Protein AF-A0A357L6X6-F1 (afdb_monomer)

pLDDT: mean 86.03, std 17.81, range [22.14, 98.62]

Structure (mmCIF, N/CA/C/O backbone):
data_AF-A0A357L6X6-F1
#
_entry.id   AF-A0A357L6X6-F1
#
loop_
_atom_site.group_PDB
_atom_site.id
_atom_site.type_symbol
_atom_site.label_atom_id
_atom_site.label_alt_id
_atom_site.label_comp_id
_atom_site.label_asym_id
_atom_site.label_entity_id
_atom_site.label_seq_id
_atom_site.pdbx_PDB_ins_code
_atom_site.Cartn_x
_atom_site.Cartn_y
_atom_site.Cartn_z
_atom_site.occupancy
_atom_site.B_iso_or_equiv
_atom_site.auth_seq_id
_atom_site.auth_comp_id
_atom_site.auth_asym_id
_atom_site.auth_atom_id
_atom_site.pdbx_PDB_model_num
ATOM 1 N N . ILE A 1 1 ? 28.195 -4.868 -14.794 1.00 66.81 1 ILE A N 1
ATOM 2 C CA . ILE A 1 1 ? 27.576 -3.834 -13.925 1.00 66.81 1 ILE A CA 1
ATOM 3 C C . ILE A 1 1 ? 26.877 -4.545 -12.778 1.00 66.81 1 ILE A C 1
ATOM 5 O O . ILE A 1 1 ? 26.063 -5.412 -13.082 1.00 66.81 1 ILE A O 1
ATOM 9 N N . ARG A 1 2 ? 27.196 -4.182 -11.523 1.00 79.81 2 ARG A N 1
ATOM 10 C CA . ARG A 1 2 ? 26.502 -4.638 -10.299 1.00 79.81 2 ARG A CA 1
ATOM 11 C C . ARG A 1 2 ? 26.347 -6.163 -10.231 1.00 79.81 2 ARG A C 1
ATOM 13 O O . ARG A 1 2 ? 25.259 -6.705 -10.418 1.00 79.81 2 ARG A O 1
ATOM 20 N N . GLU A 1 3 ? 27.488 -6.849 -10.142 1.00 88.19 3 GLU A N 1
ATOM 21 C CA . GLU A 1 3 ? 27.550 -8.315 -10.185 1.00 88.19 3 GLU A CA 1
ATOM 22 C C . GLU A 1 3 ? 26.856 -8.942 -8.975 1.00 88.19 3 GLU A C 1
ATOM 24 O O . GLU A 1 3 ? 26.014 -9.809 -9.199 1.00 88.19 3 GLU A O 1
ATOM 29 N N . TYR A 1 4 ? 27.083 -8.410 -7.773 1.00 90.38 4 TYR A N 1
ATOM 30 C CA . TYR A 1 4 ? 26.391 -8.815 -6.554 1.00 90.38 4 TYR A CA 1
ATOM 31 C C . TYR A 1 4 ? 24.865 -8.827 -6.718 1.00 90.38 4 TYR A C 1
ATOM 33 O O . TYR A 1 4 ? 24.256 -9.889 -6.629 1.00 90.38 4 TYR A O 1
ATOM 41 N N . GLU A 1 5 ? 24.235 -7.702 -7.080 1.00 90.31 5 GLU A N 1
ATOM 42 C CA . GLU A 1 5 ? 22.773 -7.636 -7.219 1.00 90.31 5 GLU A CA 1
ATOM 43 C C . GLU A 1 5 ? 22.247 -8.541 -8.341 1.00 90.31 5 GLU A C 1
ATOM 45 O O . GLU A 1 5 ? 21.137 -9.069 -8.264 1.00 90.31 5 GLU A O 1
ATOM 50 N N . ARG A 1 6 ? 23.024 -8.750 -9.412 1.00 90.81 6 ARG A N 1
ATOM 51 C CA . ARG A 1 6 ? 22.654 -9.709 -10.467 1.00 90.81 6 ARG A CA 1
ATOM 52 C C . ARG A 1 6 ? 22.724 -11.149 -9.969 1.00 90.81 6 ARG A C 1
ATOM 54 O O . ARG A 1 6 ? 21.845 -11.945 -10.306 1.00 90.81 6 ARG A O 1
ATOM 61 N N . GLN A 1 7 ? 23.765 -11.486 -9.215 1.00 94.75 7 GLN A N 1
ATOM 62 C CA . GLN A 1 7 ? 23.976 -12.817 -8.667 1.00 94.75 7 GLN A CA 1
ATOM 63 C C . GLN A 1 7 ? 22.876 -13.147 -7.661 1.00 94.75 7 GLN A C 1
ATOM 65 O O . GLN A 1 7 ? 22.200 -14.159 -7.831 1.00 94.75 7 GLN A O 1
ATOM 70 N N . THR A 1 8 ? 22.621 -12.267 -6.692 1.00 95.38 8 THR A N 1
ATOM 71 C CA . THR A 1 8 ? 21.573 -12.452 -5.679 1.00 95.38 8 THR A CA 1
ATOM 72 C C . THR A 1 8 ? 20.192 -12.592 -6.314 1.00 95.38 8 THR A C 1
ATOM 74 O O . THR A 1 8 ? 19.462 -13.521 -5.981 1.00 95.38 8 THR A O 1
ATOM 77 N N . THR A 1 9 ? 19.855 -11.763 -7.309 1.00 94.56 9 THR A N 1
ATOM 78 C CA . THR A 1 9 ? 18.589 -11.879 -8.061 1.00 94.56 9 THR A CA 1
ATOM 79 C C . THR A 1 9 ? 18.456 -13.231 -8.756 1.00 94.56 9 THR A C 1
ATOM 81 O O . THR A 1 9 ? 17.392 -13.850 -8.729 1.00 94.56 9 THR A O 1
ATOM 84 N N . THR A 1 10 ? 19.536 -13.696 -9.389 1.00 95.12 10 THR A N 1
ATOM 85 C CA . THR A 1 10 ? 19.550 -14.974 -10.114 1.00 95.12 10 THR A CA 1
ATOM 86 C C . THR A 1 10 ? 19.382 -16.144 -9.151 1.00 95.12 10 THR A C 1
ATOM 88 O O . THR A 1 10 ? 18.561 -17.026 -9.403 1.00 95.12 10 THR A O 1
ATOM 91 N N . VAL A 1 11 ? 20.112 -16.122 -8.033 1.00 96.00 11 VAL A N 1
ATOM 92 C CA . VAL A 1 11 ? 20.035 -17.136 -6.976 1.00 96.00 11 VAL A CA 1
ATOM 93 C C . VAL A 1 11 ? 18.639 -17.160 -6.358 1.00 96.00 11 VAL A C 1
ATOM 95 O O . VAL A 1 11 ? 18.036 -18.226 -6.300 1.00 96.00 11 VAL A O 1
ATOM 98 N N . ALA A 1 12 ? 18.077 -16.004 -5.990 1.00 95.06 12 ALA A N 1
ATOM 99 C CA . ALA A 1 12 ? 16.731 -15.907 -5.424 1.00 95.06 12 ALA A CA 1
ATOM 100 C C . ALA A 1 12 ? 15.663 -16.460 -6.383 1.00 95.06 12 ALA A C 1
ATOM 102 O O . ALA A 1 12 ? 14.810 -17.254 -5.981 1.00 95.06 12 ALA A O 1
ATOM 103 N N . ASN A 1 13 ? 15.736 -16.109 -7.672 1.00 95.75 13 ASN A N 1
ATOM 104 C CA . ASN A 1 13 ? 14.806 -16.633 -8.671 1.00 95.75 13 ASN A CA 1
ATOM 105 C C . ASN A 1 13 ? 14.934 -18.154 -8.838 1.00 95.75 13 ASN A C 1
ATOM 107 O O . ASN A 1 13 ? 13.924 -18.851 -8.889 1.00 95.75 13 ASN A O 1
ATOM 111 N N . ALA A 1 14 ? 16.163 -18.672 -8.921 1.00 96.69 14 ALA A N 1
ATOM 112 C CA . ALA A 1 14 ? 16.419 -20.103 -9.069 1.00 96.69 14 ALA A CA 1
ATOM 113 C C . ALA A 1 14 ? 15.972 -20.905 -7.837 1.00 96.69 14 ALA A C 1
ATOM 115 O O . ALA A 1 14 ? 15.400 -21.981 -7.995 1.00 96.69 14 ALA A O 1
ATOM 116 N N . TYR A 1 15 ? 16.181 -20.360 -6.637 1.00 95.25 15 TYR A N 1
ATOM 117 C CA . TYR A 1 15 ? 15.798 -20.979 -5.369 1.00 95.25 15 TYR A CA 1
ATOM 118 C C . TYR A 1 15 ? 14.279 -21.177 -5.258 1.00 95.25 15 TYR A C 1
ATOM 120 O O . TYR A 1 15 ? 13.811 -22.254 -4.898 1.00 95.25 15 TYR A O 1
ATOM 128 N N . VAL A 1 16 ? 13.494 -20.158 -5.623 1.00 94.50 16 VAL A N 1
ATOM 129 C CA . VAL A 1 16 ? 12.028 -20.170 -5.466 1.00 94.50 16 VAL A CA 1
ATOM 130 C C . VAL A 1 16 ? 11.307 -20.876 -6.628 1.00 94.50 16 VAL A C 1
ATOM 132 O O . VAL A 1 16 ? 10.196 -21.390 -6.462 1.00 94.50 16 VAL A O 1
ATOM 135 N N . ARG A 1 17 ? 11.926 -20.937 -7.813 1.00 96.19 17 ARG A N 1
ATOM 136 C CA . ARG A 1 17 ? 11.296 -21.426 -9.051 1.00 96.19 17 ARG A CA 1
ATOM 137 C C . ARG A 1 17 ? 10.664 -22.818 -8.974 1.00 96.19 17 ARG A C 1
ATOM 139 O O . ARG A 1 17 ? 9.503 -22.911 -9.365 1.00 96.19 17 ARG A O 1
ATOM 146 N N . PRO A 1 18 ? 11.316 -23.879 -8.468 1.00 96.25 18 PRO A N 1
ATOM 147 C CA . PRO A 1 18 ? 10.709 -25.212 -8.462 1.00 96.25 18 PRO A CA 1
ATOM 148 C C . PRO A 1 18 ? 9.415 -25.287 -7.638 1.00 96.25 18 PRO A C 1
ATOM 150 O O . PRO A 1 18 ? 8.472 -25.981 -8.020 1.00 96.25 18 PRO A O 1
ATOM 153 N N . LEU A 1 19 ? 9.359 -24.557 -6.517 1.00 96.25 19 LEU A N 1
ATOM 154 C CA . LEU A 1 19 ? 8.182 -24.488 -5.652 1.00 96.25 19 LEU A CA 1
ATOM 155 C C . LEU A 1 19 ? 7.039 -23.742 -6.351 1.00 96.25 19 LEU A C 1
ATOM 157 O O . LEU A 1 19 ? 5.926 -24.262 -6.444 1.00 96.25 19 LEU A O 1
ATOM 161 N N . MET A 1 20 ? 7.334 -22.546 -6.866 1.00 95.94 20 MET A N 1
ATOM 162 C CA . MET A 1 20 ? 6.333 -21.685 -7.495 1.00 95.94 20 MET A CA 1
ATOM 163 C C . MET A 1 20 ? 5.808 -22.263 -8.803 1.00 95.94 20 MET A C 1
ATOM 165 O O . MET A 1 20 ? 4.604 -22.249 -9.028 1.00 95.94 20 MET A O 1
ATOM 169 N N . GLU A 1 21 ? 6.672 -22.824 -9.647 1.00 96.00 21 GLU A N 1
ATOM 170 C CA . GLU A 1 21 ? 6.254 -23.438 -10.906 1.00 96.00 21 GLU A CA 1
ATOM 171 C C . GLU A 1 21 ? 5.273 -24.593 -10.665 1.00 96.00 21 GLU A C 1
ATOM 173 O O . GLU A 1 21 ? 4.221 -24.648 -11.302 1.00 96.00 21 GLU A O 1
ATOM 178 N N . ARG A 1 22 ? 5.564 -25.476 -9.700 1.00 96.69 22 ARG A N 1
ATOM 179 C CA . ARG A 1 22 ? 4.656 -26.572 -9.338 1.00 96.69 22 ARG A CA 1
ATOM 180 C C . ARG A 1 22 ? 3.313 -26.049 -8.830 1.00 96.69 22 ARG A C 1
ATOM 182 O O . ARG A 1 22 ? 2.275 -26.536 -9.268 1.00 96.69 22 ARG A O 1
ATOM 189 N N . TYR A 1 23 ? 3.337 -25.073 -7.923 1.00 97.00 23 TYR A N 1
ATOM 190 C CA . TYR A 1 23 ? 2.124 -24.491 -7.347 1.00 97.00 23 TYR A CA 1
ATOM 191 C C . TYR A 1 23 ? 1.244 -23.829 -8.414 1.00 97.00 23 TYR A C 1
ATOM 193 O O . TYR A 1 23 ? 0.061 -24.146 -8.523 1.00 97.00 23 TYR A O 1
ATOM 201 N N . LEU A 1 24 ? 1.825 -22.960 -9.244 1.00 95.69 24 LEU A N 1
ATOM 202 C CA . LEU A 1 24 ? 1.081 -22.205 -10.249 1.00 95.69 24 LEU A CA 1
ATOM 203 C C . LEU A 1 24 ? 0.488 -23.108 -11.335 1.00 95.69 24 LEU A C 1
ATOM 205 O O . LEU A 1 24 ? -0.656 -22.904 -11.732 1.00 95.69 24 LEU A O 1
ATOM 209 N N . ARG A 1 25 ? 1.223 -24.138 -11.775 1.00 94.50 25 ARG A N 1
ATOM 210 C CA . ARG A 1 25 ? 0.708 -25.113 -12.751 1.00 94.50 25 ARG A CA 1
ATOM 211 C C . ARG A 1 25 ? -0.410 -25.977 -12.172 1.00 94.50 25 ARG A C 1
ATOM 213 O O . ARG A 1 25 ? -1.379 -26.252 -12.872 1.00 94.50 25 ARG A O 1
ATOM 220 N N . ALA A 1 26 ? -0.295 -26.390 -10.908 1.00 95.75 26 ALA A N 1
ATOM 221 C CA . ALA A 1 26 ? -1.359 -27.131 -10.234 1.00 95.75 26 ALA A CA 1
ATOM 222 C C . ALA A 1 26 ? -2.632 -26.281 -10.097 1.00 95.75 26 ALA A C 1
ATOM 224 O O . ALA A 1 26 ? -3.727 -26.771 -10.366 1.00 95.75 26 ALA A O 1
ATOM 225 N N . LEU A 1 27 ? -2.482 -25.002 -9.743 1.00 95.06 27 LEU A N 1
ATOM 226 C CA . LEU A 1 27 ? -3.595 -24.062 -9.635 1.00 95.06 27 LEU A CA 1
ATOM 227 C C . LEU A 1 27 ? -4.265 -23.803 -10.995 1.00 95.06 27 LEU A C 1
ATOM 229 O O . LEU A 1 27 ? -5.487 -23.860 -11.096 1.00 95.06 27 LEU A O 1
ATOM 233 N N . GLU A 1 28 ? -3.479 -23.594 -12.055 1.00 93.31 28 GLU A N 1
ATOM 234 C CA . GLU A 1 28 ? -4.004 -23.443 -13.418 1.00 93.31 28 GLU A CA 1
ATOM 235 C C . GLU A 1 28 ? -4.771 -24.696 -13.875 1.00 93.31 28 GLU A C 1
ATOM 237 O O . GLU A 1 28 ? -5.869 -24.588 -14.424 1.00 93.31 28 GLU A O 1
ATOM 242 N N . ALA A 1 29 ? -4.231 -25.891 -13.616 1.00 93.25 29 ALA A N 1
ATOM 243 C CA . ALA A 1 29 ? -4.898 -27.148 -13.942 1.00 93.25 29 ALA A CA 1
ATOM 244 C C . ALA A 1 29 ? -6.216 -27.318 -13.169 1.00 93.25 29 ALA A C 1
ATOM 246 O O . ALA A 1 29 ? -7.211 -27.747 -13.752 1.00 93.25 29 ALA A O 1
ATOM 247 N N . ALA A 1 30 ? -6.242 -26.941 -11.887 1.00 95.31 30 ALA A N 1
ATOM 248 C CA . ALA A 1 30 ? -7.449 -26.979 -11.067 1.00 95.31 30 ALA A CA 1
ATOM 249 C C . ALA A 1 30 ? -8.538 -26.035 -11.604 1.00 95.31 30 ALA A C 1
ATOM 251 O O . ALA A 1 30 ? -9.689 -26.450 -11.725 1.00 95.31 30 ALA A O 1
ATOM 252 N N . PHE A 1 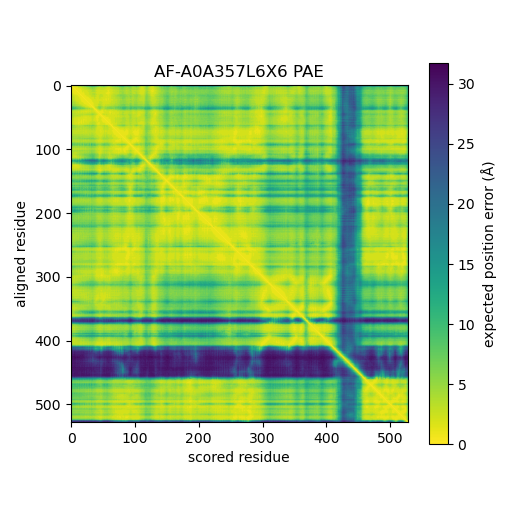31 ? -8.186 -24.806 -12.001 1.00 93.81 31 PHE A N 1
ATOM 253 C CA . PHE A 1 31 ? -9.146 -23.887 -12.622 1.00 93.81 31 PHE A CA 1
ATOM 254 C C . PHE A 1 31 ? -9.689 -24.427 -13.947 1.00 93.81 31 PHE A C 1
ATOM 256 O O . PHE A 1 31 ? -10.901 -24.416 -14.165 1.00 93.81 31 PHE A O 1
ATOM 263 N N . ARG A 1 32 ? -8.827 -24.975 -14.811 1.00 92.38 32 ARG A N 1
ATOM 264 C CA . ARG A 1 32 ? -9.275 -25.595 -16.070 1.00 92.38 32 ARG A CA 1
ATOM 265 C C . ARG A 1 32 ? -10.202 -26.786 -15.828 1.00 92.38 32 ARG A C 1
ATOM 267 O O . ARG A 1 32 ? -11.201 -26.919 -16.528 1.00 92.38 32 ARG A O 1
ATOM 274 N N . ALA A 1 33 ? -9.915 -27.618 -14.826 1.00 94.94 33 ALA A N 1
ATOM 275 C CA . ALA A 1 33 ? -10.773 -28.743 -14.448 1.00 94.94 33 ALA A CA 1
ATOM 276 C C . ALA A 1 33 ? -12.163 -28.296 -13.957 1.00 94.94 33 ALA A C 1
ATOM 278 O O . ALA A 1 33 ? -13.133 -29.025 -14.134 1.00 94.94 33 ALA A O 1
ATOM 279 N N . GLN A 1 34 ? -12.273 -27.089 -13.394 1.00 95.38 34 GLN A N 1
ATOM 280 C CA . GLN A 1 34 ? -13.548 -26.461 -13.027 1.00 95.38 34 GLN A CA 1
ATOM 281 C C . GLN A 1 34 ? -14.235 -25.724 -14.194 1.00 95.38 34 GLN A C 1
ATOM 283 O O . GLN A 1 34 ? -15.278 -25.109 -13.995 1.00 95.38 34 GLN A O 1
ATOM 288 N N . GLY A 1 35 ? -13.682 -25.782 -15.410 1.00 93.94 35 GLY A N 1
ATOM 289 C CA . GLY A 1 35 ? -14.282 -25.191 -16.609 1.00 93.94 35 GLY A CA 1
ATOM 290 C C . GLY A 1 35 ? -13.889 -23.738 -16.890 1.00 93.94 35 GLY A C 1
ATOM 291 O O . GLY A 1 35 ? -14.495 -23.111 -17.758 1.00 93.94 35 GLY A O 1
ATOM 292 N N . PHE A 1 36 ? -12.877 -23.182 -16.212 1.00 91.00 36 PHE A N 1
ATOM 293 C CA . PHE A 1 36 ? -12.378 -21.841 -16.538 1.00 91.00 36 PHE A CA 1
ATOM 294 C C . PHE A 1 36 ? -11.674 -21.836 -17.904 1.00 91.00 36 PHE A C 1
ATOM 296 O O . PHE A 1 36 ? -10.611 -22.436 -18.071 1.00 91.00 36 PHE A O 1
ATOM 303 N N . GLY A 1 37 ? -12.267 -21.132 -18.874 1.00 83.19 37 GLY A N 1
ATOM 304 C CA . GLY A 1 37 ? -11.732 -20.953 -20.232 1.00 83.19 37 GLY A CA 1
ATOM 305 C C . GLY A 1 37 ? -11.027 -19.613 -20.480 1.00 83.19 37 GLY A C 1
ATOM 306 O O . GLY A 1 37 ? -10.603 -19.348 -21.602 1.00 83.19 37 GLY A O 1
ATOM 307 N N . CYS A 1 38 ? -10.925 -18.749 -19.468 1.00 84.38 38 CYS A N 1
ATOM 308 C CA . CYS A 1 38 ? -10.284 -17.438 -19.577 1.00 84.38 38 CYS A CA 1
ATOM 309 C C . CYS A 1 38 ? -8.785 -17.487 -19.218 1.00 84.38 38 CYS A C 1
ATOM 311 O O . CYS A 1 38 ? -8.347 -18.404 -18.517 1.00 84.38 38 CYS A O 1
ATOM 313 N N . PRO A 1 39 ? -7.985 -16.488 -19.643 1.00 83.31 39 PRO A N 1
ATOM 314 C CA . PRO A 1 39 ? -6.596 -16.368 -19.211 1.00 83.31 39 PRO A CA 1
ATOM 315 C C . PRO A 1 39 ? -6.477 -16.270 -17.684 1.00 83.31 39 PRO A C 1
ATOM 317 O O . PRO A 1 39 ? -7.140 -15.446 -17.055 1.00 83.31 39 PRO A O 1
ATOM 320 N N . PHE A 1 40 ? -5.597 -17.080 -17.090 1.00 90.19 40 PHE A N 1
ATOM 321 C CA . PHE A 1 40 ? -5.218 -16.956 -15.684 1.00 90.19 40 PHE A CA 1
ATOM 322 C C . PHE A 1 40 ? -3.953 -16.097 -15.573 1.00 90.19 40 PHE A C 1
ATOM 324 O O . PHE A 1 40 ? -2.874 -16.487 -16.031 1.00 90.19 40 PHE A O 1
ATOM 331 N N . LEU A 1 41 ? -4.104 -14.901 -15.003 1.00 92.31 41 LEU A N 1
ATOM 332 C CA . LEU A 1 41 ? -3.049 -13.896 -14.913 1.00 92.31 41 LEU A CA 1
ATOM 333 C C . LEU A 1 41 ? -2.646 -13.638 -13.459 1.00 92.31 41 LEU A C 1
ATOM 335 O O . LEU A 1 41 ? -3.457 -13.753 -12.542 1.00 92.31 41 LEU A O 1
ATOM 339 N N . LEU A 1 42 ? -1.385 -13.259 -13.263 1.00 94.06 42 LEU A N 1
ATOM 340 C CA . LEU A 1 42 ? -0.805 -12.933 -11.965 1.00 94.06 42 LEU A CA 1
ATOM 341 C C . LEU A 1 42 ? -0.247 -11.519 -11.952 1.00 94.06 42 LEU A C 1
ATOM 343 O O . LEU A 1 42 ? 0.393 -11.081 -12.907 1.00 94.06 42 LEU A O 1
ATOM 347 N N . VAL A 1 43 ? -0.436 -10.834 -10.832 1.00 94.06 43 VAL A N 1
ATOM 348 C CA . VAL A 1 43 ? 0.111 -9.499 -10.597 1.00 94.06 43 VAL A CA 1
ATOM 349 C C . VAL A 1 43 ? 1.591 -9.613 -10.259 1.00 94.06 43 VAL A C 1
ATOM 351 O O . VAL A 1 43 ? 2.018 -10.486 -9.506 1.00 94.06 43 VAL A O 1
ATOM 354 N N . THR A 1 44 ? 2.380 -8.715 -10.826 1.00 93.94 44 THR A N 1
ATOM 355 C CA . THR A 1 44 ? 3.812 -8.582 -10.560 1.00 93.94 44 THR A CA 1
ATOM 356 C C . THR A 1 44 ? 4.075 -7.446 -9.579 1.00 93.94 44 THR A C 1
ATOM 358 O O . THR A 1 44 ? 3.265 -6.532 -9.433 1.00 93.94 44 THR A O 1
ATOM 361 N N . SER A 1 45 ? 5.254 -7.441 -8.962 1.00 92.62 45 SER A N 1
ATOM 362 C CA . SER A 1 45 ? 5.721 -6.358 -8.089 1.00 92.62 45 SER A CA 1
ATOM 363 C C . SER A 1 45 ? 5.726 -4.986 -8.777 1.00 92.62 45 SER A C 1
ATOM 365 O O . SER A 1 45 ? 5.666 -3.959 -8.111 1.00 92.62 45 SER A O 1
ATOM 367 N N . GLY A 1 46 ? 5.795 -4.952 -10.114 1.00 91.44 46 GLY A N 1
ATOM 368 C CA . GLY A 1 46 ? 5.734 -3.731 -10.922 1.00 91.44 46 GLY A CA 1
ATOM 369 C C . GLY A 1 46 ? 4.316 -3.206 -11.192 1.00 91.44 46 GLY A C 1
ATOM 370 O O . GLY A 1 46 ? 4.175 -2.254 -11.961 1.00 91.44 46 GLY A O 1
ATOM 371 N N . GLY A 1 47 ? 3.275 -3.827 -10.621 1.00 91.31 47 GLY A N 1
ATOM 372 C CA . GLY A 1 47 ? 1.872 -3.418 -10.781 1.00 91.31 47 GLY A CA 1
ATOM 373 C C . GLY A 1 47 ? 1.229 -3.827 -12.110 1.00 91.31 47 GLY A C 1
ATOM 374 O O . GLY A 1 47 ? 0.201 -3.279 -12.492 1.00 91.31 47 GLY A O 1
ATOM 375 N N . GLY A 1 48 ? 1.849 -4.754 -12.842 1.00 92.50 48 GLY A N 1
ATOM 376 C CA . GLY A 1 48 ? 1.348 -5.287 -14.110 1.00 92.50 48 GLY A CA 1
ATOM 377 C C . GLY A 1 48 ? 0.912 -6.743 -14.012 1.00 92.50 48 GLY A C 1
ATOM 378 O O . GLY A 1 48 ? 1.434 -7.472 -13.165 1.00 92.50 48 GLY A O 1
ATOM 379 N N . LEU A 1 49 ? 0.024 -7.184 -14.905 1.00 94.38 49 LEU A N 1
ATOM 380 C CA . LEU A 1 49 ? -0.362 -8.593 -15.024 1.00 94.38 49 LEU A CA 1
ATOM 381 C C . LEU A 1 49 ? 0.579 -9.368 -15.961 1.00 94.38 49 LEU A C 1
ATOM 383 O O . LEU A 1 49 ? 1.014 -8.852 -16.992 1.00 94.38 49 LEU A O 1
ATOM 387 N N . CYS A 1 50 ? 0.858 -10.626 -15.627 1.00 93.81 50 CYS A N 1
ATOM 388 C CA . CYS A 1 50 ? 1.639 -11.559 -16.438 1.00 93.81 50 CYS A CA 1
ATOM 389 C C . CYS A 1 50 ? 0.996 -12.954 -16.474 1.00 93.81 50 CYS A C 1
ATOM 391 O O . CYS A 1 50 ? 0.149 -13.286 -15.648 1.00 93.81 50 CYS A O 1
ATOM 393 N N . THR A 1 51 ? 1.397 -13.780 -17.440 1.00 93.31 51 THR A N 1
ATOM 394 C CA . THR A 1 51 ? 0.912 -15.162 -17.568 1.00 93.31 51 THR A CA 1
ATOM 395 C C . THR A 1 51 ? 1.519 -16.089 -16.512 1.00 93.31 51 THR A C 1
ATOM 397 O O . THR A 1 51 ? 2.616 -15.836 -16.007 1.00 93.31 51 THR A O 1
ATOM 400 N N . VAL A 1 52 ? 0.860 -17.226 -16.254 1.00 94.12 52 VAL A N 1
ATOM 401 C CA . VAL A 1 52 ? 1.399 -18.330 -15.432 1.00 94.12 52 VAL A CA 1
ATOM 402 C C . VAL A 1 52 ? 2.794 -18.757 -15.890 1.00 94.12 52 VAL A C 1
ATOM 404 O O . VAL A 1 52 ? 3.680 -18.960 -15.065 1.00 94.12 52 VAL A O 1
ATOM 407 N N . GLU A 1 53 ? 3.018 -18.857 -17.200 1.00 92.75 53 GLU A N 1
ATOM 408 C CA . GLU A 1 53 ? 4.321 -19.222 -17.764 1.00 92.75 53 GLU A CA 1
ATOM 409 C C . GLU A 1 53 ? 5.415 -18.217 -17.376 1.00 92.75 53 GLU A C 1
ATOM 411 O O . GLU A 1 53 ? 6.491 -18.599 -16.905 1.00 92.75 53 GLU A O 1
ATOM 416 N N . THR A 1 54 ? 5.125 -16.922 -17.518 1.00 93.31 54 THR A N 1
ATOM 417 C CA . THR A 1 54 ? 6.057 -15.850 -17.151 1.00 93.31 54 THR A CA 1
ATOM 418 C C . THR A 1 54 ? 6.339 -15.863 -15.650 1.00 93.31 54 THR A C 1
ATOM 420 O O . THR A 1 54 ? 7.499 -15.805 -15.235 1.00 93.31 54 THR A O 1
ATOM 423 N N . ALA A 1 55 ? 5.288 -15.996 -14.840 1.00 94.75 55 ALA A N 1
ATOM 424 C CA . ALA A 1 55 ? 5.351 -16.085 -13.387 1.00 94.75 55 ALA A CA 1
ATOM 425 C C . ALA A 1 55 ? 6.156 -17.306 -12.904 1.00 94.75 55 ALA A C 1
ATOM 427 O O . ALA A 1 55 ? 6.959 -17.191 -11.983 1.00 94.75 55 ALA A O 1
ATOM 428 N N . ALA A 1 56 ? 6.008 -18.460 -13.557 1.00 95.19 56 ALA A N 1
ATOM 429 C CA . ALA A 1 56 ? 6.768 -19.670 -13.253 1.00 95.19 56 ALA A CA 1
ATOM 430 C C . ALA A 1 56 ? 8.253 -19.537 -13.626 1.00 95.19 56 ALA A C 1
ATOM 432 O O . ALA A 1 56 ? 9.123 -20.058 -12.929 1.00 95.19 56 ALA A O 1
ATOM 433 N N . ARG A 1 57 ? 8.571 -18.819 -14.709 1.00 94.44 57 ARG A N 1
ATOM 434 C CA . ARG A 1 57 ? 9.959 -18.572 -15.127 1.00 94.44 57 ARG A CA 1
ATOM 435 C C . ARG A 1 57 ? 10.663 -17.538 -14.244 1.00 94.44 57 ARG A C 1
ATOM 437 O O . ARG A 1 57 ? 11.855 -17.691 -13.956 1.00 94.44 57 ARG A O 1
ATOM 444 N N . PHE A 1 58 ? 9.937 -16.502 -13.824 1.00 94.12 58 PHE A N 1
ATOM 445 C CA . PHE A 1 58 ? 10.458 -15.368 -13.057 1.00 94.12 58 PHE A CA 1
ATOM 446 C C . PHE A 1 58 ? 9.669 -15.105 -11.759 1.00 94.12 58 PHE A C 1
ATOM 448 O O . PHE A 1 58 ? 9.213 -13.976 -11.553 1.00 94.12 58 PHE A O 1
ATOM 455 N N . PRO A 1 59 ? 9.515 -16.090 -10.853 1.00 95.12 59 PRO A N 1
ATOM 456 C CA . PRO A 1 59 ? 8.712 -15.941 -9.632 1.00 95.12 59 PRO A CA 1
ATOM 457 C C . PRO A 1 59 ? 9.206 -14.830 -8.711 1.00 95.12 59 PRO A C 1
ATOM 459 O O . PRO A 1 59 ? 8.432 -14.276 -7.937 1.00 95.12 59 PRO A O 1
ATOM 462 N N . VAL A 1 60 ? 10.484 -14.456 -8.817 1.00 93.75 60 VAL A N 1
ATOM 463 C CA . VAL A 1 60 ? 11.045 -13.328 -8.072 1.00 93.75 60 VAL A CA 1
ATOM 464 C C . VAL A 1 60 ? 10.292 -12.016 -8.347 1.00 93.75 60 VAL A C 1
ATOM 466 O O . VAL A 1 60 ? 10.227 -11.158 -7.479 1.00 93.75 60 VAL A O 1
ATOM 469 N N . ARG A 1 61 ? 9.655 -11.876 -9.519 1.00 93.19 61 ARG A N 1
ATOM 470 C CA . ARG A 1 61 ? 8.829 -10.713 -9.894 1.00 93.19 61 ARG A CA 1
ATOM 471 C C . ARG A 1 61 ? 7.428 -10.711 -9.263 1.00 93.19 61 ARG A C 1
ATOM 473 O O . ARG A 1 61 ? 6.626 -9.851 -9.612 1.00 93.19 61 ARG A O 1
ATOM 480 N N . LEU A 1 62 ? 7.104 -11.679 -8.406 1.00 93.31 62 LEU A N 1
ATOM 481 C CA . LEU A 1 62 ? 5.820 -11.769 -7.696 1.00 93.31 62 LEU A CA 1
ATOM 482 C C . LEU A 1 62 ? 5.928 -11.340 -6.225 1.00 93.31 62 LEU A C 1
ATOM 484 O O . LEU A 1 62 ? 4.910 -11.254 -5.535 1.00 93.31 62 LEU A O 1
ATOM 488 N N . VAL A 1 63 ? 7.147 -11.089 -5.740 1.00 90.00 63 VAL A N 1
ATOM 489 C CA . VAL A 1 63 ? 7.411 -10.630 -4.370 1.00 90.00 63 VAL A CA 1
ATOM 490 C C . VAL A 1 63 ? 6.688 -9.304 -4.139 1.00 90.00 63 VAL A C 1
ATOM 492 O O . VAL A 1 63 ? 6.788 -8.406 -4.963 1.00 90.00 63 VAL A O 1
ATOM 495 N N . GLU A 1 64 ? 5.918 -9.182 -3.059 1.00 84.88 64 GLU A N 1
ATOM 496 C CA . GLU A 1 64 ? 5.102 -7.984 -2.778 1.00 84.88 64 GLU A CA 1
ATOM 497 C C . GLU A 1 64 ? 4.139 -7.559 -3.911 1.00 84.88 64 GLU A C 1
ATOM 499 O O . GLU A 1 64 ? 3.778 -6.392 -4.046 1.00 84.88 64 GLU A O 1
ATOM 504 N N . SER A 1 65 ? 3.658 -8.508 -4.719 1.00 89.50 65 SER A N 1
ATOM 505 C CA . SER A 1 65 ? 2.671 -8.233 -5.780 1.00 89.50 65 SER A CA 1
ATOM 506 C C . SER A 1 65 ? 1.313 -7.741 -5.264 1.00 89.50 65 SER A C 1
ATOM 508 O O . SER A 1 65 ? 0.653 -6.954 -5.937 1.00 89.50 65 SER A O 1
ATOM 510 N N . GLY A 1 66 ? 0.888 -8.167 -4.071 1.00 89.12 66 GLY A N 1
ATOM 511 C CA . GLY A 1 66 ? -0.404 -7.765 -3.504 1.00 89.12 66 GLY A CA 1
ATOM 512 C C . GLY A 1 66 ? -0.542 -6.247 -3.310 1.00 89.12 66 GLY A C 1
ATOM 513 O O . GLY A 1 66 ? -1.406 -5.631 -3.932 1.00 89.12 66 GLY A O 1
ATOM 514 N N . PRO A 1 67 ? 0.351 -5.626 -2.526 1.00 89.44 67 PRO A N 1
ATOM 515 C CA . PRO A 1 67 ? 0.400 -4.175 -2.336 1.00 89.44 67 PRO A CA 1
ATOM 516 C C . PRO A 1 67 ? 0.549 -3.361 -3.625 1.00 89.44 67 PRO A C 1
ATOM 518 O O . PRO A 1 67 ? 0.046 -2.240 -3.714 1.00 89.44 67 PRO A O 1
ATOM 521 N N . ALA A 1 68 ? 1.218 -3.923 -4.639 1.00 92.31 68 ALA A N 1
ATOM 522 C CA . ALA A 1 68 ? 1.327 -3.284 -5.945 1.00 92.31 68 ALA A CA 1
ATOM 523 C C . ALA A 1 68 ? -0.059 -3.072 -6.583 1.00 92.31 68 ALA A C 1
ATOM 525 O O . ALA A 1 68 ? -0.293 -2.029 -7.190 1.00 92.31 68 ALA A O 1
ATOM 526 N N . GLY A 1 69 ? -1.004 -3.999 -6.377 1.00 92.38 69 GLY A N 1
ATOM 527 C CA . GLY A 1 69 ? -2.408 -3.815 -6.757 1.00 92.38 69 GLY A CA 1
ATOM 528 C C . GLY A 1 69 ? -3.049 -2.615 -6.060 1.00 92.38 69 GLY A C 1
ATOM 529 O O . GLY A 1 69 ? -3.656 -1.774 -6.716 1.00 92.38 69 GLY A O 1
ATOM 530 N N . GLY A 1 70 ? -2.842 -2.465 -4.752 1.00 93.19 70 GLY A N 1
ATOM 531 C CA . GLY A 1 70 ? -3.316 -1.298 -4.006 1.00 93.19 70 GLY A CA 1
ATOM 532 C C . GLY A 1 70 ? -2.806 0.036 -4.572 1.00 93.19 70 GLY A C 1
ATOM 533 O O . GLY A 1 70 ? -3.576 0.980 -4.751 1.00 93.19 70 GLY A O 1
ATOM 534 N N . ALA A 1 71 ? -1.526 0.102 -4.945 1.00 94.94 71 ALA A N 1
ATOM 535 C CA . ALA A 1 71 ? -0.964 1.287 -5.594 1.00 94.94 71 ALA A CA 1
ATOM 536 C C . ALA A 1 71 ? -1.586 1.558 -6.980 1.00 94.94 71 ALA A C 1
ATOM 538 O O . ALA A 1 71 ? -1.799 2.717 -7.340 1.00 94.94 71 ALA A O 1
ATOM 539 N N . VAL A 1 72 ? -1.921 0.510 -7.745 1.00 94.44 72 VAL A N 1
ATOM 540 C CA . VAL A 1 72 ? -2.654 0.631 -9.020 1.00 94.44 72 VAL A CA 1
ATOM 541 C C . VAL A 1 72 ? -4.066 1.180 -8.798 1.00 94.44 72 VAL A C 1
ATOM 543 O O . VAL A 1 72 ? -4.485 2.081 -9.528 1.00 94.44 72 VAL A O 1
ATOM 546 N N . LEU A 1 73 ? -4.781 0.706 -7.771 1.00 94.94 73 LEU A N 1
ATOM 547 C CA . LEU A 1 73 ? -6.087 1.253 -7.389 1.00 94.94 73 LEU A CA 1
ATOM 548 C C . LEU A 1 73 ? -5.982 2.752 -7.081 1.00 94.94 73 LEU A C 1
ATOM 550 O O . LEU A 1 73 ? -6.712 3.558 -7.660 1.00 94.94 73 LEU A O 1
ATOM 554 N N . ALA A 1 74 ? -5.048 3.134 -6.209 1.00 96.38 74 ALA A N 1
ATOM 555 C CA . ALA A 1 74 ? -4.850 4.528 -5.828 1.00 96.38 74 ALA A CA 1
ATOM 556 C C . ALA A 1 74 ? -4.482 5.414 -7.032 1.00 96.38 74 ALA A C 1
ATOM 558 O O . ALA A 1 74 ? -5.007 6.517 -7.163 1.00 96.38 74 ALA A O 1
ATOM 559 N N . ALA A 1 75 ? -3.653 4.925 -7.957 1.00 95.56 75 ALA A N 1
ATOM 560 C CA . ALA A 1 75 ? -3.327 5.634 -9.195 1.00 95.56 75 ALA A CA 1
ATOM 561 C C . ALA A 1 75 ? -4.546 5.836 -10.111 1.00 95.56 75 ALA A C 1
ATOM 563 O O . ALA A 1 75 ? -4.714 6.907 -10.704 1.00 95.56 75 ALA A O 1
ATOM 564 N N . SER A 1 76 ? -5.417 4.827 -10.207 1.00 93.75 76 SER A N 1
ATOM 565 C CA . SER A 1 76 ? -6.661 4.914 -10.975 1.00 93.75 76 SER A CA 1
ATOM 566 C C . SER A 1 76 ? -7.618 5.949 -10.382 1.00 93.75 76 SER A C 1
ATOM 568 O O . SER A 1 76 ? -8.121 6.802 -11.111 1.00 93.75 76 SER A O 1
ATOM 570 N N . ILE A 1 77 ? -7.810 5.934 -9.058 1.00 94.38 77 ILE A N 1
ATOM 571 C CA . ILE A 1 77 ? -8.644 6.915 -8.345 1.00 94.38 77 ILE A CA 1
ATOM 572 C C . ILE A 1 77 ? -8.065 8.325 -8.488 1.00 94.38 77 ILE A C 1
ATOM 574 O O . ILE A 1 77 ? -8.804 9.253 -8.802 1.00 94.38 77 ILE A O 1
ATOM 578 N N . ALA A 1 78 ? -6.749 8.489 -8.324 1.00 95.69 78 ALA A N 1
ATOM 579 C CA . ALA A 1 78 ? -6.090 9.779 -8.511 1.00 95.69 78 ALA A CA 1
ATOM 580 C C . ALA A 1 78 ? -6.336 10.336 -9.919 1.00 95.69 78 ALA A C 1
ATOM 582 O O . ALA A 1 78 ? -6.669 11.504 -10.067 1.00 95.69 78 ALA A O 1
ATOM 583 N N . THR A 1 79 ? -6.256 9.485 -10.945 1.00 92.94 79 THR A N 1
ATOM 584 C CA . THR A 1 79 ? -6.562 9.880 -12.328 1.00 92.94 79 THR A CA 1
ATOM 585 C C . THR A 1 79 ? -8.039 10.245 -12.504 1.00 92.94 79 THR A C 1
ATOM 587 O O . THR A 1 79 ? -8.352 11.222 -13.174 1.00 92.94 79 THR A O 1
ATOM 590 N N . ALA A 1 80 ? -8.955 9.471 -11.916 1.00 91.00 80 ALA A N 1
ATOM 591 C CA . ALA A 1 80 ? -10.395 9.705 -12.026 1.00 91.00 80 ALA A CA 1
ATOM 592 C C . ALA A 1 80 ? -10.845 11.004 -11.334 1.00 91.00 80 ALA A C 1
ATOM 594 O O . ALA A 1 80 ? -11.789 11.645 -11.792 1.00 91.00 80 ALA A O 1
ATOM 595 N N . LEU A 1 81 ? -10.160 11.387 -10.254 1.00 91.81 81 LEU A N 1
ATOM 596 C CA . LEU A 1 81 ? -10.432 12.592 -9.467 1.00 91.81 81 LEU A CA 1
ATOM 597 C C . LEU A 1 81 ? -9.534 13.784 -9.833 1.00 91.81 81 LEU A C 1
ATOM 599 O O . LEU A 1 81 ? -9.595 14.806 -9.156 1.00 91.81 81 LEU A O 1
ATOM 603 N N . ASP A 1 82 ? -8.716 13.654 -10.882 1.00 93.94 82 ASP A N 1
ATOM 604 C CA . ASP A 1 82 ? -7.771 14.681 -11.343 1.00 93.94 82 ASP A CA 1
ATOM 605 C C . ASP A 1 82 ? -6.809 15.173 -10.240 1.00 93.94 82 ASP A C 1
ATOM 607 O O . ASP A 1 82 ? -6.514 16.356 -10.085 1.00 93.94 82 ASP A O 1
ATOM 611 N N . LEU A 1 83 ? -6.324 14.235 -9.422 1.00 95.00 83 LEU A N 1
ATOM 612 C CA . LEU A 1 83 ? -5.383 14.497 -8.338 1.00 95.00 83 LEU A CA 1
ATOM 613 C C . LEU A 1 83 ? -3.952 14.293 -8.827 1.00 95.00 83 LEU A C 1
ATOM 615 O O . LEU A 1 83 ? -3.509 13.171 -9.085 1.00 95.00 83 LEU A O 1
ATOM 619 N N . GLU A 1 84 ? -3.194 15.385 -8.896 1.00 94.81 84 GLU A N 1
ATOM 620 C CA . GLU A 1 84 ? -1.817 15.339 -9.385 1.00 94.81 84 GLU A CA 1
ATOM 621 C C . GLU A 1 84 ? -0.861 14.603 -8.446 1.00 94.81 84 GLU A C 1
ATOM 623 O O . GLU A 1 84 ? 0.065 13.952 -8.917 1.00 94.81 84 GLU A O 1
ATOM 628 N N . THR A 1 85 ? -1.033 14.711 -7.127 1.00 96.00 85 THR A N 1
ATOM 629 C CA . THR A 1 85 ? -0.116 14.088 -6.162 1.00 96.00 85 THR A CA 1
ATOM 630 C C . THR A 1 85 ? -0.895 13.446 -5.027 1.00 96.00 85 THR A C 1
ATOM 632 O O . THR A 1 85 ? -1.683 14.101 -4.341 1.00 96.00 85 THR A O 1
ATOM 635 N N . VAL A 1 86 ? -0.683 12.146 -4.822 1.00 97.69 86 VAL A N 1
ATOM 636 C CA . VAL A 1 86 ? -1.365 11.393 -3.766 1.00 97.69 86 VAL A CA 1
ATOM 637 C C . VAL A 1 86 ? -0.400 10.503 -2.985 1.00 97.69 86 VAL A C 1
ATOM 639 O O . VAL A 1 86 ? 0.696 10.167 -3.448 1.00 97.69 86 VAL A O 1
ATOM 642 N N . LEU A 1 87 ? -0.811 10.159 -1.769 1.00 97.62 87 LEU A N 1
ATOM 643 C CA . LEU A 1 87 ? -0.226 9.138 -0.912 1.00 97.62 87 LEU A CA 1
ATOM 644 C C . LEU A 1 87 ? -1.216 7.971 -0.841 1.00 97.62 87 LEU A C 1
ATOM 646 O O . LEU A 1 87 ? -2.290 8.096 -0.259 1.00 97.62 87 LEU A O 1
ATOM 650 N N . SER A 1 88 ? -0.853 6.833 -1.418 1.00 97.19 88 SER A N 1
ATOM 651 C CA . SER A 1 88 ? -1.555 5.573 -1.173 1.00 97.19 88 SER A CA 1
ATOM 652 C C . SER A 1 88 ? -1.251 5.109 0.247 1.00 97.19 88 SER A C 1
ATOM 654 O O . SER A 1 88 ? -0.079 5.073 0.619 1.00 97.19 88 SER A O 1
ATOM 656 N N . PHE A 1 89 ? -2.270 4.717 1.007 1.00 97.44 89 PHE A N 1
ATOM 657 C CA . PHE A 1 89 ? -2.145 4.164 2.353 1.00 97.44 89 PHE A CA 1
ATOM 658 C C . PHE A 1 89 ? -2.966 2.874 2.460 1.00 97.44 89 PHE A C 1
ATOM 660 O O . PHE A 1 89 ? -4.192 2.911 2.477 1.00 97.44 89 PHE A O 1
ATOM 667 N N . ASP A 1 90 ? -2.273 1.738 2.506 1.00 95.69 90 ASP A N 1
ATOM 668 C CA . ASP A 1 90 ? -2.856 0.412 2.715 1.00 95.69 90 ASP A CA 1
ATOM 669 C C . ASP A 1 90 ? -2.558 -0.048 4.138 1.00 95.69 90 ASP A C 1
ATOM 671 O O . ASP A 1 90 ? -1.390 -0.090 4.519 1.00 95.69 90 ASP A O 1
ATOM 675 N N . MET A 1 91 ? -3.559 -0.423 4.928 1.00 94.56 91 MET A N 1
ATOM 676 C CA . MET A 1 91 ? -3.324 -1.016 6.246 1.00 94.56 91 MET A CA 1
ATOM 677 C C . MET A 1 91 ? -4.214 -2.233 6.461 1.00 94.56 91 MET A C 1
ATOM 679 O O . MET A 1 91 ? -5.447 -2.153 6.497 1.00 94.56 91 MET A O 1
ATOM 683 N N . GLY A 1 92 ? -3.552 -3.374 6.646 1.00 91.50 92 GLY A N 1
ATOM 684 C CA . GLY A 1 92 ? -4.177 -4.645 6.988 1.00 91.50 92 GLY A CA 1
ATOM 685 C C . GLY A 1 92 ? -3.950 -5.038 8.448 1.00 91.50 92 GLY A C 1
ATOM 686 O O . GLY A 1 92 ? -3.630 -4.220 9.310 1.00 91.50 92 GLY A O 1
ATOM 687 N N . GLY A 1 93 ? -4.080 -6.336 8.726 1.00 88.38 93 GLY A N 1
ATOM 688 C CA . GLY A 1 93 ? -3.886 -6.896 10.066 1.00 88.38 93 GLY A CA 1
ATOM 689 C C . GLY A 1 93 ? -2.425 -7.025 10.511 1.00 88.38 93 GLY A C 1
ATOM 690 O O . GLY A 1 93 ? -2.181 -7.234 11.687 1.00 88.38 93 GLY A O 1
ATOM 691 N N . THR A 1 94 ? -1.432 -6.902 9.633 1.00 85.38 94 THR A N 1
ATOM 692 C CA . THR A 1 94 ? -0.027 -7.159 10.023 1.00 85.38 94 THR A CA 1
ATOM 693 C C . THR A 1 94 ? 0.897 -6.007 9.686 1.00 85.38 94 THR A C 1
ATOM 695 O O . THR A 1 94 ? 1.740 -5.651 10.506 1.00 85.38 94 THR A O 1
ATOM 698 N N . THR A 1 95 ? 0.731 -5.405 8.510 1.00 87.94 95 THR A N 1
ATOM 699 C CA . THR A 1 95 ? 1.556 -4.279 8.073 1.00 87.94 95 THR A CA 1
ATOM 700 C C . THR A 1 95 ? 0.718 -3.199 7.411 1.00 87.94 95 THR A C 1
ATOM 702 O O . THR A 1 95 ? -0.399 -3.451 6.941 1.00 87.94 95 THR A O 1
ATOM 705 N N . ALA A 1 96 ? 1.294 -2.004 7.379 1.00 91.25 96 ALA A N 1
ATOM 706 C CA . ALA A 1 96 ? 0.835 -0.878 6.598 1.00 91.25 96 ALA A CA 1
ATOM 707 C C . ALA A 1 96 ? 1.835 -0.622 5.476 1.00 91.25 96 ALA A C 1
ATOM 709 O O . ALA A 1 96 ? 3.040 -0.846 5.631 1.00 91.25 96 ALA A O 1
ATOM 710 N N . LYS A 1 97 ? 1.338 -0.168 4.332 1.00 92.69 97 LYS A N 1
ATOM 711 C CA . LYS A 1 97 ? 2.139 0.132 3.156 1.00 92.69 97 LYS A CA 1
ATOM 712 C C . LYS A 1 97 ? 1.752 1.474 2.585 1.00 92.69 97 LYS A C 1
ATOM 714 O O . LYS A 1 97 ? 0.577 1.831 2.540 1.00 92.69 97 LYS A O 1
ATOM 719 N N . MET A 1 98 ? 2.758 2.212 2.142 1.00 94.44 98 MET A N 1
ATOM 720 C CA . MET A 1 98 ? 2.562 3.529 1.561 1.00 94.44 98 MET A CA 1
ATOM 721 C C . MET A 1 98 ? 3.280 3.666 0.228 1.00 94.44 98 MET A C 1
ATOM 723 O O . MET A 1 98 ? 4.402 3.191 0.074 1.00 94.44 98 MET A O 1
ATOM 727 N N . CYS A 1 99 ? 2.632 4.338 -0.723 1.00 95.12 99 CYS A N 1
ATOM 728 C CA . CYS A 1 99 ? 3.196 4.635 -2.038 1.00 95.12 99 CYS A CA 1
ATOM 729 C C . CYS A 1 99 ? 2.966 6.103 -2.391 1.00 95.12 99 CYS A C 1
ATOM 731 O O . CYS A 1 99 ? 1.847 6.605 -2.270 1.00 95.12 99 CYS A O 1
ATOM 733 N N . LEU A 1 100 ? 4.009 6.781 -2.868 1.00 95.50 100 LEU A N 1
ATOM 734 C CA . LEU A 1 100 ? 3.888 8.121 -3.437 1.00 95.50 100 LEU A CA 1
ATOM 735 C C . LEU A 1 100 ? 3.546 8.002 -4.921 1.00 95.50 100 LEU A C 1
ATOM 737 O O . LEU A 1 100 ? 4.270 7.358 -5.681 1.00 95.50 100 LEU A O 1
ATOM 741 N N . ILE A 1 101 ? 2.462 8.648 -5.334 1.00 95.81 101 ILE A N 1
ATOM 742 C CA . ILE A 1 101 ? 1.956 8.606 -6.707 1.00 95.81 101 ILE A CA 1
ATOM 743 C C . ILE A 1 101 ? 1.892 10.039 -7.226 1.00 95.81 101 ILE A C 1
ATOM 745 O O . ILE A 1 101 ? 1.323 10.911 -6.567 1.00 95.81 101 ILE A O 1
ATOM 749 N N . ASP A 1 102 ? 2.474 10.273 -8.401 1.00 94.19 102 ASP A N 1
ATOM 750 C CA . ASP A 1 102 ? 2.471 11.575 -9.069 1.00 94.19 102 ASP A CA 1
ATOM 751 C C . ASP A 1 102 ? 1.922 11.422 -10.484 1.00 94.19 102 ASP A C 1
ATOM 753 O O . ASP A 1 102 ? 2.341 10.535 -11.227 1.00 94.19 102 ASP A O 1
ATOM 757 N N . LYS A 1 103 ? 0.977 12.284 -10.859 1.00 93.00 103 LYS A N 1
ATOM 758 C CA . LYS A 1 103 ? 0.307 12.318 -12.166 1.00 93.00 103 LYS A CA 1
ATOM 759 C C . LYS A 1 103 ? -0.250 10.947 -12.568 1.00 93.00 103 LYS A C 1
ATOM 761 O O . LYS A 1 103 ? -0.070 10.498 -13.696 1.00 93.00 103 LYS A O 1
ATOM 766 N N . GLY A 1 104 ? -0.866 10.252 -11.608 1.00 91.56 104 GLY A N 1
ATOM 767 C CA . GLY A 1 104 ? -1.413 8.905 -11.802 1.00 91.56 104 GLY A CA 1
ATOM 768 C C . GLY A 1 104 ? -0.362 7.800 -11.980 1.00 91.56 104 GLY A C 1
ATOM 769 O O . GLY A 1 104 ? -0.714 6.691 -12.371 1.00 91.56 104 GLY A O 1
ATOM 770 N N . VAL A 1 105 ? 0.920 8.062 -11.703 1.00 90.94 105 VAL A N 1
ATOM 771 C CA . VAL A 1 105 ? 2.008 7.085 -11.844 1.00 90.94 105 VAL A CA 1
ATOM 772 C C . VAL A 1 105 ? 2.617 6.776 -10.472 1.00 90.94 105 VAL A C 1
ATOM 774 O O . VAL A 1 105 ? 3.190 7.670 -9.843 1.00 90.94 105 VAL A O 1
ATOM 777 N N . PRO A 1 106 ? 2.528 5.521 -9.989 1.00 93.12 106 PRO A N 1
ATOM 778 C CA . PRO A 1 106 ? 3.222 5.104 -8.777 1.00 93.12 106 PRO A CA 1
ATOM 779 C C . PRO A 1 106 ? 4.737 5.250 -8.906 1.00 93.12 106 PRO A C 1
ATOM 781 O O . PRO A 1 106 ? 5.309 4.981 -9.969 1.00 93.12 106 PRO A O 1
ATOM 784 N N . ALA A 1 107 ? 5.395 5.645 -7.815 1.00 88.56 107 ALA A N 1
ATOM 785 C CA . ALA A 1 107 ? 6.848 5.623 -7.739 1.00 88.56 107 ALA A CA 1
ATOM 786 C C . ALA A 1 107 ? 7.365 4.208 -8.043 1.00 88.56 107 ALA A C 1
ATOM 788 O O . ALA A 1 107 ? 6.800 3.209 -7.600 1.00 88.56 107 ALA A O 1
ATOM 789 N N . ARG A 1 108 ? 8.431 4.124 -8.840 1.00 87.69 108 ARG A N 1
ATOM 790 C CA . ARG A 1 108 ? 9.030 2.862 -9.283 1.00 87.69 108 ARG A CA 1
ATOM 791 C C . ARG A 1 108 ? 10.452 2.771 -8.767 1.00 87.69 108 ARG A C 1
ATOM 793 O O . ARG A 1 108 ? 11.198 3.747 -8.834 1.00 87.69 108 ARG A O 1
ATOM 800 N N . ALA A 1 109 ? 10.846 1.577 -8.357 1.00 86.56 109 ALA A N 1
ATOM 801 C CA . ALA A 1 109 ? 12.226 1.252 -8.063 1.00 86.56 109 ALA A CA 1
ATOM 802 C C . ALA A 1 109 ? 12.661 -0.006 -8.808 1.00 86.56 109 ALA A C 1
ATOM 804 O O . ALA A 1 109 ? 11.897 -0.688 -9.496 1.00 86.56 109 ALA A O 1
ATOM 805 N N . ARG A 1 110 ? 13.964 -0.266 -8.729 1.00 83.38 110 ARG A N 1
ATOM 806 C CA . ARG A 1 110 ? 14.614 -1.403 -9.392 1.00 83.38 110 ARG A CA 1
ATOM 807 C C . ARG A 1 110 ? 15.481 -2.229 -8.478 1.00 83.38 110 ARG A C 1
ATOM 809 O O . ARG A 1 110 ? 16.123 -3.167 -8.940 1.00 83.38 110 ARG A O 1
ATOM 816 N N . LEU A 1 111 ? 15.561 -1.826 -7.225 1.00 86.25 111 LEU A N 1
ATOM 817 C CA . LEU A 1 111 ? 16.310 -2.499 -6.196 1.00 86.25 111 LEU A CA 1
ATOM 818 C C . LEU A 1 111 ? 15.343 -2.697 -5.046 1.00 86.25 111 LEU A C 1
ATOM 820 O O . LEU A 1 111 ? 14.829 -1.726 -4.504 1.00 86.25 111 LEU A O 1
ATOM 824 N N . PHE A 1 112 ? 15.102 -3.950 -4.718 1.00 86.81 112 PHE A N 1
ATOM 825 C CA . PHE A 1 112 ? 14.249 -4.353 -3.622 1.00 86.81 112 PHE A CA 1
ATOM 826 C C . PHE A 1 112 ? 15.056 -5.248 -2.688 1.00 86.81 112 PHE A C 1
ATOM 828 O O . PHE A 1 112 ? 15.883 -6.023 -3.156 1.00 86.81 112 PHE A O 1
ATOM 835 N N . GLU A 1 113 ? 14.858 -5.142 -1.381 1.00 86.94 113 GLU A N 1
ATOM 836 C CA . GLU A 1 113 ? 15.581 -5.965 -0.409 1.00 86.94 113 GLU A CA 1
ATOM 837 C C . GLU A 1 113 ? 14.632 -6.979 0.216 1.00 86.94 113 GLU A C 1
ATOM 839 O O . GLU A 1 113 ? 13.669 -6.594 0.874 1.00 86.94 113 GLU A O 1
ATOM 844 N N . VAL A 1 114 ? 14.940 -8.264 0.051 1.00 86.31 114 VAL A N 1
ATOM 845 C CA . VAL A 1 114 ? 14.284 -9.356 0.786 1.00 86.31 114 VAL A CA 1
ATOM 846 C C . VAL A 1 114 ? 15.123 -9.759 1.993 1.00 86.31 114 VAL A C 1
ATOM 848 O O . VAL A 1 114 ? 16.298 -9.410 2.066 1.00 86.31 114 VAL A O 1
ATOM 851 N N . ASP A 1 115 ? 14.547 -10.528 2.918 1.00 82.00 115 ASP A N 1
ATOM 852 C CA . ASP A 1 115 ? 15.287 -11.150 4.029 1.00 82.00 115 ASP A CA 1
ATOM 853 C C . ASP A 1 115 ? 16.136 -10.148 4.837 1.00 82.00 115 ASP A C 1
ATOM 855 O O . ASP A 1 115 ? 17.345 -10.289 5.019 1.00 82.00 115 ASP A O 1
ATOM 859 N N . ARG A 1 116 ? 15.509 -9.044 5.258 1.00 76.81 116 ARG A N 1
ATOM 860 C CA . ARG A 1 116 ? 16.187 -8.005 6.042 1.00 76.81 116 ARG A CA 1
ATOM 861 C C . ARG A 1 116 ? 16.564 -8.540 7.421 1.00 76.81 116 ARG A C 1
ATOM 863 O O . ARG A 1 116 ? 15.686 -8.808 8.238 1.00 76.81 116 ARG A O 1
ATOM 870 N N . SER A 1 117 ? 17.866 -8.571 7.712 1.00 70.62 117 SER A N 1
ATOM 871 C CA . SER A 1 117 ? 18.396 -8.922 9.039 1.00 70.62 117 SER A CA 1
ATOM 872 C C . SER A 1 117 ? 18.004 -7.900 10.114 1.00 70.62 117 SER A C 1
ATOM 874 O O . SER A 1 117 ? 17.859 -8.248 11.283 1.00 70.62 117 SER A O 1
ATOM 876 N N . TYR A 1 118 ? 17.807 -6.634 9.727 1.00 59.50 118 TYR A N 1
ATOM 877 C CA . TYR A 1 118 ? 17.344 -5.567 10.614 1.00 59.50 118 TYR A CA 1
ATOM 878 C C . TYR A 1 118 ? 16.159 -4.834 9.978 1.00 59.50 118 TYR A C 1
ATOM 880 O O . TYR A 1 118 ? 16.289 -4.175 8.944 1.00 59.50 118 TYR A O 1
ATOM 888 N N . ARG A 1 119 ? 14.980 -4.917 10.606 1.00 60.66 119 ARG A N 1
ATOM 889 C CA . ARG A 1 119 ? 13.774 -4.221 10.126 1.00 60.66 119 ARG A CA 1
ATOM 890 C C . ARG A 1 119 ? 14.030 -2.709 10.035 1.00 60.66 119 ARG A C 1
ATOM 892 O O . ARG A 1 119 ? 14.668 -2.134 10.911 1.00 60.66 119 ARG A O 1
ATOM 899 N N . PHE A 1 120 ? 13.555 -2.089 8.953 1.00 59.50 120 PHE A N 1
ATOM 900 C CA . PHE A 1 120 ? 13.706 -0.654 8.644 1.00 59.50 120 PHE A CA 1
ATOM 901 C C . PHE A 1 120 ? 15.145 -0.144 8.465 1.00 59.50 120 PHE A C 1
ATOM 903 O O . PHE A 1 120 ? 15.358 1.062 8.370 1.00 59.50 120 PHE A O 1
ATOM 910 N N . ARG A 1 121 ? 16.142 -1.036 8.361 1.00 66.88 121 ARG A N 1
ATOM 911 C CA . ARG A 1 121 ? 17.510 -0.659 7.995 1.00 66.88 121 ARG A CA 1
ATOM 912 C C . ARG A 1 121 ? 17.799 -1.063 6.555 1.00 66.88 121 ARG A C 1
ATOM 914 O O . ARG A 1 121 ? 17.974 -2.247 6.263 1.00 66.88 121 ARG A O 1
ATOM 921 N N . LYS A 1 122 ? 17.887 -0.068 5.673 1.00 69.44 122 LYS A N 1
ATOM 922 C CA . LYS A 1 122 ? 18.333 -0.246 4.286 1.00 69.44 122 LYS A CA 1
ATOM 923 C C . LYS A 1 122 ? 19.729 -0.878 4.252 1.00 69.44 122 LYS A C 1
ATOM 925 O O . LYS A 1 122 ? 20.586 -0.528 5.066 1.00 69.44 122 LYS A O 1
ATOM 930 N N . GLY A 1 123 ? 19.944 -1.815 3.339 1.00 77.56 123 GLY A N 1
ATOM 931 C CA . GLY A 1 123 ? 21.187 -2.569 3.185 1.00 77.56 123 GLY A CA 1
ATOM 932 C C . GLY A 1 123 ? 21.335 -3.750 4.143 1.00 77.56 123 GLY A C 1
ATOM 933 O O . GLY A 1 123 ? 22.379 -4.393 4.140 1.00 77.56 123 GLY A O 1
ATOM 934 N N . SER A 1 124 ? 20.330 -4.039 4.977 1.00 81.06 124 SER A N 1
ATOM 935 C CA . SER A 1 124 ? 20.361 -5.206 5.872 1.00 81.06 124 SER A CA 1
ATOM 936 C C . SER A 1 124 ? 19.772 -6.472 5.248 1.00 81.06 124 SER A C 1
ATOM 938 O O . SER A 1 124 ? 19.857 -7.535 5.861 1.00 81.06 124 SER A O 1
ATOM 940 N N . GLY A 1 125 ? 19.133 -6.352 4.082 1.00 85.81 125 GLY A N 1
ATOM 941 C CA . GLY A 1 125 ? 18.568 -7.473 3.340 1.00 85.81 125 GLY A CA 1
ATOM 942 C C . GLY A 1 125 ? 19.386 -7.874 2.121 1.00 85.81 125 GLY A C 1
ATOM 943 O O . GLY A 1 125 ? 20.355 -7.220 1.733 1.00 85.81 125 GLY A O 1
ATOM 944 N N . THR A 1 126 ? 18.948 -8.953 1.485 1.00 90.12 126 THR A N 1
ATOM 945 C CA . THR A 1 126 ? 19.471 -9.421 0.205 1.00 90.12 126 THR A CA 1
ATOM 946 C C . THR A 1 126 ? 18.865 -8.591 -0.929 1.00 90.12 126 THR A C 1
ATOM 948 O O . THR A 1 126 ? 17.645 -8.621 -1.120 1.00 90.12 126 THR A O 1
ATOM 951 N N . PRO A 1 127 ? 19.674 -7.858 -1.714 1.00 91.56 127 PRO A N 1
ATOM 952 C CA . PRO A 1 127 ? 19.158 -7.054 -2.808 1.00 91.56 127 PRO A CA 1
ATOM 953 C C . PRO A 1 127 ? 18.704 -7.930 -3.973 1.00 91.56 127 PRO A C 1
ATOM 955 O O . PRO A 1 127 ? 19.377 -8.881 -4.364 1.00 91.56 127 PRO A O 1
ATOM 958 N N . ILE A 1 128 ? 17.598 -7.552 -4.592 1.00 91.31 128 ILE A N 1
ATOM 959 C CA . ILE A 1 128 ? 17.036 -8.150 -5.793 1.00 91.31 128 ILE A CA 1
ATOM 960 C C . ILE A 1 128 ? 16.745 -7.028 -6.786 1.00 91.31 128 ILE A C 1
ATOM 962 O O . ILE A 1 128 ? 16.156 -5.999 -6.455 1.00 91.31 128 ILE A O 1
ATOM 966 N N . ARG A 1 129 ? 17.161 -7.236 -8.033 1.00 90.31 129 ARG A N 1
ATOM 967 C CA . ARG A 1 129 ? 17.055 -6.280 -9.125 1.00 90.31 129 ARG A CA 1
ATOM 968 C C . ARG A 1 129 ? 15.897 -6.631 -10.051 1.00 90.31 129 ARG A C 1
ATOM 970 O O . ARG A 1 129 ? 16.074 -7.293 -11.075 1.00 90.31 129 ARG A O 1
ATOM 977 N N . ILE A 1 130 ? 14.713 -6.166 -9.683 1.00 90.12 130 ILE A N 1
ATOM 978 C CA . ILE A 1 130 ? 13.455 -6.369 -10.407 1.00 90.12 130 ILE A CA 1
ATOM 979 C C . ILE A 1 130 ? 12.681 -5.050 -10.498 1.00 90.12 130 ILE A C 1
ATOM 981 O O . ILE A 1 130 ? 12.847 -4.205 -9.621 1.00 90.12 130 ILE A O 1
ATOM 985 N N . PRO A 1 131 ? 11.844 -4.849 -11.531 1.00 88.75 131 PRO A N 1
ATOM 986 C CA . PRO A 1 131 ? 10.891 -3.747 -11.538 1.00 88.75 131 PRO A CA 1
ATOM 987 C C . PRO A 1 131 ? 9.898 -3.903 -10.386 1.00 88.75 131 PRO A C 1
ATOM 989 O O . PRO A 1 131 ? 9.226 -4.932 -10.292 1.00 88.75 131 PRO A O 1
ATOM 992 N N . VAL A 1 132 ? 9.819 -2.893 -9.525 1.00 91.50 132 VAL A N 1
ATOM 993 C CA . VAL A 1 132 ? 8.914 -2.864 -8.371 1.00 91.50 132 VAL A CA 1
ATOM 994 C C . VAL A 1 132 ? 8.246 -1.501 -8.277 1.00 91.50 132 VAL A C 1
ATOM 996 O O . VAL A 1 132 ? 8.844 -0.479 -8.628 1.00 91.50 132 VAL A O 1
ATOM 999 N N . ILE A 1 133 ? 7.009 -1.476 -7.795 1.00 92.06 133 ILE A N 1
ATOM 1000 C CA . ILE A 1 133 ? 6.444 -0.259 -7.224 1.00 92.06 133 ILE A CA 1
ATOM 1001 C C . ILE A 1 133 ? 7.202 0.017 -5.927 1.00 92.06 133 ILE A C 1
ATOM 1003 O O . ILE A 1 133 ? 7.394 -0.878 -5.108 1.00 92.06 133 ILE A O 1
ATOM 1007 N N . GLU A 1 134 ? 7.669 1.250 -5.776 1.00 90.75 134 GLU A N 1
ATOM 1008 C CA . GLU A 1 134 ? 8.346 1.689 -4.566 1.00 90.75 134 GLU A CA 1
ATOM 1009 C C . GLU A 1 134 ? 7.306 1.840 -3.456 1.00 90.75 134 GLU A C 1
ATOM 1011 O O . GLU A 1 134 ? 6.392 2.671 -3.532 1.00 90.75 134 GLU A O 1
ATOM 1016 N N . LEU A 1 135 ? 7.446 0.994 -2.441 1.00 88.88 135 LEU A N 1
ATOM 1017 C CA . LEU A 1 135 ? 6.551 0.906 -1.302 1.00 88.88 135 LEU A CA 1
ATOM 1018 C C . LEU A 1 135 ? 7.353 1.052 -0.018 1.00 88.88 135 LEU A C 1
ATOM 1020 O O . LEU A 1 135 ? 8.411 0.446 0.158 1.00 88.88 135 LEU A O 1
ATOM 1024 N N . VAL A 1 136 ? 6.804 1.814 0.917 1.00 87.19 136 VAL A N 1
ATOM 1025 C CA . VAL A 1 136 ? 7.277 1.827 2.297 1.00 87.19 136 VAL A CA 1
ATOM 1026 C C . VAL A 1 136 ? 6.457 0.820 3.062 1.00 87.19 136 VAL A C 1
ATOM 1028 O O . VAL A 1 136 ? 5.267 1.041 3.272 1.00 87.19 136 VAL A O 1
ATOM 1031 N N . GLU A 1 137 ? 7.083 -0.266 3.494 1.00 83.94 137 GLU A N 1
ATOM 1032 C CA . GLU A 1 137 ? 6.467 -1.148 4.473 1.00 83.94 137 GLU A CA 1
ATOM 1033 C C . GLU A 1 137 ? 6.730 -0.634 5.886 1.00 83.94 137 GLU A C 1
ATOM 1035 O O . GLU A 1 137 ? 7.869 -0.382 6.287 1.00 83.94 137 GLU A O 1
ATOM 1040 N N . ILE A 1 138 ? 5.652 -0.516 6.649 1.00 82.81 138 ILE A N 1
ATOM 1041 C CA . ILE A 1 138 ? 5.642 -0.119 8.046 1.00 82.81 138 ILE A CA 1
ATOM 1042 C C . ILE A 1 138 ? 5.140 -1.342 8.812 1.00 82.81 138 ILE A C 1
ATOM 1044 O O . ILE A 1 138 ? 4.057 -1.861 8.538 1.00 82.81 138 ILE A O 1
ATOM 1048 N N . GLY A 1 139 ? 5.929 -1.828 9.772 1.00 76.50 139 GLY A N 1
ATOM 1049 C CA . GLY A 1 139 ? 5.620 -3.011 10.598 1.00 76.50 139 GLY A CA 1
ATOM 1050 C C . GLY A 1 139 ? 4.543 -2.749 11.654 1.00 76.50 139 GLY A C 1
ATOM 1051 O O . GLY A 1 139 ? 4.687 -3.148 12.808 1.00 76.50 139 GLY A O 1
ATOM 1052 N N . ALA A 1 140 ? 3.509 -2.026 11.247 1.00 82.88 140 ALA A N 1
ATOM 1053 C CA . ALA A 1 140 ? 2.384 -1.556 12.018 1.00 82.88 140 ALA A CA 1
ATOM 1054 C C . ALA A 1 140 ? 1.106 -1.884 11.233 1.00 82.88 140 ALA A C 1
ATOM 1056 O O . ALA A 1 140 ? 0.911 -1.375 10.136 1.00 82.88 140 ALA A O 1
ATOM 1057 N N . GLY A 1 141 ? 0.258 -2.749 11.772 1.00 91.00 141 GLY A N 1
ATOM 1058 C CA . GLY A 1 141 ? -1.064 -3.097 11.255 1.00 91.00 141 GLY A CA 1
ATOM 1059 C C . GLY A 1 141 ? -2.033 -3.326 12.415 1.00 91.00 141 GLY A C 1
ATOM 1060 O O . GLY A 1 141 ? -1.652 -3.188 13.577 1.00 91.00 141 GLY A O 1
ATOM 1061 N N . GLY A 1 142 ? -3.276 -3.716 12.128 1.00 92.44 142 GLY A N 1
ATOM 1062 C CA . GLY A 1 142 ? -4.292 -3.937 13.172 1.00 92.44 142 GLY A CA 1
ATOM 1063 C C . GLY A 1 142 ? -3.876 -4.969 14.236 1.00 92.44 142 GLY A C 1
ATOM 1064 O O . GLY A 1 142 ? -4.119 -4.814 15.424 1.00 92.44 142 GLY A O 1
ATOM 1065 N N . GLY A 1 143 ? -3.154 -6.004 13.840 1.00 94.81 143 GLY A N 1
ATOM 1066 C CA . GLY A 1 143 ? -2.632 -7.048 14.716 1.00 94.81 143 GLY A CA 1
ATOM 1067 C C . GLY A 1 143 ? -1.253 -6.755 15.299 1.00 94.81 143 GLY A C 1
ATOM 1068 O O . GLY A 1 143 ? -0.694 -7.646 15.929 1.00 94.81 143 GLY A O 1
ATOM 1069 N N . SER A 1 144 ? -0.649 -5.584 15.073 1.00 95.56 144 SER A N 1
ATOM 1070 C CA . SER A 1 144 ? 0.654 -5.265 15.673 1.00 95.56 144 SER A CA 1
ATOM 1071 C C . SER A 1 144 ? 0.543 -5.188 17.190 1.00 95.56 144 SER A C 1
ATOM 1073 O O . SER A 1 144 ? -0.319 -4.485 17.713 1.00 95.56 144 SER A O 1
ATOM 1075 N N . LEU A 1 145 ? 1.418 -5.916 17.884 1.00 96.12 145 LEU A N 1
ATOM 1076 C CA . LEU A 1 145 ? 1.374 -6.053 19.337 1.00 96.12 145 LEU A CA 1
ATOM 1077 C C . LEU A 1 145 ? 1.929 -4.811 20.031 1.00 96.12 145 LEU A C 1
ATOM 1079 O O . LEU A 1 145 ? 2.987 -4.301 19.662 1.00 96.12 145 LEU A O 1
ATOM 1083 N N . ALA A 1 146 ? 1.228 -4.356 21.062 1.00 96.81 146 ALA A N 1
ATOM 1084 C CA . ALA A 1 146 ? 1.624 -3.245 21.905 1.00 96.81 146 ALA A CA 1
ATOM 1085 C C . ALA A 1 146 ? 2.238 -3.744 23.218 1.00 96.81 146 ALA A C 1
ATOM 1087 O O . ALA A 1 146 ? 1.712 -4.645 23.874 1.00 96.81 146 ALA A O 1
ATOM 1088 N N . HIS A 1 147 ? 3.345 -3.132 23.625 1.00 96.12 147 HIS A N 1
ATOM 1089 C CA . HIS A 1 147 ? 4.008 -3.416 24.894 1.00 96.12 147 HIS A CA 1
ATOM 1090 C C . HIS A 1 147 ? 4.705 -2.169 25.445 1.00 96.12 147 HIS A C 1
ATOM 1092 O O . HIS A 1 147 ? 4.894 -1.176 24.741 1.00 96.12 147 HIS A O 1
ATOM 1098 N N . VAL A 1 148 ? 5.103 -2.227 26.716 1.00 96.75 148 VAL A N 1
ATOM 1099 C CA . VAL A 1 148 ? 5.950 -1.210 27.345 1.00 96.75 148 VAL A CA 1
ATOM 1100 C C . VAL A 1 148 ? 7.397 -1.692 27.328 1.00 96.75 148 VAL A C 1
ATOM 1102 O O . VAL A 1 148 ? 7.706 -2.776 27.823 1.00 96.75 148 VAL A O 1
ATOM 1105 N N . ASP A 1 149 ? 8.284 -0.900 26.731 1.00 93.19 149 ASP A N 1
ATOM 1106 C CA . ASP A 1 149 ? 9.705 -1.218 26.637 1.00 93.19 149 ASP A CA 1
ATOM 1107 C C . ASP A 1 149 ? 10.438 -1.014 27.980 1.00 93.19 149 ASP A C 1
ATOM 1109 O O . ASP A 1 149 ? 9.905 -0.494 28.965 1.00 93.19 149 ASP A O 1
ATOM 1113 N N . LYS A 1 150 ? 11.720 -1.395 28.023 1.00 91.31 150 LYS A N 1
ATOM 1114 C CA . LYS A 1 150 ? 12.569 -1.237 29.219 1.00 91.31 150 LYS A CA 1
ATOM 1115 C C . LYS A 1 150 ? 12.746 0.225 29.661 1.00 91.31 150 LYS A C 1
ATOM 1117 O O . LYS A 1 150 ? 13.164 0.464 30.789 1.00 91.31 150 LYS A O 1
ATOM 1122 N N . MET A 1 151 ? 12.450 1.189 28.788 1.00 93.12 151 MET A N 1
ATOM 1123 C CA . MET A 1 151 ? 12.529 2.628 29.045 1.00 93.12 151 MET A CA 1
ATOM 1124 C C . MET A 1 151 ? 11.168 3.228 29.438 1.00 93.12 151 MET A C 1
ATOM 1126 O O . MET A 1 151 ? 11.045 4.450 29.493 1.00 93.12 151 MET A O 1
ATOM 1130 N N . LYS A 1 152 ? 10.157 2.395 29.728 1.00 92.38 152 LYS A N 1
ATOM 1131 C CA . LYS A 1 152 ? 8.777 2.808 30.038 1.00 92.38 152 LYS A CA 1
ATOM 1132 C C . LYS A 1 152 ? 8.093 3.584 28.907 1.00 92.38 152 LYS A C 1
ATOM 1134 O O . LYS A 1 152 ? 7.261 4.452 29.162 1.00 92.38 152 LYS A O 1
ATOM 1139 N N . ARG A 1 153 ? 8.424 3.276 27.654 1.00 93.94 153 ARG A N 1
ATOM 1140 C CA . ARG A 1 153 ? 7.742 3.824 26.474 1.00 93.94 153 ARG A CA 1
ATOM 1141 C C . ARG A 1 153 ? 6.845 2.763 25.865 1.00 93.94 153 ARG A C 1
ATOM 1143 O O . ARG A 1 153 ? 7.168 1.579 25.901 1.00 93.94 153 ARG A O 1
ATOM 1150 N N . ILE A 1 154 ? 5.739 3.194 25.277 1.00 95.19 154 ILE A N 1
ATOM 1151 C CA . ILE A 1 154 ? 4.876 2.303 24.506 1.00 95.19 154 ILE A CA 1
ATOM 1152 C C . ILE A 1 154 ? 5.537 2.055 23.153 1.00 95.19 154 ILE A C 1
ATOM 1154 O O . ILE A 1 154 ? 5.919 2.997 22.458 1.00 95.19 154 ILE A O 1
ATOM 1158 N N . ALA A 1 155 ? 5.655 0.786 22.787 1.00 93.88 155 ALA A N 1
ATOM 1159 C CA . ALA A 1 155 ? 6.088 0.338 21.477 1.00 93.88 155 ALA A CA 1
ATOM 1160 C C . ALA A 1 155 ? 4.977 -0.508 20.846 1.00 93.88 155 ALA A C 1
ATOM 1162 O O . ALA A 1 155 ? 4.353 -1.328 21.521 1.00 93.88 155 ALA A O 1
ATOM 1163 N N . VAL A 1 156 ? 4.734 -0.297 19.552 1.00 94.31 156 VAL A N 1
ATOM 1164 C CA . VAL A 1 156 ? 3.757 -1.054 18.762 1.00 94.31 156 VAL A CA 1
ATOM 1165 C C . VAL A 1 156 ? 4.476 -1.721 17.603 1.00 94.31 156 VAL A C 1
ATOM 1167 O O . VAL A 1 156 ? 5.170 -1.060 16.828 1.00 94.31 156 VAL A O 1
ATOM 1170 N N . GLY A 1 157 ? 4.297 -3.033 17.488 1.00 89.62 157 GLY A N 1
ATOM 1171 C CA . GLY A 1 157 ? 5.070 -3.857 16.578 1.00 89.62 157 GLY A CA 1
ATOM 1172 C C . GLY A 1 157 ? 6.524 -4.039 17.047 1.00 89.62 157 GLY A C 1
ATOM 1173 O O . GLY A 1 157 ? 6.890 -3.670 18.163 1.00 89.62 157 GLY A O 1
ATOM 1174 N N . PRO A 1 158 ? 7.378 -4.645 16.208 1.00 84.44 158 PRO A N 1
ATOM 1175 C CA . PRO A 1 158 ? 7.075 -5.118 14.858 1.00 84.44 158 PRO A CA 1
ATOM 1176 C C . PRO A 1 158 ? 6.468 -6.536 14.847 1.00 84.44 158 PRO A C 1
ATOM 1178 O O . PRO A 1 158 ? 6.255 -7.120 13.786 1.00 84.44 158 PRO A O 1
ATOM 1181 N N . GLU A 1 159 ? 6.263 -7.134 16.018 1.00 90.12 159 GLU A N 1
ATOM 1182 C CA . GLU A 1 159 ? 5.561 -8.405 16.183 1.00 90.12 159 GLU A CA 1
ATOM 1183 C C . GLU A 1 159 ? 4.062 -8.219 15.932 1.00 90.12 159 GLU A C 1
ATOM 1185 O O . GLU A 1 159 ? 3.487 -7.173 16.244 1.00 90.12 159 GLU A O 1
ATOM 1190 N N . SER A 1 160 ? 3.430 -9.233 15.345 1.00 91.00 160 SER A N 1
ATOM 1191 C CA . SER A 1 160 ? 2.007 -9.221 15.021 1.00 91.00 160 SER A CA 1
ATOM 1192 C C . SER A 1 160 ? 1.345 -10.480 15.553 1.00 91.00 160 SER A C 1
ATOM 1194 O O . SER A 1 160 ? 1.923 -11.563 15.489 1.00 91.00 160 SER A O 1
ATOM 1196 N N . ALA A 1 161 ? 0.115 -10.330 16.030 1.00 91.25 161 ALA A N 1
ATOM 1197 C CA . ALA A 1 161 ? -0.742 -11.427 16.446 1.00 91.25 161 ALA A CA 1
ATOM 1198 C C . ALA A 1 161 ? -1.257 -12.275 15.264 1.00 91.25 16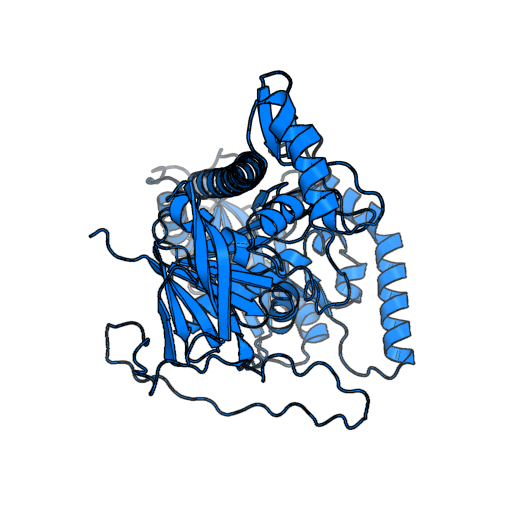1 ALA A C 1
ATOM 1200 O O . ALA A 1 161 ? -1.817 -13.349 15.478 1.00 91.25 161 ALA A O 1
ATOM 1201 N N . GLY A 1 162 ? -1.094 -11.794 14.022 1.00 88.69 162 GLY A N 1
ATOM 1202 C CA . GLY A 1 162 ? -1.649 -12.433 12.830 1.00 88.69 162 GLY A CA 1
ATOM 1203 C C . GLY A 1 162 ? -3.179 -12.520 12.877 1.00 88.69 162 GLY A C 1
ATOM 1204 O O . GLY A 1 162 ? -3.846 -11.671 13.467 1.00 88.69 162 GLY A O 1
ATOM 1205 N N . SER A 1 163 ? -3.738 -13.546 12.236 1.00 84.56 163 SER A N 1
ATOM 1206 C CA . SER A 1 163 ? -5.166 -13.899 12.316 1.00 84.56 163 SER A CA 1
ATOM 1207 C C . SER A 1 163 ? -5.451 -15.079 13.257 1.00 84.56 163 SER A C 1
ATOM 1209 O O . SER A 1 163 ? -6.610 -15.303 13.617 1.00 84.56 163 SER A O 1
ATOM 1211 N N . ASP A 1 164 ? -4.408 -15.818 13.645 1.00 86.12 164 ASP A N 1
ATOM 1212 C CA . ASP A 1 164 ? -4.449 -16.963 14.554 1.00 86.12 164 ASP A CA 1
ATOM 1213 C C . ASP A 1 164 ? -3.155 -16.988 15.403 1.00 86.12 164 ASP A C 1
ATOM 1215 O O . ASP A 1 164 ? -2.068 -17.087 14.826 1.00 86.12 164 ASP A O 1
ATOM 1219 N N . PRO A 1 165 ? -3.226 -16.811 16.740 1.00 86.69 165 PRO A N 1
ATOM 1220 C CA . PRO A 1 165 ? -4.446 -16.629 17.537 1.00 86.69 165 PRO A CA 1
ATOM 1221 C C . PRO A 1 165 ? -5.133 -15.271 17.300 1.00 86.69 165 PRO A C 1
ATOM 1223 O O . PRO A 1 165 ? -6.301 -15.104 17.638 1.00 86.69 165 PRO A O 1
ATOM 1226 N N . GLY A 1 166 ? -4.445 -14.307 16.681 1.00 91.50 166 GLY A N 1
ATOM 1227 C CA . GLY A 1 166 ? -4.969 -12.964 16.447 1.00 91.50 166 GLY A CA 1
ATOM 1228 C C . GLY A 1 166 ? -4.994 -12.077 17.701 1.00 91.50 166 GLY A C 1
ATOM 1229 O O . GLY A 1 166 ? -4.527 -12.491 18.768 1.00 91.50 166 GLY A O 1
ATOM 1230 N N . PRO A 1 167 ? -5.484 -10.829 17.565 1.00 95.19 167 PRO A N 1
ATOM 1231 C CA . PRO A 1 167 ? -5.686 -9.893 18.674 1.00 95.19 167 PRO A CA 1
ATOM 1232 C C . PRO A 1 167 ? -6.453 -10.507 19.851 1.00 95.19 167 PRO A C 1
ATOM 1234 O O . PRO A 1 167 ? -7.244 -11.433 19.663 1.00 95.19 167 PRO A O 1
ATOM 1237 N N . ALA A 1 168 ? -6.281 -9.967 21.060 1.00 96.62 168 ALA A N 1
ATOM 1238 C CA . ALA A 1 168 ? -6.934 -10.515 22.254 1.00 96.62 168 ALA A CA 1
ATOM 1239 C C . ALA A 1 168 ? -8.469 -10.537 22.112 1.00 96.62 168 ALA A C 1
ATOM 1241 O O . ALA A 1 168 ? -9.126 -11.518 22.468 1.00 96.62 168 ALA A O 1
ATOM 1242 N N . CYS A 1 169 ? -9.034 -9.507 21.483 1.00 95.94 169 CYS A N 1
ATOM 1243 C CA . CYS A 1 169 ? -10.450 -9.383 21.172 1.00 95.94 169 CYS A CA 1
ATOM 1244 C C . CYS A 1 169 ? -10.986 -10.444 20.214 1.00 95.94 169 CYS A C 1
ATOM 1246 O O . CYS A 1 169 ? -12.200 -10.570 20.103 1.00 95.94 169 CYS A O 1
ATOM 1248 N N . TYR A 1 170 ? -10.148 -11.230 19.532 1.00 94.56 170 TYR A N 1
ATOM 1249 C CA . TYR A 1 170 ? -10.647 -12.344 18.721 1.00 94.56 170 TYR A CA 1
ATOM 1250 C C . TYR A 1 170 ? -11.117 -13.519 19.588 1.00 94.56 170 TYR A C 1
ATOM 1252 O O . TYR A 1 170 ? -11.797 -14.407 19.077 1.00 94.56 170 TYR A O 1
ATOM 1260 N N . GLY A 1 171 ? -10.756 -13.556 20.879 1.00 90.50 171 GLY A N 1
ATOM 1261 C CA . GLY A 1 171 ? -11.203 -14.598 21.809 1.00 90.50 171 GLY A CA 1
ATOM 1262 C C . GLY A 1 171 ? -10.608 -15.985 21.535 1.00 90.50 171 GLY A C 1
ATOM 1263 O O . GLY A 1 171 ? -11.133 -16.987 22.013 1.00 90.50 171 GLY A O 1
ATOM 1264 N N . ARG A 1 172 ? -9.513 -16.069 20.768 1.00 91.38 172 ARG A N 1
ATOM 1265 C CA . ARG A 1 172 ? -8.856 -17.329 20.357 1.00 91.38 172 ARG A CA 1
ATOM 1266 C C . ARG A 1 172 ? -7.586 -17.656 21.154 1.00 91.38 172 ARG A C 1
ATOM 1268 O O . ARG A 1 172 ? -6.759 -18.445 20.716 1.00 91.38 172 ARG A O 1
ATOM 1275 N N . GLY A 1 173 ? -7.412 -17.039 22.323 1.00 87.44 173 GLY A N 1
ATOM 1276 C CA . GLY A 1 173 ? -6.258 -17.270 23.202 1.00 87.44 173 GLY A CA 1
ATOM 1277 C C . GLY A 1 173 ? -5.097 -16.281 23.039 1.00 87.44 173 GLY A C 1
ATOM 1278 O O . GLY A 1 173 ? -4.075 -16.440 23.705 1.00 87.44 173 GLY A O 1
ATOM 1279 N N . GLY A 1 174 ? -5.244 -15.242 22.209 1.00 89.88 174 GLY A N 1
ATOM 1280 C CA . GLY A 1 174 ? -4.314 -14.110 22.181 1.00 89.88 174 GLY A CA 1
ATOM 1281 C C . GLY A 1 174 ? -4.319 -13.362 23.521 1.00 89.88 174 GLY A C 1
ATOM 1282 O O . GLY A 1 174 ? -5.380 -13.008 24.028 1.00 89.88 174 GLY A O 1
ATOM 1283 N N . ALA A 1 175 ? -3.141 -13.142 24.116 1.00 89.62 175 ALA A N 1
ATOM 1284 C CA . ALA A 1 175 ? -3.011 -12.551 25.458 1.00 89.62 175 ALA A CA 1
ATOM 1285 C C . ALA A 1 175 ? -2.332 -11.169 25.485 1.00 89.62 175 ALA A C 1
ATOM 1287 O O . ALA A 1 175 ? -2.422 -10.460 26.488 1.00 89.62 175 ALA A O 1
ATOM 1288 N N . ALA A 1 176 ? -1.624 -10.801 24.415 1.00 93.81 176 ALA A N 1
ATOM 1289 C CA . ALA A 1 176 ? -0.994 -9.493 24.268 1.00 93.81 176 ALA A CA 1
ATOM 1290 C C . ALA A 1 176 ? -1.932 -8.555 23.490 1.00 93.81 176 ALA A C 1
ATOM 1292 O O . ALA A 1 176 ? -2.557 -9.015 22.531 1.00 93.81 176 ALA A O 1
ATOM 1293 N N . PRO A 1 177 ? -2.043 -7.270 23.873 1.00 96.88 177 PRO A N 1
ATOM 1294 C CA . PRO A 1 177 ? -2.915 -6.348 23.164 1.00 96.88 177 PRO A CA 1
ATOM 1295 C C . PRO A 1 177 ? -2.325 -5.980 21.804 1.00 96.88 177 PRO A C 1
ATOM 1297 O O . PRO A 1 177 ? -1.126 -5.734 21.680 1.00 96.88 177 PRO A O 1
ATOM 1300 N N . ALA A 1 178 ? -3.180 -5.896 20.798 1.00 97.31 178 ALA A N 1
ATOM 1301 C CA . ALA A 1 178 ? -2.878 -5.394 19.470 1.00 97.31 178 ALA A CA 1
ATOM 1302 C C . ALA A 1 178 ? -3.563 -4.042 19.206 1.00 97.31 178 ALA A C 1
ATOM 1304 O O . ALA A 1 178 ? -4.401 -3.581 19.982 1.00 97.31 178 ALA A O 1
ATOM 1305 N N . VAL A 1 179 ? -3.246 -3.408 18.076 1.00 97.62 179 VAL A N 1
ATOM 1306 C CA . VAL A 1 179 ? -3.896 -2.157 17.638 1.00 97.62 179 VAL A CA 1
ATOM 1307 C C . VAL A 1 179 ? -5.419 -2.315 17.525 1.00 97.62 179 VAL A C 1
ATOM 1309 O O . VAL A 1 179 ? -6.157 -1.450 17.980 1.00 97.62 179 VAL A O 1
ATOM 1312 N N . THR A 1 180 ? -5.908 -3.451 17.025 1.00 96.81 180 THR A N 1
ATOM 1313 C CA . THR A 1 180 ? -7.342 -3.758 16.929 1.00 96.81 180 THR A CA 1
ATOM 1314 C C . THR A 1 180 ? -8.016 -3.837 18.303 1.00 96.81 180 THR A C 1
ATOM 1316 O O . THR A 1 180 ? -9.174 -3.447 18.420 1.00 96.81 180 THR A O 1
ATOM 1319 N N . ASP A 1 181 ? -7.305 -4.268 19.355 1.00 97.88 181 ASP A N 1
ATOM 1320 C CA . ASP A 1 181 ? -7.830 -4.233 20.729 1.00 97.88 181 ASP A CA 1
ATOM 1321 C C . ASP A 1 181 ? -8.051 -2.790 21.192 1.00 97.88 181 ASP A C 1
ATOM 1323 O O . ASP A 1 181 ? -9.083 -2.473 21.784 1.00 97.88 181 ASP A O 1
ATOM 1327 N N . ALA A 1 182 ? -7.108 -1.899 20.873 1.00 98.00 182 ALA A N 1
ATOM 1328 C CA . ALA A 1 182 ? -7.247 -0.477 21.154 1.00 98.00 182 ALA A CA 1
ATOM 1329 C C . ALA A 1 182 ? -8.400 0.142 20.351 1.00 98.00 182 ALA A C 1
ATOM 1331 O O . ALA A 1 182 ? -9.266 0.780 20.942 1.00 98.00 182 ALA A O 1
ATOM 1332 N N . ASP A 1 183 ? -8.477 -0.097 19.040 1.00 97.62 183 ASP A N 1
ATOM 1333 C CA . ASP A 1 183 ? -9.552 0.430 18.186 1.00 97.62 183 ASP A CA 1
ATOM 1334 C C . ASP A 1 183 ? -10.948 -0.033 18.635 1.00 97.62 183 ASP A C 1
ATOM 1336 O O . ASP A 1 183 ? -11.912 0.741 18.585 1.00 97.62 183 ASP A O 1
ATOM 1340 N N . LEU A 1 184 ? -11.055 -1.275 19.119 1.00 97.12 184 LEU A N 1
ATOM 1341 C CA . LEU A 1 184 ? -12.274 -1.808 19.717 1.00 97.12 184 LEU A CA 1
ATOM 1342 C C . LEU A 1 184 ? -12.652 -1.049 20.991 1.00 97.12 184 LEU A C 1
ATOM 1344 O O . LEU A 1 184 ? -13.780 -0.566 21.096 1.00 97.12 184 LEU A O 1
ATOM 1348 N N . LEU A 1 185 ? -11.726 -0.907 21.947 1.00 97.38 185 LEU A N 1
ATOM 1349 C CA . LEU A 1 185 ? -12.013 -0.198 23.198 1.00 97.38 185 LEU A CA 1
ATOM 1350 C C . LEU A 1 185 ? -12.324 1.278 22.969 1.00 97.38 185 LEU A C 1
ATOM 1352 O O . LEU A 1 185 ? -13.212 1.819 23.628 1.00 97.38 185 LEU A O 1
ATOM 1356 N N . LEU A 1 186 ? -11.669 1.919 22.001 1.00 97.38 186 LEU A N 1
ATOM 1357 C CA . LEU A 1 186 ? -11.952 3.302 21.615 1.00 97.38 186 LEU A CA 1
ATOM 1358 C C . LEU A 1 186 ? -13.341 3.477 20.983 1.00 97.38 186 LEU A C 1
ATOM 1360 O O . LEU A 1 186 ? -13.771 4.612 20.809 1.00 97.38 186 LEU A O 1
ATOM 1364 N N . GLY A 1 187 ? -14.060 2.391 20.676 1.00 96.31 187 GLY A N 1
ATOM 1365 C CA . GLY A 1 187 ? -15.404 2.422 20.096 1.00 96.31 187 GLY A CA 1
ATOM 1366 C C . GLY A 1 187 ? -15.421 2.602 18.576 1.00 96.31 187 GLY A C 1
ATOM 1367 O O . GLY A 1 187 ? -16.474 2.876 18.003 1.00 96.31 187 GLY A O 1
ATOM 1368 N N . ARG A 1 188 ? -14.277 2.451 17.897 1.00 95.75 188 ARG A N 1
ATOM 1369 C CA . ARG A 1 188 ? -14.173 2.630 16.436 1.00 95.75 188 ARG A CA 1
ATOM 1370 C C . ARG A 1 188 ? -14.681 1.410 15.666 1.00 95.75 188 ARG A C 1
ATOM 1372 O O . ARG A 1 188 ? -15.185 1.536 14.549 1.00 95.75 188 ARG A O 1
ATOM 1379 N 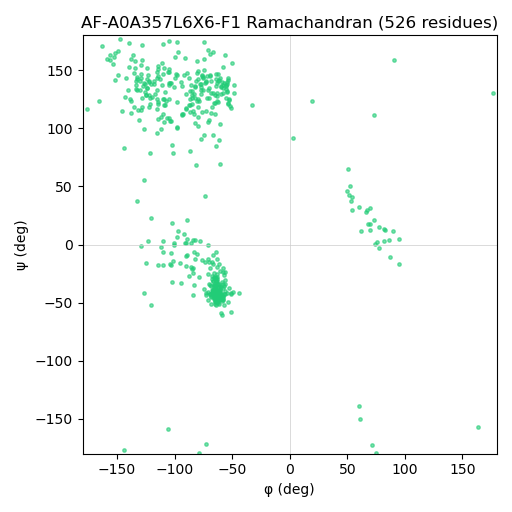N . ILE A 1 189 ? -14.589 0.229 16.271 1.00 94.56 189 ILE A N 1
ATOM 1380 C CA . ILE A 1 189 ? -15.037 -1.041 15.691 1.00 94.56 189 ILE A CA 1
ATOM 1381 C C . ILE A 1 189 ? -16.350 -1.470 16.351 1.00 94.56 189 ILE A C 1
ATOM 1383 O O . ILE A 1 189 ? -16.509 -1.339 17.559 1.00 94.56 189 ILE A O 1
ATOM 1387 N N . GLU A 1 190 ? -17.287 -1.992 15.556 1.00 89.62 190 GLU A N 1
ATOM 1388 C CA . GLU A 1 190 ? -18.510 -2.633 16.056 1.00 89.62 190 GLU A CA 1
ATOM 1389 C C . GLU A 1 190 ? -18.224 -4.099 16.427 1.00 89.62 190 GLU A C 1
ATOM 1391 O O . GLU A 1 190 ? -17.983 -4.900 15.516 1.00 89.62 190 GLU A O 1
ATOM 1396 N N . PRO A 1 191 ? -18.275 -4.486 17.719 1.00 89.12 191 PRO A N 1
ATOM 1397 C CA . PRO A 1 191 ? -17.935 -5.842 18.140 1.00 89.12 191 PRO A CA 1
ATOM 1398 C C . PRO A 1 191 ? -18.748 -6.948 17.453 1.00 89.12 191 PRO A C 1
ATOM 1400 O O . PRO A 1 191 ? -18.225 -8.038 17.223 1.00 89.12 191 PRO A O 1
ATOM 1403 N N . ALA A 1 192 ? -20.024 -6.690 17.141 1.00 86.69 192 ALA A N 1
ATOM 1404 C CA . ALA A 1 192 ? -20.928 -7.701 16.588 1.00 86.69 192 ALA A CA 1
ATOM 1405 C C . ALA A 1 192 ? -20.858 -7.843 15.057 1.00 86.69 192 ALA A C 1
ATOM 1407 O O . ALA A 1 192 ? -21.300 -8.859 14.525 1.00 86.69 192 ALA A O 1
ATOM 1408 N N . ARG A 1 193 ? -20.336 -6.838 14.341 1.00 84.38 193 ARG A N 1
ATOM 1409 C CA . ARG A 1 193 ? -20.318 -6.793 12.863 1.00 84.38 193 ARG A CA 1
ATOM 1410 C C . ARG A 1 193 ? -18.918 -6.954 12.269 1.00 84.38 193 ARG A C 1
ATOM 1412 O O . ARG A 1 193 ? -18.771 -6.876 11.052 1.00 84.38 193 ARG A O 1
ATOM 1419 N N . PHE A 1 194 ? -17.897 -7.183 13.094 1.00 85.75 194 PHE A N 1
ATOM 1420 C CA . PHE A 1 194 ? -16.523 -7.311 12.618 1.00 85.75 194 PHE A CA 1
ATOM 1421 C C . PHE A 1 194 ? -16.369 -8.467 11.615 1.00 85.75 194 PHE A C 1
ATOM 1423 O O . PHE A 1 194 ? -16.913 -9.556 11.812 1.00 85.75 194 PHE A O 1
ATOM 1430 N N . ALA A 1 195 ? -15.645 -8.210 10.519 1.00 82.50 195 ALA A N 1
ATOM 1431 C CA . ALA A 1 195 ? -15.486 -9.136 9.394 1.00 82.50 195 ALA A CA 1
ATOM 1432 C C . ALA A 1 195 ? -16.832 -9.694 8.879 1.00 82.50 195 ALA A C 1
ATOM 1434 O O . ALA A 1 195 ? -16.993 -10.903 8.716 1.00 82.50 195 ALA A O 1
ATOM 1435 N N . GLY A 1 196 ? -17.832 -8.823 8.698 1.00 80.81 196 GLY A N 1
ATOM 1436 C CA . GLY A 1 196 ? -19.182 -9.224 8.286 1.00 80.81 196 GLY A CA 1
ATOM 1437 C C . GLY A 1 196 ? -19.954 -10.039 9.334 1.00 80.81 196 GLY A C 1
ATOM 1438 O O . GLY A 1 196 ? -20.916 -10.717 8.989 1.00 80.81 196 GLY A O 1
ATOM 1439 N N . GLY A 1 197 ? -19.534 -10.005 10.602 1.00 83.62 197 GLY A N 1
ATOM 1440 C CA . GLY A 1 197 ? -20.141 -10.764 11.701 1.00 83.62 197 GLY A CA 1
ATOM 1441 C C . GLY A 1 197 ? -19.607 -12.191 11.861 1.00 83.62 197 GLY A C 1
ATOM 1442 O O . GLY A 1 197 ? -20.079 -12.921 12.730 1.00 83.62 197 GLY A O 1
ATOM 1443 N N . VAL A 1 198 ? -18.607 -12.595 11.067 1.00 84.56 198 VAL A N 1
ATOM 1444 C CA . VAL A 1 198 ? -17.973 -13.924 11.170 1.00 84.56 198 VAL A CA 1
ATOM 1445 C C . VAL A 1 198 ? -17.187 -14.071 12.477 1.00 84.56 198 VAL A C 1
ATOM 1447 O O . VAL A 1 198 ? -17.060 -15.173 13.011 1.00 84.56 198 VAL A O 1
ATOM 1450 N N . ILE A 1 199 ? -16.658 -12.965 13.005 1.00 85.75 199 ILE A N 1
ATOM 1451 C CA . ILE A 1 199 ? -15.912 -12.934 14.263 1.00 85.75 199 ILE A CA 1
ATOM 1452 C C . ILE A 1 199 ? -16.612 -11.954 15.200 1.00 85.75 199 ILE A C 1
ATOM 1454 O O . ILE A 1 199 ? -16.685 -10.759 14.922 1.00 85.75 199 ILE A O 1
ATOM 1458 N N . ARG A 1 200 ? -17.097 -12.459 16.336 1.00 90.56 200 ARG A N 1
ATOM 1459 C CA . ARG A 1 200 ? -17.622 -11.624 17.417 1.00 90.56 200 ARG A CA 1
ATOM 1460 C C . ARG A 1 200 ? -16.477 -11.223 18.336 1.00 90.56 200 ARG A C 1
ATOM 1462 O O . ARG A 1 200 ? -15.830 -12.095 18.907 1.00 90.56 200 ARG A O 1
ATOM 1469 N N . LEU A 1 201 ? -16.246 -9.921 18.475 1.00 94.25 201 LEU A N 1
ATOM 1470 C CA . LEU A 1 201 ? -15.130 -9.421 19.271 1.00 94.25 201 LEU A CA 1
ATOM 1471 C C . LEU A 1 201 ? -15.448 -9.398 20.772 1.00 94.25 201 LEU A C 1
ATOM 1473 O O . LEU A 1 201 ? -16.544 -9.017 21.186 1.00 94.25 201 LEU A O 1
ATOM 1477 N N . ASP A 1 202 ? -14.456 -9.762 21.581 1.00 95.94 202 ASP A N 1
ATOM 1478 C CA . ASP A 1 202 ? -14.492 -9.731 23.040 1.00 95.94 202 ASP A CA 1
ATOM 1479 C C . ASP A 1 202 ? -13.812 -8.458 23.573 1.00 95.94 202 ASP A C 1
ATOM 1481 O O . ASP A 1 202 ? -12.585 -8.352 23.667 1.00 95.94 202 ASP A O 1
ATOM 1485 N N . ALA A 1 203 ? -14.632 -7.471 23.941 1.00 95.69 203 ALA A N 1
ATOM 1486 C CA . ALA A 1 203 ? -14.154 -6.225 24.534 1.00 95.69 203 ALA A CA 1
ATOM 1487 C C . ALA A 1 203 ? -13.542 -6.423 25.935 1.00 95.69 203 ALA A C 1
ATOM 1489 O O . ALA A 1 203 ? -12.663 -5.658 26.331 1.00 95.69 203 ALA A O 1
ATOM 1490 N N . GLY A 1 204 ? -13.969 -7.447 26.682 1.00 96.19 204 GLY A N 1
ATOM 1491 C CA . GLY A 1 204 ? -13.410 -7.772 27.994 1.00 96.19 204 GLY A CA 1
ATOM 1492 C C . GLY A 1 204 ? -11.982 -8.301 27.879 1.00 96.19 204 GLY A C 1
ATOM 1493 O O . GLY A 1 204 ? -11.101 -7.860 28.620 1.00 96.19 204 GLY A O 1
ATOM 1494 N N . ALA A 1 205 ? -11.731 -9.175 26.901 1.00 96.50 205 ALA A N 1
ATOM 1495 C CA . ALA A 1 205 ? -10.390 -9.665 26.588 1.00 96.50 205 ALA A CA 1
ATOM 1496 C C . ALA A 1 205 ? -9.446 -8.523 26.168 1.00 96.50 205 ALA A C 1
ATOM 1498 O O . ALA A 1 205 ? -8.337 -8.420 26.701 1.00 96.50 205 ALA A O 1
ATOM 1499 N N . ALA A 1 206 ? -9.903 -7.617 25.294 1.00 97.25 206 ALA A N 1
ATOM 1500 C CA . ALA A 1 206 ? -9.145 -6.421 24.910 1.00 97.25 206 ALA A CA 1
ATOM 1501 C C . ALA A 1 206 ? -8.810 -5.529 26.116 1.00 97.25 206 ALA A C 1
ATOM 1503 O O . ALA A 1 206 ? -7.654 -5.143 26.306 1.00 97.25 206 ALA A O 1
ATOM 1504 N N . ALA A 1 207 ? -9.808 -5.236 26.959 1.00 97.19 207 ALA A N 1
ATOM 1505 C CA . ALA A 1 207 ? -9.640 -4.430 28.166 1.00 97.19 207 ALA A CA 1
ATOM 1506 C C . ALA A 1 207 ? -8.628 -5.051 29.132 1.00 97.19 207 ALA A C 1
ATOM 1508 O O . ALA A 1 207 ? -7.728 -4.357 29.607 1.00 97.19 207 ALA A O 1
ATOM 1509 N N . GLY A 1 208 ? -8.725 -6.359 29.379 1.00 97.12 208 GLY A N 1
ATOM 1510 C CA . GLY A 1 208 ? -7.786 -7.083 30.233 1.00 97.12 208 GLY A CA 1
ATOM 1511 C C . GLY A 1 208 ? -6.353 -7.055 29.694 1.00 97.12 208 GLY A C 1
ATOM 1512 O O . GLY A 1 208 ? -5.416 -6.788 30.452 1.00 97.12 208 GLY A O 1
ATOM 1513 N N . ALA A 1 209 ? -6.173 -7.276 28.388 1.00 97.50 209 ALA A N 1
ATOM 1514 C CA . ALA A 1 209 ? -4.860 -7.268 27.748 1.00 97.50 209 ALA A CA 1
ATOM 1515 C C . ALA A 1 209 ? -4.197 -5.879 27.800 1.00 97.50 209 ALA A C 1
ATOM 1517 O O . ALA A 1 209 ? -3.039 -5.762 28.213 1.00 97.50 209 ALA A O 1
ATOM 1518 N N . LEU A 1 210 ? -4.937 -4.817 27.455 1.00 97.88 210 LEU A N 1
ATOM 1519 C CA . LEU A 1 210 ? -4.443 -3.435 27.500 1.00 97.88 210 LEU A CA 1
ATOM 1520 C C . LEU A 1 210 ? -4.150 -2.972 28.929 1.00 97.88 210 LEU A C 1
ATOM 1522 O O . LEU A 1 210 ? -3.087 -2.398 29.181 1.00 97.88 210 LEU A O 1
ATOM 1526 N N . ALA A 1 211 ? -5.036 -3.270 29.883 1.00 97.25 211 ALA A N 1
ATOM 1527 C CA . ALA A 1 211 ? -4.823 -2.934 31.288 1.00 97.25 211 ALA A CA 1
ATOM 1528 C C . ALA A 1 211 ? -3.558 -3.603 31.841 1.00 97.25 211 ALA A C 1
ATOM 1530 O O . ALA A 1 211 ? -2.775 -2.960 32.536 1.00 97.25 211 ALA A O 1
ATOM 1531 N N . LYS A 1 212 ? -3.315 -4.873 31.503 1.00 96.75 212 LYS A N 1
ATOM 1532 C CA . LYS A 1 212 ? -2.144 -5.616 31.980 1.00 96.75 212 LYS A CA 1
ATOM 1533 C C . LYS A 1 212 ? -0.837 -5.138 31.346 1.00 96.75 212 LYS A C 1
ATOM 1535 O O . LYS A 1 212 ? 0.147 -4.966 32.060 1.00 96.75 212 LYS A O 1
ATOM 1540 N N . ALA A 1 213 ? -0.803 -4.981 30.023 1.00 96.50 213 ALA A N 1
ATOM 1541 C CA . ALA A 1 213 ? 0.445 -4.741 29.299 1.00 96.50 213 ALA A CA 1
ATOM 1542 C C . ALA A 1 213 ? 0.830 -3.258 29.201 1.00 96.50 213 ALA A C 1
ATOM 1544 O O . ALA A 1 213 ? 2.018 -2.963 29.096 1.00 96.50 213 ALA A O 1
ATOM 1545 N N . ILE A 1 214 ? -0.145 -2.341 29.239 1.00 97.75 214 ILE A N 1
ATOM 1546 C CA . ILE A 1 214 ? 0.066 -0.895 29.061 1.00 97.75 214 ILE A CA 1
ATOM 1547 C C . ILE A 1 214 ? -0.397 -0.110 30.294 1.00 97.75 214 ILE A C 1
ATOM 1549 O O . ILE A 1 214 ? 0.380 0.664 30.852 1.00 97.75 214 ILE A O 1
ATOM 1553 N N . GLY A 1 215 ? -1.635 -0.343 30.746 1.00 96.75 215 GLY A N 1
ATOM 1554 C CA . GLY A 1 215 ? -2.260 0.399 31.845 1.00 96.75 215 GLY A CA 1
ATOM 1555 C C . GLY A 1 215 ? -1.481 0.311 33.158 1.00 96.75 215 GLY A C 1
ATOM 1556 O O . GLY A 1 215 ? -0.990 1.318 33.659 1.00 96.75 215 GLY A O 1
ATOM 1557 N N . ALA A 1 216 ? -1.305 -0.897 33.697 1.00 96.12 216 ALA A N 1
ATOM 1558 C CA . ALA A 1 216 ? -0.650 -1.124 34.984 1.00 96.12 216 ALA A CA 1
ATOM 1559 C C . ALA A 1 216 ? 0.835 -0.698 35.015 1.00 96.12 216 ALA A C 1
ATOM 1561 O O . ALA A 1 216 ? 1.232 -0.067 35.995 1.00 96.12 216 ALA A O 1
ATOM 1562 N N . PRO A 1 217 ? 1.665 -0.953 33.979 1.00 96.12 217 PRO A N 1
ATOM 1563 C CA . PRO A 1 217 ? 3.057 -0.489 33.970 1.00 96.12 217 PRO A CA 1
ATOM 1564 C C . PRO A 1 217 ? 3.230 1.038 33.940 1.00 96.12 217 PRO A C 1
ATOM 1566 O O . PRO A 1 217 ? 4.258 1.535 34.409 1.00 96.12 217 PRO A O 1
ATOM 1569 N N . LEU A 1 218 ? 2.261 1.773 33.378 1.00 96.56 218 LEU A N 1
ATOM 1570 C CA . LEU A 1 218 ? 2.336 3.229 33.183 1.00 96.56 218 LEU A CA 1
ATOM 1571 C C . LEU A 1 218 ? 1.388 4.032 34.084 1.00 96.56 218 LEU A C 1
ATOM 1573 O O . LEU A 1 218 ? 1.476 5.256 34.105 1.00 96.56 218 LEU A O 1
ATOM 1577 N N . GLY A 1 219 ? 0.509 3.367 34.835 1.00 95.56 219 GLY A N 1
ATOM 1578 C CA . GLY A 1 219 ? -0.510 4.019 35.657 1.00 95.56 219 GLY A CA 1
ATOM 1579 C C . GLY A 1 219 ? -1.618 4.691 34.839 1.00 95.56 219 GLY A C 1
ATOM 1580 O O . GLY A 1 219 ? -2.134 5.718 35.267 1.00 95.56 219 GLY A O 1
ATOM 1581 N N . LEU A 1 220 ? -1.958 4.145 33.666 1.00 94.62 220 LEU A N 1
ATOM 1582 C CA . LEU A 1 220 ? -2.988 4.685 32.769 1.00 94.62 220 LEU A CA 1
ATOM 1583 C C . LEU A 1 220 ? -4.331 3.968 32.950 1.00 94.62 220 LEU A C 1
ATOM 1585 O O . LEU A 1 220 ? -4.371 2.751 33.164 1.00 94.62 220 LEU A O 1
ATOM 1589 N N . GLY A 1 221 ? -5.432 4.709 32.794 1.00 93.06 221 GLY A N 1
ATOM 1590 C CA . GLY A 1 221 ? -6.768 4.124 32.663 1.00 93.06 221 GLY A CA 1
ATOM 1591 C C . GLY A 1 221 ? -6.929 3.320 31.365 1.00 93.06 221 GLY A C 1
ATOM 1592 O O . GLY A 1 221 ? -6.128 3.442 30.440 1.00 93.06 221 GLY A O 1
ATOM 1593 N N . GLY A 1 222 ? -7.988 2.506 31.266 1.00 91.69 222 GLY A N 1
ATOM 1594 C CA . GLY A 1 222 ? -8.225 1.647 30.093 1.00 91.69 222 GLY A CA 1
ATOM 1595 C C . GLY A 1 222 ? -8.334 2.424 28.775 1.00 91.69 222 GLY A C 1
ATOM 1596 O O . GLY A 1 222 ? -7.658 2.087 27.804 1.00 91.69 222 GLY A O 1
ATOM 1597 N N . ASP A 1 223 ? -9.119 3.504 28.767 1.00 93.12 223 ASP A N 1
ATOM 1598 C CA . ASP A 1 223 ? -9.277 4.367 27.590 1.00 93.12 223 ASP A CA 1
ATOM 1599 C C . ASP A 1 223 ? -7.963 5.083 27.231 1.00 93.12 223 ASP A C 1
ATOM 1601 O O . ASP A 1 223 ? -7.589 5.150 26.062 1.00 93.12 223 ASP A O 1
ATOM 1605 N N . GLU A 1 224 ? -7.216 5.560 28.230 1.00 94.50 224 GLU A N 1
ATOM 1606 C CA . GLU A 1 224 ? -5.925 6.229 28.019 1.00 94.50 224 GLU A CA 1
ATOM 1607 C C . GLU A 1 224 ? -4.874 5.270 27.451 1.00 94.50 224 GLU A C 1
ATOM 1609 O O . GLU A 1 224 ? -4.133 5.638 26.540 1.00 94.50 224 GLU A O 1
ATOM 1614 N N . ALA A 1 225 ? -4.835 4.027 27.939 1.00 96.75 225 ALA A N 1
ATOM 1615 C CA . ALA A 1 225 ? -3.968 2.984 27.406 1.00 96.75 225 ALA A CA 1
ATOM 1616 C C . ALA A 1 225 ? -4.301 2.673 25.937 1.00 96.75 225 ALA A C 1
ATOM 1618 O O . ALA A 1 225 ? -3.392 2.569 25.113 1.00 96.75 225 ALA A O 1
ATOM 1619 N N . ALA A 1 226 ? -5.590 2.576 25.592 1.00 97.62 226 ALA A N 1
ATOM 1620 C CA . ALA A 1 226 ? -6.032 2.352 24.218 1.00 97.62 226 ALA A CA 1
ATOM 1621 C C . ALA A 1 226 ? -5.667 3.531 2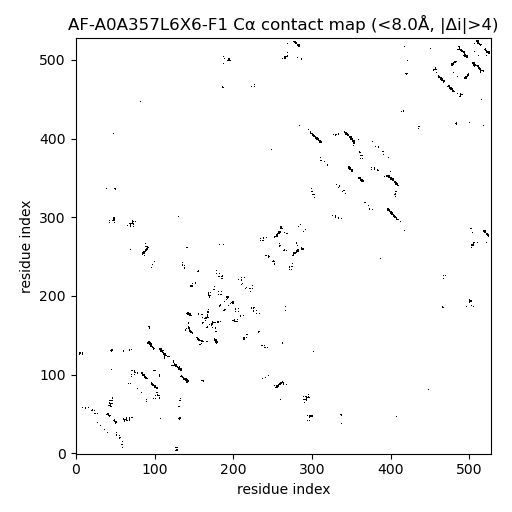3.294 1.00 97.62 226 ALA A C 1
ATOM 1623 O O . ALA A 1 226 ? -5.094 3.318 22.223 1.00 97.62 226 ALA A O 1
ATOM 1624 N N . VAL A 1 227 ? -5.914 4.777 23.723 1.00 96.50 227 VAL A N 1
ATOM 1625 C CA . VAL A 1 227 ? -5.508 5.976 22.964 1.00 96.50 227 VAL A CA 1
ATOM 1626 C C . VAL A 1 227 ? -4.007 5.982 22.740 1.00 96.50 227 VAL A C 1
ATOM 1628 O O . VAL A 1 227 ? -3.563 6.248 21.629 1.00 96.50 227 VAL A O 1
ATOM 1631 N N . ALA A 1 228 ? -3.220 5.670 23.768 1.00 96.19 228 ALA A N 1
ATOM 1632 C CA . ALA A 1 228 ? -1.772 5.713 23.665 1.00 96.19 228 ALA A CA 1
ATOM 1633 C C . ALA A 1 228 ? -1.232 4.695 22.645 1.00 96.19 228 ALA A C 1
ATOM 1635 O O . ALA A 1 228 ? -0.328 5.022 21.879 1.00 96.19 228 ALA A O 1
ATOM 1636 N N . VAL A 1 229 ? -1.822 3.496 22.566 1.00 97.75 229 VAL A N 1
ATOM 1637 C CA . VAL A 1 229 ? -1.489 2.511 21.521 1.00 97.75 229 VAL A CA 1
ATOM 1638 C C . VAL A 1 229 ? -1.852 3.029 20.126 1.00 97.75 229 VAL A C 1
ATOM 1640 O O . VAL A 1 229 ? -1.011 2.962 19.227 1.00 97.75 229 VAL A O 1
ATOM 1643 N N . SER A 1 230 ? -3.057 3.588 19.946 1.00 96.69 230 SER A N 1
ATOM 1644 C CA . SER A 1 230 ? -3.476 4.174 18.661 1.00 96.69 230 SER A CA 1
ATOM 1645 C C . SER A 1 230 ? -2.575 5.338 18.237 1.00 96.69 230 SER A C 1
ATOM 1647 O O . SER A 1 230 ? -2.138 5.404 17.095 1.00 96.69 230 SER A O 1
ATOM 1649 N N . GLU A 1 231 ? -2.252 6.255 19.145 1.00 95.75 231 GLU A N 1
ATOM 1650 C CA . GLU A 1 231 ? -1.420 7.418 18.827 1.00 95.75 231 GLU A CA 1
ATOM 1651 C C . GLU A 1 231 ? 0.006 7.021 18.446 1.00 95.75 231 GLU A C 1
ATOM 1653 O O . GLU A 1 231 ? 0.581 7.615 17.534 1.00 95.75 231 GLU A O 1
ATOM 1658 N N . VAL A 1 232 ? 0.575 6.008 19.110 1.00 95.88 232 VAL A N 1
ATOM 1659 C CA . VAL A 1 232 ? 1.911 5.498 18.778 1.00 95.88 232 VAL A CA 1
ATOM 1660 C C . VAL A 1 232 ? 1.921 4.845 17.401 1.00 95.88 232 VAL A C 1
ATOM 1662 O O . VAL A 1 232 ? 2.848 5.094 16.629 1.00 95.88 232 VAL A O 1
ATOM 1665 N N . VAL A 1 233 ? 0.914 4.032 17.060 1.00 95.88 233 VAL A N 1
ATOM 1666 C CA . VAL A 1 233 ? 0.870 3.403 15.733 1.00 95.88 233 VAL A CA 1
ATOM 1667 C C . VAL A 1 233 ? 0.679 4.446 14.627 1.00 95.88 233 VAL A C 1
ATOM 1669 O O . VAL A 1 233 ? 1.407 4.411 13.633 1.00 95.88 233 VAL A O 1
ATOM 1672 N N . ASP A 1 234 ? -0.201 5.428 14.836 1.00 96.94 234 ASP A N 1
ATOM 1673 C CA . ASP A 1 234 ? -0.441 6.521 13.891 1.00 96.94 234 ASP A CA 1
ATOM 1674 C C . ASP A 1 234 ? 0.798 7.400 13.701 1.00 96.94 234 ASP A C 1
ATOM 1676 O O . ASP A 1 234 ? 1.129 7.787 12.577 1.00 96.94 234 ASP A O 1
ATOM 1680 N N . GLU A 1 235 ? 1.521 7.699 14.785 1.00 95.81 235 GLU A N 1
ATOM 1681 C CA . GLU A 1 235 ? 2.765 8.465 14.718 1.00 95.81 235 GLU A CA 1
ATOM 1682 C C . GLU A 1 235 ? 3.874 7.697 14.002 1.00 95.81 235 GLU A C 1
ATOM 1684 O O . GLU A 1 235 ? 4.565 8.275 13.165 1.00 95.81 235 GLU A O 1
ATOM 1689 N N . ASN A 1 236 ? 4.017 6.395 14.262 1.00 93.44 236 ASN A N 1
ATOM 1690 C CA . ASN A 1 236 ? 4.984 5.555 13.557 1.00 93.44 236 ASN A CA 1
ATOM 1691 C C . ASN A 1 236 ? 4.707 5.539 12.048 1.00 93.44 236 ASN A C 1
ATOM 1693 O O . ASN A 1 236 ? 5.636 5.670 11.246 1.00 93.44 236 ASN A O 1
ATOM 1697 N N . MET A 1 237 ? 3.432 5.428 11.657 1.00 95.19 237 MET A N 1
ATOM 1698 C CA . MET A 1 237 ? 3.029 5.462 10.252 1.00 95.19 237 MET A CA 1
ATOM 1699 C C . MET A 1 237 ? 3.302 6.827 9.609 1.00 95.19 237 MET A C 1
ATOM 1701 O O . MET A 1 237 ? 3.908 6.895 8.537 1.00 95.19 237 MET A O 1
ATOM 1705 N N . ALA A 1 238 ? 2.931 7.921 10.278 1.00 95.38 238 ALA A N 1
ATOM 1706 C CA . ALA A 1 238 ? 3.187 9.274 9.788 1.00 95.38 238 ALA A CA 1
ATOM 1707 C C . ALA A 1 238 ? 4.694 9.587 9.690 1.00 95.38 238 ALA A C 1
ATOM 1709 O O . ALA A 1 238 ? 5.154 10.176 8.709 1.00 95.38 238 ALA A O 1
ATOM 1710 N N . ALA A 1 239 ? 5.493 9.164 10.672 1.00 93.50 239 ALA A N 1
ATOM 1711 C CA . ALA A 1 239 ? 6.940 9.354 10.670 1.00 93.50 239 ALA A CA 1
ATOM 1712 C C . ALA A 1 239 ? 7.614 8.619 9.505 1.00 93.50 239 ALA A C 1
ATOM 1714 O O . ALA A 1 239 ? 8.450 9.211 8.819 1.00 93.50 239 ALA A O 1
ATOM 1715 N N . ALA A 1 240 ? 7.213 7.373 9.236 1.00 91.00 240 ALA A N 1
ATOM 1716 C CA . ALA A 1 240 ? 7.719 6.607 8.101 1.00 91.00 240 ALA A CA 1
ATOM 1717 C C . ALA A 1 240 ? 7.358 7.261 6.755 1.00 91.00 240 ALA A C 1
ATOM 1719 O O . ALA A 1 240 ? 8.219 7.379 5.881 1.00 91.00 240 ALA A O 1
ATOM 1720 N N . ALA A 1 241 ? 6.125 7.760 6.610 1.00 92.69 241 ALA A N 1
ATOM 1721 C CA . ALA A 1 241 ? 5.696 8.477 5.409 1.00 92.69 241 ALA A CA 1
ATOM 1722 C C . ALA A 1 241 ? 6.530 9.746 5.166 1.00 92.69 241 ALA A C 1
ATOM 1724 O O . ALA A 1 241 ? 6.990 9.981 4.047 1.00 92.69 241 ALA A O 1
ATOM 1725 N N . ARG A 1 242 ? 6.762 10.552 6.218 1.00 92.81 242 ARG A N 1
ATOM 1726 C CA . ARG A 1 242 ? 7.594 11.767 6.144 1.00 92.81 242 ARG A CA 1
ATOM 1727 C C . ARG A 1 242 ? 9.028 11.438 5.754 1.00 92.81 242 ARG A C 1
ATOM 1729 O O . ARG A 1 242 ? 9.564 12.082 4.857 1.00 92.81 242 ARG A O 1
ATOM 1736 N N . ALA A 1 243 ? 9.632 10.437 6.396 1.00 90.69 243 ALA A N 1
ATOM 1737 C CA . ALA A 1 243 ? 10.998 10.020 6.094 1.00 90.69 243 ALA A CA 1
ATOM 1738 C C . ALA A 1 243 ? 11.140 9.610 4.621 1.00 90.69 243 ALA A C 1
ATOM 1740 O O . ALA A 1 243 ? 12.016 10.115 3.924 1.00 90.69 243 ALA A O 1
ATOM 1741 N N . HIS A 1 244 ? 10.223 8.784 4.117 1.00 89.00 244 HIS A N 1
ATOM 1742 C CA . HIS A 1 244 ? 10.265 8.348 2.726 1.00 89.00 244 HIS A CA 1
ATOM 1743 C C . HIS A 1 244 ? 10.014 9.477 1.721 1.00 89.00 244 HIS A C 1
ATOM 1745 O O . HIS A 1 244 ? 10.679 9.547 0.689 1.00 89.00 244 HIS A O 1
ATOM 1751 N N . ALA A 1 245 ? 9.083 10.390 2.011 1.00 89.31 245 ALA A N 1
ATOM 1752 C CA . ALA A 1 245 ? 8.856 11.554 1.160 1.00 89.31 245 ALA A CA 1
ATOM 1753 C C . ALA A 1 245 ? 10.120 12.420 1.047 1.00 89.31 245 ALA A C 1
ATOM 1755 O O . ALA A 1 245 ? 10.501 12.792 -0.062 1.00 89.31 245 ALA A O 1
ATOM 1756 N N . VAL A 1 246 ? 10.822 12.647 2.164 1.00 88.06 246 VAL A N 1
ATOM 1757 C CA . VAL A 1 246 ? 12.106 13.366 2.184 1.00 88.06 246 VAL A CA 1
ATOM 1758 C C . VAL A 1 246 ? 13.179 12.628 1.379 1.00 88.06 246 VAL A C 1
ATOM 1760 O O . VAL A 1 246 ? 13.862 13.258 0.575 1.00 88.06 246 VAL A O 1
ATOM 1763 N N . GLU A 1 247 ? 13.301 11.304 1.523 1.00 83.44 247 GLU A N 1
ATOM 1764 C CA . GLU A 1 247 ? 14.244 10.490 0.734 1.00 83.44 247 GLU A CA 1
ATOM 1765 C C . GLU A 1 247 ? 13.999 10.584 -0.779 1.00 83.44 247 GLU A C 1
ATOM 1767 O O . GLU A 1 247 ? 14.942 10.512 -1.567 1.00 83.44 247 GLU A O 1
ATOM 1772 N N . GLN A 1 248 ? 12.741 10.765 -1.184 1.00 82.62 248 GLN A N 1
ATOM 1773 C CA . GLN A 1 248 ? 12.325 10.914 -2.580 1.00 82.62 248 GLN A CA 1
ATOM 1774 C C . GLN A 1 248 ? 12.325 12.378 -3.061 1.00 82.62 248 GLN A C 1
ATOM 1776 O O . GLN A 1 248 ? 11.944 12.636 -4.202 1.00 82.62 248 GLN A O 1
ATOM 1781 N N . GLY A 1 249 ? 12.713 13.340 -2.212 1.00 84.62 249 GLY A N 1
ATOM 1782 C CA . GLY A 1 249 ? 12.692 14.771 -2.538 1.00 84.62 249 GLY A CA 1
ATOM 1783 C C . GLY A 1 249 ? 11.282 15.338 -2.744 1.00 84.62 249 GLY A C 1
ATOM 1784 O O . GLY A 1 249 ? 11.099 16.275 -3.518 1.00 84.62 249 GLY A O 1
ATOM 1785 N N . LYS A 1 250 ? 10.267 14.752 -2.097 1.00 88.44 250 LYS A N 1
ATOM 1786 C CA . LYS A 1 250 ? 8.845 15.072 -2.283 1.00 88.44 250 LYS A CA 1
ATOM 1787 C C . LYS A 1 250 ? 8.250 15.726 -1.037 1.00 88.44 250 LYS A C 1
ATOM 1789 O O . LYS A 1 250 ? 8.525 15.323 0.089 1.00 88.44 250 LYS A O 1
ATOM 1794 N N . ASP A 1 251 ? 7.364 16.694 -1.256 1.00 89.75 251 ASP A N 1
ATOM 1795 C CA . ASP A 1 251 ? 6.540 17.291 -0.201 1.00 89.75 251 ASP A CA 1
ATOM 1796 C C . ASP A 1 251 ? 5.316 16.398 0.071 1.00 89.75 251 ASP A C 1
ATOM 1798 O O . ASP A 1 251 ? 4.582 16.030 -0.855 1.00 89.75 251 ASP A O 1
ATOM 1802 N N . ILE A 1 252 ? 5.117 16.016 1.335 1.00 93.31 252 ILE A N 1
ATOM 1803 C CA . ILE A 1 252 ? 3.993 15.174 1.755 1.00 93.31 252 ILE A CA 1
ATOM 1804 C C . ILE A 1 252 ? 2.718 15.995 1.980 1.00 93.31 252 ILE A C 1
ATOM 1806 O O . ILE A 1 252 ? 1.637 15.520 1.650 1.00 93.31 252 ILE A O 1
ATOM 1810 N N . ALA A 1 253 ? 2.828 17.233 2.475 1.00 90.44 253 ALA A N 1
ATOM 1811 C CA . ALA A 1 253 ? 1.684 18.019 2.948 1.00 90.44 253 ALA A CA 1
ATOM 1812 C C . ALA A 1 253 ? 0.751 18.468 1.810 1.00 90.44 253 ALA A C 1
ATOM 1814 O O . ALA A 1 253 ? -0.414 18.787 2.034 1.00 90.44 253 ALA A O 1
ATOM 1815 N N . ARG A 1 254 ? 1.259 18.472 0.572 1.00 89.25 254 ARG A N 1
ATOM 1816 C CA . ARG A 1 254 ? 0.510 18.828 -0.644 1.00 89.25 254 ARG A CA 1
ATOM 1817 C C . ARG A 1 254 ? -0.323 17.685 -1.224 1.00 89.25 254 ARG A C 1
ATOM 1819 O O . ARG A 1 254 ? -1.045 17.905 -2.192 1.00 89.25 254 ARG A O 1
ATOM 1826 N N . ARG A 1 255 ? -0.204 16.475 -0.677 1.00 95.81 255 ARG A N 1
ATOM 1827 C CA . ARG A 1 255 ? -0.823 15.270 -1.236 1.00 95.81 255 ARG A CA 1
ATOM 1828 C C . ARG A 1 255 ? -2.200 15.023 -0.635 1.00 95.81 255 ARG A C 1
ATOM 1830 O O . ARG A 1 255 ? -2.409 15.235 0.556 1.00 95.81 255 ARG A O 1
ATOM 1837 N N . ALA A 1 256 ? -3.109 14.479 -1.436 1.00 97.69 256 ALA A N 1
ATOM 1838 C CA . ALA A 1 256 ? -4.280 13.792 -0.895 1.00 97.69 256 ALA A CA 1
ATOM 1839 C C . ALA A 1 256 ? -3.895 12.364 -0.474 1.00 97.69 256 ALA A C 1
ATOM 1841 O O . ALA A 1 256 ? -3.031 11.742 -1.095 1.00 97.69 256 ALA A O 1
ATOM 1842 N N . MET A 1 257 ? -4.528 11.820 0.562 1.00 98.50 257 MET A N 1
ATOM 1843 C CA . MET A 1 257 ? -4.374 10.409 0.927 1.00 98.50 257 MET A CA 1
ATOM 1844 C C . MET A 1 257 ? -5.472 9.572 0.274 1.00 98.50 257 MET A C 1
ATOM 1846 O O . MET A 1 257 ? -6.634 9.955 0.326 1.00 98.50 257 MET A O 1
ATOM 1850 N N . ILE A 1 258 ? -5.129 8.411 -0.279 1.00 98.44 258 ILE A N 1
ATOM 1851 C CA . ILE A 1 258 ? -6.098 7.381 -0.672 1.00 98.44 258 ILE A CA 1
ATOM 1852 C C . ILE A 1 258 ? -5.899 6.195 0.268 1.00 98.44 258 ILE A C 1
ATOM 1854 O O . ILE A 1 258 ? -4.866 5.528 0.200 1.00 98.44 258 ILE A O 1
ATOM 1858 N N . ALA A 1 259 ? -6.859 5.970 1.162 1.00 98.00 259 ALA A N 1
ATOM 1859 C CA . ALA A 1 259 ? -6.757 5.013 2.257 1.00 98.00 259 ALA A CA 1
ATOM 1860 C C . ALA A 1 259 ? -7.632 3.778 2.014 1.00 98.00 259 ALA A C 1
ATOM 1862 O O . ALA A 1 259 ? -8.843 3.892 1.836 1.00 98.00 259 ALA A O 1
ATOM 1863 N N . PHE A 1 260 ? -7.023 2.595 2.029 1.00 96.12 260 PHE A N 1
ATOM 1864 C CA . PHE A 1 260 ? -7.689 1.308 1.826 1.00 96.12 260 PHE A CA 1
ATOM 1865 C C . PHE A 1 260 ? -7.011 0.192 2.639 1.00 96.12 260 PHE A C 1
ATOM 1867 O O . PHE A 1 260 ? -6.031 0.409 3.338 1.00 96.12 260 PHE A O 1
ATOM 1874 N N . GLY A 1 261 ? -7.563 -1.012 2.598 1.00 93.94 261 GLY A N 1
ATOM 1875 C CA . GLY A 1 261 ? -7.294 -2.069 3.566 1.00 93.94 261 GLY A CA 1
ATOM 1876 C C . GLY A 1 261 ? -8.275 -2.002 4.738 1.00 93.94 261 GLY A C 1
ATOM 1877 O O . GLY A 1 261 ? -8.910 -0.979 4.991 1.00 93.94 261 GLY A O 1
ATOM 1878 N N . GLY A 1 262 ? -8.441 -3.119 5.448 1.00 91.38 262 GLY A N 1
ATOM 1879 C CA . GLY A 1 262 ? -9.458 -3.233 6.502 1.00 91.38 262 GLY A CA 1
ATOM 1880 C C . GLY A 1 262 ? -9.237 -2.288 7.687 1.00 91.38 262 GLY A C 1
ATOM 1881 O O . GLY A 1 262 ? -10.205 -1.869 8.319 1.00 91.38 262 GLY A O 1
ATOM 1882 N N . ALA A 1 263 ? -7.986 -1.920 7.975 1.00 94.56 263 ALA A N 1
ATOM 1883 C CA . ALA A 1 263 ? -7.646 -1.068 9.110 1.00 94.56 263 ALA A CA 1
ATOM 1884 C C . ALA A 1 263 ? -7.327 0.384 8.723 1.00 94.56 263 ALA A C 1
ATOM 1886 O O . ALA A 1 263 ? -7.393 1.251 9.588 1.00 94.56 263 ALA A O 1
ATOM 1887 N N . ALA A 1 264 ? -7.027 0.697 7.457 1.00 96.56 264 ALA A N 1
ATOM 1888 C CA . ALA A 1 264 ? -6.614 2.061 7.110 1.00 96.56 264 ALA A CA 1
ATOM 1889 C C . ALA A 1 264 ? -7.694 3.113 7.393 1.00 96.56 264 ALA A C 1
ATOM 1891 O O . ALA A 1 264 ? -7.344 4.126 7.992 1.00 96.56 264 ALA A O 1
ATOM 1892 N N . PRO A 1 265 ? -8.987 2.914 7.062 1.00 97.31 265 PRO A N 1
ATOM 1893 C CA . PRO A 1 265 ? -10.012 3.931 7.313 1.00 97.31 265 PRO A CA 1
ATOM 1894 C C . PRO A 1 265 ? -10.239 4.264 8.798 1.00 97.31 265 PRO A C 1
ATOM 1896 O O . PRO A 1 265 ? -10.733 5.351 9.103 1.00 97.31 265 PRO A O 1
ATOM 1899 N N . LEU A 1 266 ? -9.826 3.382 9.719 1.00 96.81 266 LEU A N 1
ATOM 1900 C CA . LEU A 1 266 ? -9.848 3.639 11.166 1.00 96.81 266 LEU A CA 1
ATOM 1901 C C . LEU A 1 266 ? -8.809 4.690 11.582 1.00 96.81 266 LEU A C 1
ATOM 1903 O O . LEU A 1 266 ? -9.050 5.469 12.502 1.00 96.81 266 LEU A O 1
ATOM 1907 N N . HIS A 1 267 ? -7.669 4.707 10.887 1.00 97.75 267 HIS A N 1
ATOM 1908 C CA . HIS A 1 267 ? -6.472 5.484 11.229 1.00 97.75 267 HIS A CA 1
ATOM 1909 C C . HIS A 1 267 ? -6.218 6.651 10.259 1.00 97.75 267 HIS A C 1
ATOM 1911 O O . HIS A 1 267 ? -5.510 7.603 10.583 1.00 97.75 267 HIS A O 1
ATOM 1917 N N . ALA A 1 268 ? -6.825 6.630 9.068 1.00 97.81 268 ALA A N 1
ATOM 1918 C CA . ALA A 1 268 ? -6.509 7.530 7.959 1.00 97.81 268 ALA A CA 1
ATOM 1919 C C . ALA A 1 268 ? -6.672 9.014 8.307 1.00 97.81 268 ALA A C 1
ATOM 1921 O O . ALA A 1 268 ? -5.781 9.807 8.008 1.00 97.81 268 ALA A O 1
ATOM 1922 N N . ALA A 1 269 ? -7.769 9.393 8.972 1.00 97.31 269 ALA A N 1
ATOM 1923 C CA . ALA A 1 269 ? -7.990 10.777 9.390 1.00 97.31 269 ALA A CA 1
ATOM 1924 C C . ALA A 1 269 ? -6.886 11.251 10.346 1.00 97.31 269 ALA A C 1
ATOM 1926 O O . ALA A 1 269 ? -6.306 12.317 10.147 1.00 97.31 269 ALA A O 1
ATOM 1927 N N . ARG A 1 270 ? -6.514 10.427 11.333 1.00 96.75 270 ARG A N 1
ATOM 1928 C CA . ARG A 1 270 ? -5.501 10.800 12.322 1.00 96.75 270 ARG A CA 1
ATOM 1929 C C . ARG A 1 270 ? -4.091 10.845 11.734 1.00 96.75 270 ARG A C 1
ATOM 1931 O O . ARG A 1 270 ? -3.341 11.783 12.011 1.00 96.75 270 ARG A O 1
ATOM 1938 N N . VAL A 1 271 ? -3.742 9.891 10.871 1.00 97.31 271 VAL A N 1
ATOM 1939 C CA . VAL A 1 271 ? -2.482 9.922 10.110 1.00 97.31 271 VAL A CA 1
ATOM 1940 C C . VAL A 1 271 ? -2.436 11.157 9.203 1.00 97.31 271 VAL A C 1
ATOM 1942 O O . VAL A 1 271 ? -1.410 11.835 9.149 1.00 97.31 271 VAL A O 1
ATOM 1945 N N . ALA A 1 272 ? -3.543 11.513 8.545 1.00 97.56 272 ALA A N 1
ATOM 1946 C CA . ALA A 1 272 ? -3.637 12.723 7.733 1.00 97.56 272 ALA A CA 1
ATOM 1947 C C . ALA A 1 272 ? -3.412 14.002 8.557 1.00 97.56 272 ALA A C 1
ATOM 1949 O O . ALA A 1 272 ? -2.667 14.875 8.112 1.00 97.56 272 ALA A O 1
ATOM 1950 N N . GLU A 1 273 ? -3.953 14.101 9.777 1.00 95.81 273 GLU A N 1
ATOM 1951 C CA . GLU A 1 273 ? -3.679 15.228 10.687 1.00 95.81 273 GLU A CA 1
ATOM 1952 C C . GLU A 1 273 ? -2.185 15.356 11.006 1.00 95.81 273 GLU A C 1
ATOM 1954 O O . GLU A 1 273 ? -1.626 16.450 10.898 1.00 95.81 273 GLU A O 1
ATOM 1959 N N . LYS A 1 274 ? -1.527 14.240 11.348 1.00 95.81 274 LYS A N 1
ATOM 1960 C CA . LYS A 1 274 ? -0.088 14.183 11.676 1.00 95.81 274 LYS A CA 1
ATOM 1961 C C . LYS A 1 274 ? 0.813 14.501 10.480 1.00 95.81 274 LYS A C 1
ATOM 1963 O O . LYS A 1 274 ? 1.940 14.968 10.653 1.00 95.81 274 LYS A O 1
ATOM 1968 N N . LEU A 1 275 ? 0.336 14.229 9.268 1.00 96.12 275 LEU A N 1
ATOM 1969 C CA . LEU A 1 275 ? 1.016 14.551 8.013 1.00 96.12 275 LEU A CA 1
ATOM 1970 C C . LEU A 1 275 ? 0.666 15.943 7.471 1.00 96.12 275 LEU A C 1
ATOM 1972 O O . LEU A 1 275 ? 1.305 16.401 6.527 1.00 96.12 275 LEU A O 1
ATOM 1976 N N . GLY A 1 276 ? -0.319 16.620 8.064 1.00 95.25 276 GLY A N 1
ATOM 1977 C CA . GLY A 1 276 ? -0.791 17.924 7.609 1.00 95.25 276 GLY A CA 1
ATOM 1978 C C . GLY A 1 276 ? -1.616 17.879 6.321 1.00 95.25 276 GLY A C 1
ATOM 1979 O O . GLY A 1 276 ? -1.736 18.908 5.662 1.00 95.25 276 GLY A O 1
ATOM 1980 N N . LEU A 1 277 ? -2.191 16.728 5.960 1.00 96.75 277 LEU A N 1
ATOM 1981 C CA . LEU A 1 277 ? -2.977 16.581 4.733 1.00 96.75 277 LEU A CA 1
ATOM 1982 C C . LEU A 1 277 ? -4.361 17.214 4.896 1.00 96.75 277 LEU A C 1
ATOM 1984 O O . LEU A 1 277 ? -4.971 17.168 5.967 1.00 96.75 277 LEU A O 1
ATOM 1988 N N . SER A 1 278 ? -4.871 17.793 3.814 1.00 95.50 278 SER A N 1
ATOM 1989 C CA . SER A 1 278 ? -6.194 18.423 3.778 1.00 95.50 278 SER A CA 1
ATOM 1990 C C . SER A 1 278 ? -7.298 17.503 3.259 1.00 95.50 278 SER A C 1
ATOM 1992 O O . SER A 1 278 ? -8.472 17.812 3.454 1.00 95.50 278 SER A O 1
ATOM 1994 N N . MET A 1 279 ? -6.940 16.392 2.608 1.00 97.50 279 MET A N 1
ATOM 1995 C CA . MET A 1 279 ? -7.886 15.512 1.927 1.00 97.50 279 MET A CA 1
ATOM 1996 C C . MET A 1 279 ? -7.525 14.037 2.116 1.00 97.50 279 MET A C 1
ATOM 1998 O O . MET A 1 279 ? -6.377 13.639 1.902 1.00 97.50 279 MET A O 1
ATOM 2002 N N . VAL A 1 280 ? -8.525 13.230 2.469 1.00 98.62 280 VAL A N 1
ATOM 2003 C CA . VAL A 1 280 ? -8.445 11.765 2.531 1.00 98.62 280 VAL A CA 1
ATOM 2004 C C . VAL A 1 280 ? -9.589 11.180 1.717 1.00 98.62 280 VAL A C 1
ATOM 2006 O O . VAL A 1 280 ? -10.719 11.645 1.804 1.00 98.62 280 VAL A O 1
ATOM 2009 N N . ILE A 1 281 ? -9.306 10.154 0.931 1.00 98.56 281 ILE A N 1
ATOM 2010 C CA . ILE A 1 281 ? -10.268 9.464 0.080 1.00 98.56 281 ILE A CA 1
ATOM 2011 C C . ILE A 1 281 ? -10.291 8.003 0.504 1.00 98.56 281 ILE A C 1
ATOM 2013 O O . ILE A 1 281 ? -9.266 7.323 0.448 1.00 98.56 281 ILE A O 1
ATOM 2017 N N . VAL A 1 282 ? -11.458 7.517 0.913 1.00 98.25 282 VAL A N 1
ATOM 2018 C CA . VAL A 1 282 ? -11.695 6.103 1.215 1.00 98.25 282 VAL A CA 1
ATOM 2019 C C . VAL A 1 282 ? -12.600 5.524 0.123 1.00 98.25 282 VAL A C 1
ATOM 2021 O O . VAL A 1 282 ? -13.803 5.826 0.088 1.00 98.25 282 VAL A O 1
ATOM 2024 N N . PRO A 1 283 ? -12.058 4.713 -0.803 1.00 95.56 283 PRO A N 1
ATOM 2025 C CA . PRO A 1 283 ? -12.833 4.206 -1.922 1.00 95.56 283 PRO A CA 1
ATOM 2026 C C . PRO A 1 283 ? -13.892 3.196 -1.493 1.00 95.56 283 PRO A C 1
ATOM 2028 O O . PRO A 1 283 ? -13.870 2.674 -0.374 1.00 95.56 283 PRO A O 1
ATOM 2031 N N . ALA A 1 284 ? -14.848 2.935 -2.383 1.00 89.56 284 ALA A N 1
ATOM 2032 C CA . ALA A 1 284 ? -15.753 1.803 -2.219 1.00 89.56 284 ALA A CA 1
ATOM 2033 C C . ALA A 1 284 ? -14.947 0.493 -2.258 1.00 89.56 284 ALA A C 1
ATOM 2035 O O . ALA A 1 284 ? -14.000 0.363 -3.034 1.00 89.56 284 ALA A O 1
ATOM 2036 N N . GLY A 1 285 ? -15.287 -0.460 -1.386 1.00 87.31 285 GLY A N 1
ATOM 2037 C CA . GLY A 1 285 ? -14.529 -1.708 -1.266 1.00 87.31 285 GLY A CA 1
ATOM 2038 C C . GLY A 1 285 ? -13.114 -1.512 -0.712 1.00 87.31 285 GLY A C 1
ATOM 2039 O O . GLY A 1 285 ? -12.216 -2.288 -1.040 1.00 87.31 285 GLY A O 1
ATOM 2040 N N . ALA A 1 286 ? -12.901 -0.491 0.130 1.00 90.50 286 ALA A N 1
ATOM 2041 C CA . ALA A 1 286 ? -11.610 -0.210 0.758 1.00 90.50 286 ALA A CA 1
ATOM 2042 C C . ALA A 1 286 ? -11.001 -1.462 1.412 1.00 90.50 286 ALA A C 1
ATOM 2044 O O . ALA A 1 286 ? -9.816 -1.724 1.219 1.00 90.50 286 ALA A O 1
ATOM 2045 N N . GLY A 1 287 ? -11.801 -2.295 2.088 1.00 88.38 287 GLY A N 1
ATOM 2046 C CA . GLY A 1 287 ? -11.334 -3.535 2.722 1.00 88.38 287 GLY A CA 1
ATOM 2047 C C . GLY A 1 287 ? -10.670 -4.546 1.773 1.00 88.38 287 GLY A C 1
ATOM 2048 O O . GLY A 1 287 ? -9.822 -5.322 2.212 1.00 88.38 287 GLY A O 1
ATOM 2049 N N . VAL A 1 288 ? -10.980 -4.496 0.472 1.00 90.38 288 VAL A N 1
ATOM 2050 C CA . VAL A 1 288 ? -10.443 -5.380 -0.581 1.00 90.38 288 VAL A CA 1
ATOM 2051 C C . VAL A 1 288 ? -9.702 -4.612 -1.684 1.00 90.38 288 VAL A C 1
ATOM 2053 O O . VAL A 1 288 ? -9.532 -5.119 -2.794 1.00 90.38 288 VAL A O 1
ATOM 2056 N N . GLY A 1 289 ? -9.215 -3.401 -1.390 1.00 91.06 289 GLY A N 1
ATOM 2057 C CA . GLY A 1 289 ? -8.658 -2.481 -2.390 1.00 91.06 289 GLY A CA 1
ATOM 2058 C C . GLY A 1 289 ? -7.563 -3.077 -3.287 1.00 91.06 289 GLY A C 1
ATOM 2059 O O . GLY A 1 289 ? -7.557 -2.844 -4.494 1.00 91.06 289 GLY A O 1
ATOM 2060 N N . SER A 1 290 ? -6.684 -3.927 -2.748 1.00 91.75 290 SER A N 1
ATOM 2061 C CA . SER A 1 290 ? -5.664 -4.605 -3.564 1.00 91.75 290 SER A CA 1
ATOM 2062 C C . SER A 1 290 ? -6.271 -5.516 -4.640 1.00 91.75 290 SER A C 1
ATOM 2064 O O . SER A 1 290 ? -5.802 -5.503 -5.775 1.00 91.75 290 SER A O 1
ATOM 2066 N N . ALA A 1 291 ? -7.348 -6.245 -4.328 1.00 92.62 291 ALA A N 1
ATOM 2067 C CA . ALA A 1 291 ? -8.032 -7.106 -5.294 1.00 92.62 291 ALA A CA 1
ATOM 2068 C C . ALA A 1 291 ? -8.704 -6.293 -6.410 1.00 92.62 291 ALA A C 1
ATOM 2070 O O . ALA A 1 291 ? -8.613 -6.662 -7.578 1.00 92.62 291 ALA A O 1
ATOM 2071 N N . ILE A 1 292 ? -9.303 -5.147 -6.066 1.00 92.38 292 ILE A N 1
ATOM 2072 C CA . ILE A 1 292 ? -9.839 -4.191 -7.048 1.00 92.38 292 ILE A CA 1
ATOM 2073 C C . ILE A 1 292 ? -8.707 -3.686 -7.953 1.00 92.38 292 ILE A C 1
ATOM 2075 O O . ILE A 1 292 ? -8.837 -3.662 -9.175 1.00 92.38 292 ILE A O 1
ATOM 2079 N N . GLY A 1 293 ? -7.556 -3.360 -7.366 1.00 92.50 293 GLY A N 1
ATOM 2080 C CA . GLY A 1 293 ? -6.356 -2.975 -8.099 1.00 92.50 293 GLY A CA 1
ATOM 2081 C C . GLY A 1 293 ? -5.863 -4.025 -9.096 1.00 92.50 293 GLY A C 1
ATOM 2082 O O . GLY A 1 293 ? -5.384 -3.666 -10.170 1.00 92.50 293 GLY A O 1
ATOM 2083 N N . PHE A 1 294 ? -6.027 -5.318 -8.799 1.00 92.81 294 PHE A N 1
ATOM 2084 C CA . PHE A 1 294 ? -5.670 -6.394 -9.730 1.00 92.81 294 PHE A CA 1
ATOM 2085 C C . PHE A 1 294 ? -6.538 -6.388 -10.990 1.00 92.81 294 PHE A C 1
ATOM 2087 O O . PHE A 1 294 ? -6.032 -6.681 -12.070 1.00 92.81 294 PHE A O 1
ATOM 2094 N N . LEU A 1 295 ? -7.817 -6.019 -10.865 1.00 90.81 295 LEU A N 1
ATOM 2095 C CA . LEU A 1 295 ? -8.743 -5.892 -11.997 1.00 90.81 295 LEU A CA 1
ATOM 2096 C C . LEU A 1 295 ? -8.414 -4.683 -12.886 1.00 90.81 295 LEU A C 1
ATOM 2098 O O . LEU A 1 295 ? -8.748 -4.672 -14.068 1.00 90.81 295 LEU A O 1
ATOM 2102 N N . LEU A 1 296 ? -7.761 -3.669 -12.315 1.00 90.38 296 LEU A N 1
ATOM 2103 C CA . LEU A 1 296 ? -7.355 -2.440 -13.001 1.00 90.38 296 LEU A CA 1
ATOM 2104 C C . LEU A 1 296 ? -5.951 -2.529 -13.618 1.00 90.38 296 LEU A C 1
ATOM 2106 O O . LEU A 1 296 ? -5.596 -1.707 -14.466 1.00 90.38 296 LEU A O 1
ATOM 2110 N N . ALA A 1 297 ? -5.137 -3.489 -13.179 1.00 91.38 297 ALA A N 1
ATOM 2111 C CA . ALA A 1 297 ? -3.762 -3.640 -13.625 1.00 91.38 297 ALA A CA 1
ATOM 2112 C C . ALA A 1 297 ? -3.709 -4.117 -15.088 1.00 91.38 297 ALA A C 1
ATOM 2114 O O . ALA A 1 297 ? -4.277 -5.158 -15.419 1.00 91.38 297 ALA A O 1
ATOM 2115 N N . PRO A 1 298 ? -2.990 -3.419 -15.984 1.00 91.94 298 PRO A N 1
ATOM 2116 C CA . PRO A 1 298 ? -2.865 -3.872 -17.359 1.00 91.94 298 PRO A CA 1
ATOM 2117 C C . PRO A 1 298 ? -1.890 -5.058 -17.455 1.00 91.94 298 PRO A C 1
ATOM 2119 O O . PRO A 1 298 ? -0.834 -5.057 -16.796 1.00 91.94 298 PRO A O 1
ATOM 2122 N N . PRO A 1 299 ? -2.158 -6.039 -18.337 1.00 94.44 299 PRO A N 1
ATOM 2123 C CA . PRO A 1 299 ? -1.135 -6.967 -18.800 1.00 94.44 299 PRO A CA 1
ATOM 2124 C C . PRO A 1 299 ? 0.080 -6.202 -19.306 1.00 94.44 299 PRO A C 1
ATOM 2126 O O . PRO A 1 299 ? -0.031 -5.377 -20.211 1.00 94.44 299 PRO A O 1
ATOM 2129 N N . SER A 1 300 ? 1.238 -6.415 -18.690 1.00 94.25 300 SER A N 1
ATOM 2130 C CA . SER A 1 300 ? 2.438 -5.658 -19.038 1.00 94.25 300 SER A CA 1
ATOM 2131 C C . SER A 1 300 ? 3.720 -6.413 -18.735 1.00 94.25 300 SER A C 1
ATOM 2133 O O . SER A 1 300 ? 3.777 -7.305 -17.889 1.00 94.25 300 SER A O 1
ATOM 2135 N N . TYR A 1 301 ? 4.775 -6.046 -19.458 1.00 93.56 301 TYR A N 1
ATOM 2136 C CA . TYR A 1 301 ? 6.085 -6.653 -19.311 1.00 93.56 301 TYR A CA 1
ATOM 2137 C C . TYR A 1 301 ? 7.186 -5.611 -19.476 1.00 93.56 301 TYR A C 1
ATOM 2139 O O . TYR A 1 301 ? 7.232 -4.889 -20.471 1.00 93.56 301 TYR A O 1
ATOM 2147 N N . GLU A 1 302 ? 8.081 -5.546 -18.488 1.00 92.94 302 GLU A N 1
ATOM 2148 C CA . GLU A 1 302 ? 9.263 -4.686 -18.512 1.00 92.94 302 GLU A CA 1
ATOM 2149 C C . GLU A 1 302 ? 10.540 -5.510 -18.701 1.00 92.94 302 GLU A C 1
ATOM 2151 O O . GLU A 1 302 ? 10.804 -6.507 -18.004 1.00 92.94 302 GLU A O 1
ATOM 2156 N N . ILE A 1 303 ? 11.351 -5.045 -19.650 1.00 92.12 303 ILE A N 1
ATOM 2157 C CA . ILE A 1 303 ? 12.662 -5.585 -19.986 1.00 92.12 303 ILE A CA 1
ATOM 2158 C C . ILE A 1 303 ? 13.699 -4.505 -19.728 1.00 92.12 303 ILE A C 1
ATOM 2160 O O . ILE A 1 303 ? 13.513 -3.346 -20.089 1.00 92.12 303 ILE A O 1
ATOM 2164 N N . VAL A 1 304 ? 14.825 -4.912 -19.145 1.00 91.62 304 VAL A N 1
ATOM 2165 C CA . VAL A 1 304 ? 16.013 -4.075 -18.987 1.00 91.62 304 VAL A CA 1
ATOM 2166 C C . VAL A 1 304 ? 17.202 -4.794 -19.620 1.00 91.62 304 VAL A C 1
ATOM 2168 O O . VAL A 1 304 ? 17.391 -6.000 -19.416 1.00 91.62 304 VAL A O 1
ATOM 2171 N N . ARG A 1 305 ? 18.010 -4.068 -20.395 1.00 92.25 305 ARG A N 1
ATOM 2172 C CA . ARG A 1 305 ? 19.238 -4.579 -21.016 1.00 92.25 305 ARG A CA 1
ATOM 2173 C C . ARG A 1 305 ? 20.381 -3.590 -20.812 1.00 92.25 305 ARG A C 1
ATOM 2175 O O . ARG A 1 305 ? 20.210 -2.380 -20.944 1.00 92.25 305 ARG A O 1
ATOM 2182 N N . SER A 1 306 ? 21.560 -4.106 -20.478 1.00 92.94 306 SER A N 1
ATOM 2183 C CA . SER A 1 306 ? 22.774 -3.293 -20.410 1.00 92.94 306 SER A CA 1
ATOM 2184 C C . SER A 1 306 ? 23.324 -3.066 -21.811 1.00 92.94 306 SER A C 1
ATOM 2186 O O . SER A 1 306 ? 23.639 -4.021 -22.513 1.00 92.94 306 SER A O 1
ATOM 2188 N N . LEU A 1 307 ? 23.491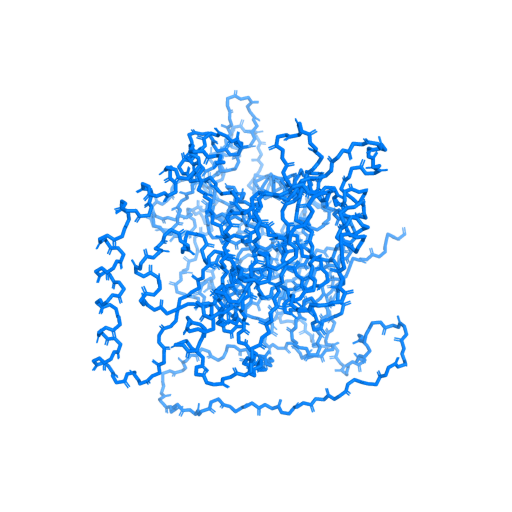 -1.802 -22.183 1.00 92.88 307 LEU A N 1
ATOM 2189 C CA . LEU A 1 307 ? 24.263 -1.396 -23.353 1.00 92.88 307 LEU A CA 1
ATOM 2190 C C . LEU A 1 307 ? 24.968 -0.083 -22.995 1.00 92.88 307 LEU A C 1
ATOM 2192 O O . LEU A 1 307 ? 24.420 0.988 -23.266 1.00 92.88 307 LEU A O 1
ATOM 2196 N N . PRO A 1 308 ? 26.127 -0.168 -22.312 1.00 93.44 308 PRO A N 1
ATOM 2197 C CA . PRO A 1 308 ? 26.853 1.010 -21.874 1.00 93.44 308 PRO A CA 1
ATOM 2198 C C . PRO A 1 308 ? 27.329 1.834 -23.066 1.00 93.44 308 PRO A C 1
ATOM 2200 O O . PRO A 1 308 ? 27.935 1.292 -23.993 1.00 93.44 308 PRO A O 1
ATOM 2203 N N . MET A 1 309 ? 27.068 3.135 -23.040 1.00 92.00 309 MET A N 1
ATOM 2204 C CA . MET A 1 309 ? 27.546 4.069 -24.053 1.00 92.00 309 MET A CA 1
ATOM 2205 C C . MET A 1 309 ? 27.705 5.461 -23.463 1.00 92.00 309 MET A C 1
ATOM 2207 O O . MET A 1 309 ? 26.876 5.905 -22.673 1.00 92.00 309 MET A O 1
ATOM 2211 N N . ARG A 1 310 ? 28.755 6.166 -23.871 1.00 92.69 310 ARG A N 1
ATOM 2212 C CA . ARG A 1 310 ? 28.868 7.593 -23.581 1.00 92.69 310 ARG A CA 1
ATOM 2213 C C . ARG A 1 310 ? 28.019 8.378 -24.574 1.00 92.69 310 ARG A C 1
ATOM 2215 O O . ARG A 1 310 ? 27.973 7.999 -25.746 1.00 92.69 310 ARG A O 1
ATOM 2222 N N . LEU A 1 311 ? 27.368 9.443 -24.113 1.00 90.12 311 LEU A N 1
ATOM 2223 C CA . LEU A 1 311 ? 26.560 10.295 -24.987 1.00 90.12 311 LEU A CA 1
ATOM 2224 C C . LEU A 1 311 ? 27.412 10.956 -26.074 1.00 90.12 311 LEU A C 1
ATOM 2226 O O . LEU A 1 311 ? 27.042 10.864 -27.234 1.00 90.12 311 LEU A O 1
ATOM 2230 N N . ASP A 1 312 ? 28.613 11.436 -25.744 1.00 89.31 312 ASP A N 1
ATOM 2231 C CA . ASP A 1 312 ? 29.549 12.041 -26.713 1.00 89.31 312 ASP A CA 1
ATOM 2232 C C . ASP A 1 312 ? 30.061 11.069 -27.797 1.00 89.31 312 ASP A C 1
ATOM 2234 O O . ASP A 1 312 ? 30.780 11.452 -28.719 1.00 89.31 312 ASP A O 1
ATOM 2238 N N . ARG A 1 313 ? 29.731 9.777 -27.674 1.00 89.00 313 ARG A N 1
ATOM 2239 C CA . ARG A 1 313 ? 29.994 8.719 -28.659 1.00 89.00 313 ARG A CA 1
ATOM 2240 C C . ARG A 1 313 ? 28.739 7.873 -28.887 1.00 89.00 313 ARG A C 1
ATOM 2242 O O . ARG A 1 313 ? 28.824 6.646 -29.010 1.00 89.00 313 ARG A O 1
ATOM 2249 N N . PHE A 1 314 ? 27.570 8.513 -28.880 1.00 88.31 314 PHE A N 1
ATOM 2250 C CA . PHE A 1 314 ? 26.283 7.833 -28.940 1.00 88.31 314 PHE A CA 1
ATOM 2251 C C . PHE A 1 314 ? 26.100 7.068 -30.256 1.00 88.31 314 PHE A C 1
ATOM 2253 O O . PHE A 1 314 ? 26.145 7.625 -31.351 1.00 88.31 314 PHE A O 1
ATOM 2260 N N . ALA A 1 315 ? 25.845 5.763 -30.150 1.00 88.25 315 ALA A N 1
ATOM 2261 C CA . ALA A 1 315 ? 25.620 4.889 -31.296 1.00 88.25 315 ALA A CA 1
ATOM 2262 C C . ALA A 1 315 ? 24.120 4.611 -31.476 1.00 88.25 315 ALA A C 1
ATOM 2264 O O . ALA A 1 315 ? 23.634 3.532 -31.122 1.00 88.25 315 ALA A O 1
ATOM 2265 N N . ALA A 1 316 ? 23.393 5.569 -32.061 1.00 86.19 316 ALA A N 1
ATOM 2266 C CA . ALA A 1 316 ? 21.945 5.470 -32.274 1.00 86.19 316 ALA A CA 1
ATOM 2267 C C . ALA A 1 316 ? 21.493 4.158 -32.959 1.00 86.19 316 ALA A C 1
ATOM 2269 O O . ALA A 1 316 ? 20.538 3.549 -32.472 1.00 86.19 316 ALA A O 1
ATOM 2270 N N . PRO A 1 317 ? 22.183 3.631 -33.999 1.00 87.81 317 PRO A N 1
ATOM 2271 C CA . PRO A 1 317 ? 21.790 2.362 -34.619 1.00 87.81 317 PRO A CA 1
ATOM 2272 C C . PRO A 1 317 ? 21.835 1.165 -33.659 1.00 87.81 317 PRO A C 1
ATOM 2274 O O . PRO A 1 317 ? 20.998 0.270 -33.747 1.00 87.81 317 PRO A O 1
ATOM 2277 N N . ARG A 1 318 ? 22.780 1.153 -32.706 1.00 89.81 318 ARG A N 1
ATOM 2278 C CA . ARG A 1 318 ? 22.893 0.078 -31.707 1.00 89.81 318 ARG A CA 1
ATOM 2279 C C . ARG A 1 318 ? 21.774 0.155 -30.673 1.00 89.81 318 ARG A C 1
ATOM 2281 O O . ARG A 1 318 ? 21.211 -0.877 -30.325 1.00 89.81 318 ARG A O 1
ATOM 2288 N N . ALA A 1 319 ? 21.441 1.361 -30.208 1.00 89.19 319 ALA A N 1
ATOM 2289 C CA . ALA A 1 319 ? 20.302 1.569 -29.315 1.00 89.19 319 ALA A CA 1
ATOM 2290 C C . ALA A 1 319 ? 18.980 1.174 -30.001 1.00 89.19 319 ALA A C 1
ATOM 2292 O O . ALA A 1 319 ? 18.174 0.453 -29.418 1.00 89.19 319 ALA A O 1
ATOM 2293 N N . ALA A 1 320 ? 18.790 1.559 -31.267 1.00 88.62 320 ALA A N 1
ATOM 2294 C CA . ALA A 1 320 ? 17.603 1.206 -32.044 1.00 88.62 320 ALA A CA 1
ATOM 2295 C C . ALA A 1 320 ? 17.464 -0.313 -32.261 1.00 88.62 320 ALA A C 1
ATOM 2297 O O . ALA A 1 320 ? 16.370 -0.856 -32.102 1.00 88.62 320 ALA A O 1
ATOM 2298 N N . ALA A 1 321 ? 18.564 -1.010 -32.574 1.00 91.38 321 ALA A N 1
ATOM 2299 C CA . ALA A 1 321 ? 18.573 -2.469 -32.683 1.00 91.38 321 ALA A CA 1
ATOM 2300 C C . ALA A 1 321 ? 18.170 -3.138 -31.358 1.00 91.38 321 ALA A C 1
ATOM 2302 O O . ALA A 1 321 ? 17.300 -4.008 -31.351 1.00 91.38 321 ALA A O 1
ATOM 2303 N N . LEU A 1 322 ? 18.716 -2.659 -30.234 1.00 92.94 322 LEU A N 1
ATOM 2304 C CA . LEU A 1 322 ? 18.367 -3.155 -28.903 1.00 92.94 322 LEU A CA 1
ATOM 2305 C C . LEU A 1 322 ? 16.871 -2.979 -28.595 1.00 92.94 322 LEU A C 1
ATOM 2307 O O . LEU A 1 322 ? 16.217 -3.920 -28.149 1.00 92.94 322 LEU A O 1
ATOM 2311 N N . PHE A 1 323 ? 16.302 -1.799 -28.859 1.00 92.50 323 PHE A N 1
ATOM 2312 C CA . PHE A 1 323 ? 14.873 -1.563 -28.638 1.00 92.50 323 PHE A CA 1
ATOM 2313 C C . PHE A 1 323 ? 13.986 -2.403 -29.553 1.00 92.50 323 PHE A C 1
ATOM 2315 O O . PHE A 1 323 ? 12.933 -2.856 -29.114 1.00 92.50 323 PHE A O 1
ATOM 2322 N N . LYS A 1 324 ? 14.403 -2.662 -30.798 1.00 93.06 324 LYS A N 1
ATOM 2323 C CA . LYS A 1 324 ? 13.677 -3.563 -31.705 1.00 93.06 324 LYS A CA 1
ATOM 2324 C C . LYS A 1 324 ? 13.565 -4.973 -31.117 1.00 93.06 324 LYS A C 1
ATOM 2326 O O . LYS A 1 324 ? 12.478 -5.545 -31.131 1.00 93.06 324 LYS A O 1
ATOM 2331 N N . GLU A 1 325 ? 14.659 -5.507 -30.575 1.00 94.44 325 GLU A N 1
ATOM 2332 C CA . GLU A 1 325 ? 14.680 -6.817 -29.911 1.00 94.44 325 GLU A CA 1
ATOM 2333 C C . GLU A 1 325 ? 13.813 -6.825 -28.646 1.00 94.44 325 GLU A C 1
ATOM 2335 O O . GLU A 1 325 ? 12.946 -7.686 -28.491 1.00 94.44 325 GLU A O 1
ATOM 2340 N N . MET A 1 326 ? 13.989 -5.828 -27.770 1.00 95.38 326 MET A N 1
ATOM 2341 C CA . MET A 1 326 ? 13.210 -5.706 -26.532 1.00 95.38 326 MET A CA 1
ATOM 2342 C C . MET A 1 326 ? 11.710 -5.561 -26.811 1.00 95.38 326 MET A C 1
ATOM 2344 O O . MET A 1 326 ? 10.894 -6.167 -26.121 1.00 95.38 326 MET A O 1
ATOM 2348 N N . ARG A 1 327 ? 11.331 -4.804 -27.843 1.00 94.88 327 ARG A N 1
ATOM 2349 C CA . ARG A 1 327 ? 9.935 -4.636 -28.258 1.00 94.88 327 ARG A CA 1
ATOM 2350 C C . ARG A 1 327 ? 9.327 -5.951 -28.727 1.00 94.88 327 ARG A C 1
ATOM 2352 O O . ARG A 1 327 ? 8.220 -6.274 -28.314 1.00 94.88 327 ARG A O 1
ATOM 2359 N N . ALA A 1 328 ? 10.042 -6.721 -29.548 1.00 94.44 328 ALA A N 1
ATOM 2360 C CA . ALA A 1 328 ? 9.564 -8.022 -30.014 1.00 94.44 328 ALA A CA 1
ATOM 2361 C C . ALA A 1 328 ? 9.341 -8.998 -28.844 1.00 94.44 328 ALA A C 1
ATOM 2363 O O . ALA A 1 328 ? 8.290 -9.635 -28.766 1.00 94.44 328 ALA A O 1
ATOM 2364 N N . GLU A 1 329 ? 10.290 -9.064 -27.903 1.00 94.00 329 GLU A N 1
ATOM 2365 C CA . GLU A 1 329 ? 10.186 -9.898 -26.699 1.00 94.00 329 GLU A CA 1
ATOM 2366 C C . GLU A 1 329 ? 9.005 -9.467 -25.814 1.00 94.00 329 GLU A C 1
ATOM 2368 O O . GLU A 1 329 ? 8.167 -10.295 -25.454 1.00 94.00 329 GLU A O 1
ATOM 2373 N N . ALA A 1 330 ? 8.890 -8.174 -25.496 1.00 93.50 330 ALA A N 1
ATOM 2374 C CA . ALA A 1 330 ? 7.812 -7.677 -24.644 1.00 93.50 330 ALA A CA 1
ATOM 2375 C C . ALA A 1 330 ? 6.433 -7.826 -25.301 1.00 93.50 330 ALA A C 1
ATOM 2377 O O . ALA A 1 330 ? 5.468 -8.167 -24.617 1.00 93.50 330 ALA A O 1
ATOM 2378 N N . ALA A 1 331 ? 6.337 -7.638 -26.621 1.00 93.62 331 ALA A N 1
ATOM 2379 C CA . ALA A 1 331 ? 5.071 -7.732 -27.348 1.00 93.62 331 ALA A CA 1
ATOM 2380 C C . ALA A 1 331 ? 4.541 -9.159 -27.328 1.00 93.62 331 ALA A C 1
ATOM 2382 O O . ALA A 1 331 ? 3.339 -9.358 -27.169 1.00 93.62 331 ALA A O 1
ATOM 2383 N N . ALA A 1 332 ? 5.432 -10.144 -27.470 1.00 91.94 332 ALA A N 1
ATOM 2384 C CA . ALA A 1 332 ? 5.074 -11.553 -27.399 1.00 91.94 332 ALA A CA 1
ATOM 2385 C C . ALA A 1 332 ? 4.507 -11.918 -26.019 1.00 91.94 332 ALA A C 1
ATOM 2387 O O . ALA A 1 332 ? 3.454 -12.548 -25.939 1.00 91.94 332 ALA A O 1
ATOM 2388 N N . VAL A 1 333 ? 5.152 -11.460 -24.938 1.00 90.56 333 VAL A N 1
ATOM 2389 C CA . VAL A 1 333 ? 4.683 -11.718 -23.565 1.00 90.56 333 VAL A CA 1
ATOM 2390 C C . VAL A 1 333 ? 3.329 -11.055 -23.298 1.00 90.56 333 VAL A C 1
ATOM 2392 O O . VAL A 1 333 ? 2.432 -11.697 -22.756 1.00 90.56 333 VAL A O 1
ATOM 2395 N N . VAL A 1 334 ? 3.147 -9.793 -23.700 1.00 93.25 334 VAL A N 1
ATOM 2396 C CA . VAL A 1 334 ? 1.873 -9.078 -23.506 1.00 93.25 334 VAL A CA 1
ATOM 2397 C C . VAL A 1 334 ? 0.754 -9.690 -24.354 1.00 93.25 334 VAL A C 1
ATOM 2399 O O . VAL A 1 334 ? -0.352 -9.873 -23.851 1.00 93.25 334 VAL A O 1
ATOM 2402 N N . ARG A 1 335 ? 1.034 -10.083 -25.604 1.00 92.50 335 ARG A N 1
ATOM 2403 C CA . ARG A 1 335 ? 0.056 -10.742 -26.489 1.00 92.50 335 ARG A CA 1
ATOM 2404 C C . ARG A 1 335 ? -0.419 -12.080 -25.926 1.00 92.50 335 ARG A C 1
ATOM 2406 O O . ARG A 1 335 ? -1.598 -12.394 -26.029 1.00 92.50 335 ARG A O 1
ATOM 2413 N N . ALA A 1 336 ? 0.460 -12.838 -25.271 1.00 88.81 336 ALA A N 1
ATOM 2414 C CA . ALA A 1 336 ? 0.074 -14.078 -24.598 1.00 88.81 336 ALA A CA 1
ATOM 2415 C C . ALA A 1 336 ? -0.919 -13.854 -23.438 1.00 88.81 336 ALA A C 1
ATOM 2417 O O . ALA A 1 336 ? -1.679 -14.759 -23.106 1.00 88.81 336 ALA A O 1
ATOM 2418 N N . ALA A 1 337 ? -0.924 -12.664 -22.826 1.00 88.06 337 ALA A N 1
ATOM 2419 C CA . ALA A 1 337 ? -1.831 -12.318 -21.732 1.00 88.06 337 ALA A CA 1
ATOM 2420 C C . ALA A 1 337 ? -3.112 -11.597 -22.191 1.00 88.06 337 ALA A C 1
ATOM 2422 O O . ALA A 1 337 ? -4.154 -11.771 -21.566 1.00 88.06 337 ALA A O 1
ATOM 2423 N N . ALA A 1 338 ? -3.038 -10.784 -23.249 1.00 91.00 338 ALA A N 1
ATOM 2424 C CA . ALA A 1 338 ? -4.106 -9.862 -23.654 1.00 91.00 338 ALA A CA 1
ATOM 2425 C C . ALA A 1 338 ? -4.611 -10.053 -25.097 1.00 91.00 338 ALA A C 1
ATOM 2427 O O . ALA A 1 338 ? -5.440 -9.271 -25.563 1.00 91.00 338 ALA A O 1
ATOM 2428 N N . GLY A 1 339 ? -4.102 -11.048 -25.829 1.00 89.06 339 GLY A N 1
ATOM 2429 C CA . GLY A 1 339 ? -4.395 -11.216 -27.252 1.00 89.06 339 GLY A CA 1
ATOM 2430 C C . GLY A 1 339 ? -3.943 -10.004 -28.071 1.00 89.06 339 GLY A C 1
ATOM 2431 O O . GLY A 1 339 ? -2.880 -9.432 -27.823 1.00 89.06 339 GLY A O 1
ATOM 2432 N N . ASP A 1 340 ? -4.766 -9.593 -29.033 1.00 88.44 340 ASP A N 1
ATOM 2433 C CA . ASP A 1 340 ? -4.463 -8.498 -29.964 1.00 88.44 340 ASP A CA 1
ATOM 2434 C C . ASP A 1 340 ? -4.907 -7.110 -29.469 1.00 88.44 340 ASP A C 1
ATOM 2436 O O . ASP A 1 340 ? -5.055 -6.181 -30.265 1.00 88.44 340 ASP A O 1
ATOM 2440 N N . ALA A 1 341 ? -5.103 -6.945 -28.156 1.00 89.44 341 ALA A N 1
ATOM 2441 C CA . ALA A 1 341 ? -5.385 -5.639 -27.569 1.00 89.44 341 ALA A CA 1
ATOM 2442 C C . ALA A 1 341 ? -4.303 -4.607 -27.966 1.00 89.44 341 ALA A C 1
ATOM 2444 O O . ALA A 1 341 ? -3.114 -4.955 -28.001 1.00 89.44 341 ALA A O 1
ATOM 2445 N N . PRO A 1 342 ? -4.673 -3.336 -28.242 1.00 92.06 342 PRO A N 1
ATOM 2446 C CA . PRO A 1 342 ? -3.703 -2.286 -28.545 1.00 92.06 342 PRO A CA 1
ATOM 2447 C C . PRO A 1 342 ? -2.649 -2.181 -27.442 1.00 92.06 342 PRO A C 1
ATOM 2449 O O . PRO A 1 342 ? -2.972 -2.335 -26.269 1.00 92.06 342 PRO A O 1
ATOM 2452 N N . GLN A 1 343 ? -1.394 -1.911 -27.793 1.00 91.50 343 GLN A N 1
ATOM 2453 C CA . GLN A 1 343 ? -0.291 -1.863 -26.829 1.00 91.50 343 GLN A CA 1
ATOM 2454 C C . GLN A 1 343 ? 0.294 -0.453 -26.742 1.00 91.50 343 GLN A C 1
ATOM 2456 O O . GLN A 1 343 ? 0.389 0.250 -27.748 1.00 91.50 343 GLN A O 1
ATOM 2461 N N . THR A 1 344 ? 0.697 -0.049 -25.541 1.00 92.12 344 THR A N 1
ATOM 2462 C CA . THR A 1 344 ? 1.478 1.164 -25.291 1.00 92.12 344 THR A CA 1
ATOM 2463 C C . THR A 1 344 ? 2.901 0.805 -24.890 1.00 92.12 344 THR A C 1
ATOM 2465 O O . THR A 1 344 ? 3.165 -0.259 -24.321 1.00 92.12 344 THR A O 1
ATOM 2468 N N . GLU A 1 345 ? 3.825 1.709 -25.199 1.00 91.62 345 GLU A N 1
ATOM 2469 C CA . GLU A 1 345 ? 5.251 1.540 -24.958 1.00 91.62 345 GLU A CA 1
ATOM 2470 C C . GLU A 1 345 ? 5.793 2.706 -24.130 1.00 91.62 345 GLU A C 1
ATOM 2472 O O . GLU A 1 345 ? 5.611 3.870 -24.484 1.00 91.62 345 GLU A O 1
ATOM 2477 N N . GLU A 1 346 ? 6.500 2.378 -23.052 1.00 91.38 346 GLU A N 1
ATOM 2478 C CA . GLU A 1 346 ? 7.293 3.317 -22.261 1.00 91.38 346 GLU A CA 1
ATOM 2479 C C . GLU A 1 346 ? 8.775 2.941 -22.369 1.00 91.38 346 GLU A C 1
ATOM 2481 O O . GLU A 1 346 ? 9.166 1.812 -22.053 1.00 91.38 346 GLU A O 1
ATOM 2486 N N . CYS A 1 347 ? 9.610 3.901 -22.771 1.00 91.44 347 CYS A N 1
ATOM 2487 C CA . CYS A 1 347 ? 11.056 3.735 -22.877 1.00 91.44 347 CYS A CA 1
ATOM 2488 C C . CYS A 1 347 ? 11.796 4.631 -21.878 1.00 91.44 347 CYS A C 1
ATOM 2490 O O . CYS A 1 347 ? 11.376 5.749 -21.576 1.00 91.44 347 CYS A O 1
ATOM 2492 N N . ALA A 1 348 ? 12.918 4.131 -21.356 1.00 91.69 348 ALA A N 1
ATOM 2493 C CA . ALA A 1 348 ? 13.812 4.927 -20.522 1.00 91.69 348 ALA A CA 1
ATOM 2494 C C . ALA A 1 348 ? 15.279 4.499 -20.661 1.00 91.69 348 ALA A C 1
ATOM 2496 O O . ALA A 1 348 ? 15.598 3.312 -20.801 1.00 91.69 348 ALA A O 1
ATOM 2497 N N . ALA A 1 349 ? 16.170 5.480 -20.557 1.00 92.88 349 ALA A N 1
ATOM 2498 C CA . ALA A 1 349 ? 17.613 5.321 -20.459 1.00 92.88 349 ALA A CA 1
ATOM 2499 C C . ALA A 1 349 ? 18.064 5.526 -19.006 1.00 92.88 349 ALA A C 1
ATOM 2501 O O . ALA A 1 349 ? 17.576 6.410 -18.311 1.00 92.88 349 ALA A O 1
ATOM 2502 N N . TYR A 1 350 ? 18.998 4.707 -18.531 1.00 92.56 350 TYR A N 1
ATOM 2503 C CA . TYR A 1 350 ? 19.540 4.804 -17.174 1.00 92.56 350 TYR A CA 1
ATOM 2504 C C . TYR A 1 350 ? 20.906 5.444 -17.248 1.00 92.56 350 TYR A C 1
ATOM 2506 O O . TYR A 1 350 ? 21.849 4.820 -17.736 1.00 92.56 350 TYR A O 1
ATOM 2514 N N . MET A 1 351 ? 20.973 6.699 -16.820 1.00 94.50 351 MET A N 1
ATOM 2515 C CA . MET A 1 351 ? 22.050 7.620 -17.163 1.00 94.50 351 MET A CA 1
ATOM 2516 C C . MET A 1 351 ? 22.711 8.183 -15.913 1.00 94.50 351 MET A C 1
ATOM 2518 O O . MET A 1 351 ? 22.079 8.295 -14.862 1.00 94.50 351 MET A O 1
ATOM 2522 N N . ARG A 1 352 ? 23.991 8.531 -16.021 1.00 94.94 352 ARG A N 1
ATOM 2523 C CA . ARG A 1 352 ? 24.764 9.168 -14.949 1.00 94.94 352 ARG A CA 1
ATOM 2524 C C . ARG A 1 352 ? 25.881 10.026 -15.523 1.00 94.94 352 ARG A C 1
ATOM 2526 O O . ARG A 1 352 ? 26.303 9.803 -16.659 1.00 94.94 352 ARG A O 1
ATOM 2533 N N . TYR A 1 353 ? 26.409 10.946 -14.721 1.00 96.12 353 TYR A N 1
ATOM 2534 C CA . TYR A 1 353 ? 27.701 11.543 -15.045 1.00 96.12 353 TYR A CA 1
ATOM 2535 C C . TYR A 1 353 ? 28.811 10.503 -14.875 1.00 96.12 353 TYR A C 1
ATOM 2537 O O . TYR A 1 353 ? 28.771 9.657 -13.975 1.00 96.12 353 TYR A O 1
ATOM 2545 N N . GLN A 1 354 ? 29.823 10.573 -15.733 1.00 93.69 354 GLN A N 1
ATOM 2546 C CA . GLN A 1 354 ? 30.977 9.690 -15.681 1.00 93.69 354 GLN A CA 1
ATOM 2547 C C . GLN A 1 354 ? 31.639 9.755 -14.297 1.00 93.69 354 GLN A C 1
ATOM 2549 O O . GLN A 1 354 ? 31.851 10.829 -13.737 1.00 93.69 354 GLN A O 1
ATOM 2554 N N . GLY A 1 355 ? 31.958 8.589 -13.737 1.00 87.94 355 GLY A N 1
ATOM 2555 C CA . GLY A 1 355 ? 32.550 8.470 -12.401 1.00 87.94 355 GLY A CA 1
ATOM 2556 C C . GLY A 1 355 ? 31.535 8.410 -11.255 1.00 87.94 355 GLY A C 1
ATOM 2557 O O . GLY A 1 355 ? 31.911 8.051 -10.142 1.00 87.94 355 GLY A O 1
ATOM 2558 N N . GLN A 1 356 ? 30.247 8.677 -11.499 1.00 90.75 356 GLN A N 1
ATOM 2559 C CA . GLN A 1 356 ? 29.211 8.458 -10.487 1.00 90.75 356 GLN A CA 1
ATOM 2560 C C . GLN A 1 356 ? 28.900 6.969 -10.307 1.00 90.75 356 GLN A C 1
ATOM 2562 O O . GLN A 1 356 ? 28.979 6.174 -11.239 1.00 90.75 356 GLN A O 1
ATOM 2567 N N . GLY A 1 357 ? 28.493 6.584 -9.095 1.00 85.81 357 GLY A N 1
ATOM 2568 C CA . GLY A 1 357 ? 28.088 5.209 -8.785 1.00 85.81 357 GLY A CA 1
ATOM 2569 C C . GLY A 1 357 ? 26.627 4.879 -9.116 1.00 85.81 357 GLY A C 1
ATOM 2570 O O . GLY A 1 357 ? 26.301 3.707 -9.286 1.00 85.81 357 GLY A O 1
ATOM 2571 N N . HIS A 1 358 ? 25.757 5.888 -9.232 1.00 85.12 358 HIS A N 1
ATOM 2572 C CA . HIS A 1 358 ? 24.303 5.716 -9.325 1.00 85.12 358 HIS A CA 1
ATOM 2573 C C . HIS A 1 358 ? 23.732 6.334 -10.597 1.00 85.12 358 HIS A C 1
ATOM 2575 O O . HIS A 1 358 ? 24.156 7.406 -11.015 1.00 85.12 358 HIS A O 1
ATOM 2581 N N . GLU A 1 359 ? 22.776 5.628 -11.193 1.00 89.75 359 GLU A N 1
ATOM 2582 C CA . GLU A 1 359 ? 22.040 6.036 -12.383 1.00 89.75 359 GLU A CA 1
ATOM 2583 C C . GLU A 1 359 ? 20.674 6.634 -12.022 1.00 89.75 359 GLU A C 1
ATOM 2585 O O . GLU A 1 359 ? 20.016 6.155 -11.097 1.00 89.75 359 GLU A O 1
ATOM 2590 N N . ILE A 1 360 ? 20.211 7.609 -12.806 1.00 89.94 360 ILE A N 1
ATOM 2591 C CA . ILE A 1 360 ? 18.822 8.087 -12.792 1.00 89.94 360 ILE A CA 1
ATOM 2592 C C . ILE A 1 360 ? 18.071 7.575 -14.025 1.00 89.94 360 ILE A C 1
ATOM 2594 O O . ILE A 1 360 ? 18.671 7.325 -15.074 1.00 89.94 360 ILE A O 1
ATOM 2598 N N . ALA A 1 361 ? 16.757 7.400 -13.894 1.00 89.50 361 ALA A N 1
ATOM 2599 C CA . ALA A 1 361 ? 15.890 7.047 -15.011 1.00 89.50 361 ALA A CA 1
ATOM 2600 C C . ALA A 1 361 ? 15.560 8.301 -15.829 1.00 89.50 361 ALA A C 1
ATOM 2602 O O . ALA A 1 361 ? 15.012 9.261 -15.295 1.00 89.50 361 ALA A O 1
ATOM 2603 N N . VAL A 1 362 ? 15.862 8.272 -17.123 1.00 91.00 362 VAL A N 1
ATOM 2604 C CA . VAL A 1 362 ? 15.567 9.344 -18.075 1.00 91.00 362 VAL A CA 1
ATOM 2605 C C . VAL A 1 362 ? 14.552 8.804 -19.078 1.00 91.00 362 VAL A C 1
ATOM 2607 O O . VAL A 1 362 ? 14.911 7.936 -19.881 1.00 91.00 362 VAL A O 1
ATOM 2610 N N . PRO A 1 363 ? 13.280 9.242 -19.017 1.00 88.44 363 PRO A N 1
ATOM 2611 C CA . PRO A 1 363 ? 12.292 8.899 -20.031 1.00 88.44 363 PRO A CA 1
ATOM 2612 C C . PRO A 1 363 ? 12.802 9.278 -21.423 1.00 88.44 363 PRO A C 1
ATOM 2614 O O . PRO A 1 363 ? 13.391 10.343 -21.599 1.00 88.44 363 PRO A O 1
ATOM 2617 N N . CYS A 1 364 ? 12.585 8.411 -22.406 1.00 85.38 364 CYS A N 1
ATOM 2618 C CA . CYS A 1 364 ? 12.950 8.686 -23.791 1.00 85.38 364 CYS A CA 1
ATOM 2619 C C . CYS A 1 364 ? 11.871 8.183 -24.751 1.00 85.38 364 CYS A C 1
ATOM 2621 O O . CYS A 1 364 ? 11.131 7.247 -24.442 1.00 85.38 364 CYS A O 1
ATOM 2623 N N . SER A 1 365 ? 11.769 8.827 -25.912 1.00 72.00 365 SER A N 1
ATOM 2624 C CA . SER A 1 365 ? 10.833 8.434 -26.963 1.00 72.00 365 SER A CA 1
ATOM 2625 C C . SER A 1 365 ? 11.176 7.034 -27.507 1.00 72.00 365 SER A C 1
ATOM 2627 O O . SER A 1 365 ? 12.360 6.680 -27.584 1.00 72.00 365 SER A O 1
ATOM 2629 N N . PRO A 1 366 ? 10.176 6.225 -27.917 1.00 63.00 366 PRO A N 1
ATOM 2630 C CA . PRO A 1 366 ? 10.408 4.996 -28.669 1.00 63.00 366 PRO A CA 1
ATOM 2631 C C . PRO A 1 366 ? 11.318 5.293 -29.863 1.00 63.00 366 PRO A C 1
ATOM 2633 O O . PRO A 1 366 ? 10.960 6.089 -30.727 1.00 63.00 366 PRO A O 1
ATOM 2636 N N . PHE A 1 367 ? 12.507 4.687 -29.920 1.00 63.97 367 PHE A N 1
ATOM 2637 C CA . PHE A 1 367 ? 13.436 4.924 -31.028 1.00 63.97 367 PHE A CA 1
ATOM 2638 C C . PHE A 1 367 ? 12.819 4.397 -32.334 1.00 63.97 367 PHE A C 1
ATOM 2640 O O . PHE A 1 367 ? 12.650 3.179 -32.488 1.00 63.97 367 PHE A O 1
ATOM 2647 N N . PRO A 1 368 ? 12.474 5.311 -33.261 1.00 50.78 368 PRO A N 1
ATOM 2648 C CA . PRO A 1 368 ? 13.260 5.428 -34.485 1.00 50.78 368 PRO A CA 1
ATOM 2649 C C . PRO A 1 368 ? 13.503 6.897 -34.933 1.00 50.78 368 PRO A C 1
ATOM 2651 O O . PRO A 1 368 ? 12.580 7.658 -35.186 1.00 50.78 368 PRO A O 1
ATOM 2654 N N . ALA A 1 369 ? 14.777 7.258 -35.127 1.00 49.09 369 ALA A N 1
ATOM 2655 C CA . ALA A 1 369 ? 15.277 8.238 -36.113 1.00 49.09 369 ALA A CA 1
ATOM 2656 C C . ALA A 1 369 ? 15.150 9.785 -35.961 1.00 49.09 369 ALA A C 1
ATOM 2658 O O . ALA A 1 369 ? 15.673 10.447 -36.852 1.00 49.09 369 ALA A O 1
ATOM 2659 N N . ALA A 1 370 ? 14.609 10.409 -34.901 1.00 48.56 370 ALA A N 1
ATOM 2660 C CA . ALA A 1 370 ? 14.546 11.898 -34.851 1.00 48.56 370 ALA A CA 1
ATOM 2661 C C . ALA A 1 370 ? 15.180 12.593 -33.629 1.00 48.56 370 ALA A C 1
ATOM 2663 O O . ALA A 1 370 ? 15.469 13.786 -33.688 1.00 48.56 370 ALA A O 1
ATOM 2664 N N . GLU A 1 371 ? 15.457 11.875 -32.544 1.00 53.28 371 GLU A N 1
ATOM 2665 C CA . GLU A 1 371 ? 16.028 12.462 -31.331 1.00 53.28 371 GLU A CA 1
ATOM 2666 C C . GLU A 1 371 ? 17.464 11.961 -31.144 1.00 53.28 371 GLU A C 1
ATOM 2668 O O . GLU A 1 371 ? 17.711 10.824 -30.741 1.00 53.28 371 GLU A O 1
ATOM 2673 N N . GLY A 1 372 ? 18.427 12.794 -31.542 1.00 62.38 372 GLY A N 1
ATOM 2674 C CA . GLY A 1 372 ? 19.852 12.518 -31.373 1.00 62.38 372 GLY A CA 1
ATOM 2675 C C . GLY A 1 372 ? 20.322 12.648 -29.920 1.00 62.38 372 GLY A C 1
ATOM 2676 O O . GLY A 1 372 ? 19.537 12.858 -28.996 1.00 62.38 372 GLY A O 1
ATOM 2677 N N . GLU A 1 373 ? 21.642 12.586 -29.737 1.00 67.94 373 GLU A N 1
ATOM 2678 C CA . GLU A 1 373 ? 22.345 12.791 -28.461 1.00 67.94 373 GLU A CA 1
ATOM 2679 C C . GLU A 1 373 ? 21.825 13.999 -27.658 1.00 67.94 373 GLU A C 1
ATOM 2681 O O . GLU A 1 373 ? 21.624 13.894 -26.449 1.00 67.94 373 GLU A O 1
ATOM 2686 N N . GLY A 1 374 ? 21.547 15.120 -28.336 1.00 73.19 374 GLY A N 1
ATOM 2687 C CA . GLY A 1 374 ? 21.108 16.361 -27.695 1.00 73.19 374 GLY A CA 1
ATOM 2688 C C . GLY A 1 374 ? 19.769 16.260 -26.954 1.00 73.19 374 GLY A C 1
ATOM 2689 O O . GLY A 1 374 ? 19.624 16.869 -25.897 1.00 73.19 374 GLY A O 1
ATOM 2690 N N . SER A 1 375 ? 18.818 15.454 -27.449 1.00 81.75 375 SER A N 1
ATOM 2691 C CA . SER A 1 375 ? 17.526 15.252 -26.765 1.00 81.75 375 SER A CA 1
ATOM 2692 C C . SER A 1 375 ? 17.716 14.473 -25.461 1.00 81.75 375 SER A C 1
ATOM 2694 O O . SER A 1 375 ? 17.230 14.876 -24.406 1.00 81.75 375 SER A O 1
ATOM 2696 N N . LEU A 1 376 ? 18.511 13.395 -25.506 1.00 87.94 376 LEU A N 1
ATOM 2697 C CA . LEU A 1 376 ? 18.820 12.591 -24.321 1.00 87.94 376 LEU A CA 1
ATOM 2698 C C . LEU A 1 376 ? 19.620 13.375 -23.280 1.00 87.94 376 LEU A C 1
ATOM 2700 O O . LEU A 1 376 ? 19.373 13.214 -22.087 1.00 87.94 376 LEU A O 1
ATOM 2704 N N . LEU A 1 377 ? 20.570 14.211 -23.713 1.00 89.94 377 LEU A N 1
ATOM 2705 C CA . LEU A 1 377 ? 21.342 15.056 -22.805 1.00 89.94 377 LEU A CA 1
ATOM 2706 C C . LEU A 1 377 ? 20.435 16.063 -22.089 1.00 89.94 377 LEU A C 1
ATOM 2708 O O . LEU A 1 377 ? 20.463 16.126 -20.863 1.00 89.94 377 LEU A O 1
ATOM 2712 N N . GLY A 1 378 ? 19.585 16.781 -22.830 1.00 89.44 378 GLY A N 1
ATOM 2713 C CA . GLY A 1 378 ? 18.638 17.729 -22.239 1.00 89.44 378 GLY A CA 1
ATOM 2714 C C . GLY A 1 378 ? 17.649 17.053 -21.283 1.00 89.44 378 GLY A C 1
ATOM 2715 O O . GLY A 1 378 ? 17.416 17.547 -20.179 1.00 89.44 378 GLY A O 1
ATOM 2716 N N . ALA A 1 379 ? 17.123 15.880 -21.655 1.00 90.50 379 ALA A N 1
ATOM 2717 C CA . ALA A 1 379 ? 16.248 15.090 -20.789 1.00 90.50 379 ALA A CA 1
ATOM 2718 C C . ALA A 1 379 ? 16.967 14.620 -19.512 1.00 90.50 379 ALA A C 1
ATOM 2720 O O . ALA A 1 379 ? 16.391 14.666 -18.422 1.00 90.50 379 ALA A O 1
ATOM 2721 N N . PHE A 1 380 ? 18.232 14.205 -19.625 1.00 92.88 380 PHE A N 1
ATOM 2722 C CA . PHE A 1 380 ? 19.052 13.831 -18.477 1.00 92.88 380 PHE A CA 1
ATOM 2723 C C . PHE A 1 380 ? 19.309 15.016 -17.550 1.00 92.88 380 PHE A C 1
ATOM 2725 O O . PHE A 1 380 ? 19.102 14.886 -16.348 1.00 92.88 380 PHE A O 1
ATOM 2732 N N . GLU A 1 381 ? 19.723 16.167 -18.077 1.00 93.19 381 GLU A N 1
ATOM 2733 C CA . GLU A 1 381 ? 20.001 17.3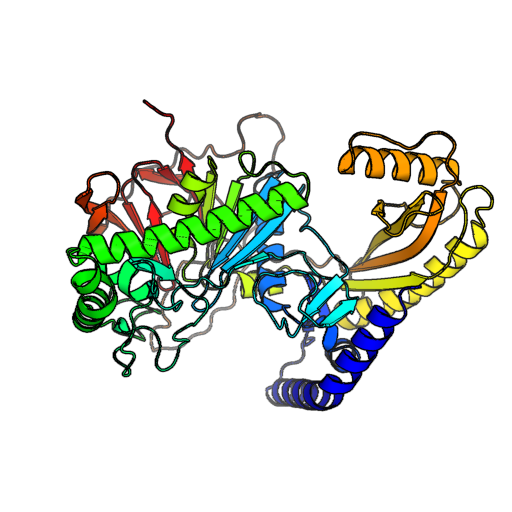60 -17.274 1.00 93.19 381 GLU A CA 1
ATOM 2734 C C . GLU A 1 381 ? 18.752 17.859 -16.542 1.00 93.19 381 GLU A C 1
ATOM 2736 O O . GLU A 1 381 ? 18.829 18.177 -15.355 1.00 93.19 381 GLU A O 1
ATOM 2741 N N . ALA A 1 382 ? 17.593 17.845 -17.206 1.00 91.25 382 ALA A N 1
ATOM 2742 C CA . ALA A 1 382 ? 16.315 18.181 -16.588 1.00 91.25 382 ALA A CA 1
ATOM 2743 C C . ALA A 1 382 ? 15.944 17.199 -15.463 1.00 91.25 382 ALA A C 1
ATOM 2745 O O . ALA A 1 382 ? 15.612 17.624 -14.354 1.00 91.25 382 ALA A O 1
ATOM 2746 N N . ALA A 1 383 ? 16.045 15.889 -15.714 1.00 89.38 383 ALA A N 1
ATOM 2747 C CA . ALA A 1 383 ? 15.765 14.864 -14.708 1.00 89.38 383 ALA A CA 1
ATOM 2748 C C . ALA A 1 383 ? 16.747 14.932 -13.524 1.00 89.38 383 ALA A C 1
ATOM 2750 O O . ALA A 1 383 ? 16.348 14.799 -12.368 1.00 89.38 383 ALA A O 1
ATOM 2751 N N . TYR A 1 384 ? 18.027 15.186 -13.795 1.00 91.88 384 TYR A N 1
ATOM 2752 C CA . TYR A 1 384 ? 19.071 15.299 -12.782 1.00 91.88 384 TYR A CA 1
ATOM 2753 C C . TYR A 1 384 ? 18.874 16.552 -11.917 1.00 91.88 384 TYR A C 1
ATOM 2755 O O . TYR A 1 384 ? 18.946 16.471 -10.689 1.00 91.88 384 TYR A O 1
ATOM 2763 N N . ALA A 1 385 ? 18.563 17.698 -12.530 1.00 90.69 385 ALA A N 1
ATOM 2764 C CA . ALA A 1 385 ? 18.265 18.935 -11.814 1.00 90.69 385 ALA A CA 1
ATOM 2765 C C . ALA A 1 385 ? 16.988 18.825 -10.967 1.00 90.69 385 ALA A C 1
ATOM 2767 O O . ALA A 1 385 ? 16.952 19.370 -9.868 1.00 90.69 385 ALA A O 1
ATOM 2768 N N . ALA A 1 386 ? 15.974 18.081 -11.420 1.00 84.94 386 ALA A N 1
ATOM 2769 C CA . ALA A 1 386 ? 14.766 17.835 -10.633 1.00 84.94 386 ALA A CA 1
ATOM 2770 C C . ALA A 1 386 ? 15.047 17.049 -9.338 1.00 84.94 386 ALA A C 1
ATOM 2772 O O . ALA A 1 386 ? 14.404 17.299 -8.323 1.00 84.94 386 ALA A O 1
ATOM 2773 N N . ILE A 1 387 ? 16.015 16.125 -9.360 1.00 82.81 387 ILE A N 1
ATOM 2774 C CA . ILE A 1 387 ? 16.381 15.306 -8.193 1.00 82.81 387 ILE A CA 1
ATOM 2775 C C . ILE A 1 387 ? 17.372 16.040 -7.275 1.00 82.81 387 ILE A C 1
ATOM 2777 O O . ILE A 1 387 ? 17.233 15.997 -6.056 1.00 82.81 387 ILE A O 1
ATOM 2781 N N . TYR A 1 388 ? 18.390 16.697 -7.842 1.00 85.81 388 TYR A N 1
ATOM 2782 C CA . TYR A 1 388 ? 19.535 17.229 -7.084 1.00 85.81 388 TYR A CA 1
ATOM 2783 C C . TYR A 1 388 ? 19.613 18.763 -7.026 1.00 85.81 388 TYR A C 1
ATOM 2785 O O . TYR A 1 388 ? 20.537 19.304 -6.417 1.00 85.81 388 TYR A O 1
ATOM 2793 N N . GLY A 1 389 ? 18.696 19.477 -7.684 1.00 87.56 389 GLY A N 1
ATOM 2794 C CA . GLY A 1 389 ? 18.641 20.944 -7.733 1.00 87.56 389 GLY A CA 1
ATOM 2795 C C . GLY A 1 389 ? 19.702 21.617 -8.614 1.00 87.56 389 GLY A C 1
ATOM 2796 O O . GLY A 1 389 ? 19.748 22.842 -8.684 1.00 87.56 389 GLY A O 1
ATOM 2797 N N . ARG A 1 390 ? 20.583 20.849 -9.270 1.00 90.00 390 ARG A N 1
ATOM 2798 C CA . ARG A 1 390 ? 21.682 21.357 -10.112 1.00 90.00 390 ARG A CA 1
ATOM 2799 C C . ARG A 1 390 ? 22.160 20.310 -11.111 1.00 90.00 390 ARG A C 1
ATOM 2801 O O . ARG A 1 390 ? 22.007 19.123 -10.851 1.00 90.00 390 ARG A O 1
ATOM 2808 N N . THR A 1 391 ? 22.825 20.742 -12.177 1.00 92.44 391 THR A N 1
ATOM 2809 C CA . THR A 1 391 ? 23.605 19.888 -13.092 1.00 92.44 391 THR A CA 1
ATOM 2810 C C . THR A 1 391 ? 25.099 19.937 -12.744 1.00 92.44 391 THR A C 1
ATOM 2812 O O . THR A 1 391 ? 25.514 20.691 -11.858 1.00 92.44 391 THR A O 1
ATOM 2815 N N . ILE A 1 392 ? 25.921 19.119 -13.411 1.00 91.31 392 ILE A N 1
ATOM 2816 C CA . ILE A 1 392 ? 27.388 19.166 -13.304 1.00 91.31 392 ILE A CA 1
ATOM 2817 C C . ILE A 1 392 ? 27.976 19.566 -14.667 1.00 91.31 392 ILE A C 1
ATOM 2819 O O . ILE A 1 392 ? 28.150 18.703 -15.532 1.00 91.31 392 ILE A O 1
ATOM 2823 N N . PRO A 1 393 ? 28.276 20.860 -14.884 1.00 87.31 393 PRO A N 1
ATOM 2824 C CA . PRO A 1 393 ? 28.803 21.342 -16.157 1.00 87.31 393 PRO A CA 1
ATOM 2825 C C . PRO A 1 393 ? 30.122 20.661 -16.544 1.00 87.31 393 PRO A C 1
ATOM 2827 O O . PRO A 1 393 ? 30.992 20.449 -15.701 1.00 87.31 393 PRO A O 1
ATOM 2830 N N . GLY A 1 394 ? 30.284 20.343 -17.830 1.00 85.12 394 GLY A N 1
ATOM 2831 C CA . GLY A 1 394 ? 31.533 19.812 -18.394 1.00 85.12 394 GLY A CA 1
ATOM 2832 C C . GLY A 1 394 ? 31.816 18.330 -18.118 1.00 85.12 394 GLY A C 1
ATOM 2833 O O . GLY A 1 394 ? 32.797 17.800 -18.637 1.00 85.12 394 GLY A O 1
ATOM 2834 N N . MET A 1 395 ? 30.972 17.639 -17.348 1.00 91.62 395 MET A N 1
ATOM 2835 C CA . MET A 1 395 ? 31.109 16.200 -17.119 1.00 91.62 395 MET A CA 1
ATOM 2836 C C . MET A 1 395 ? 30.435 15.396 -18.230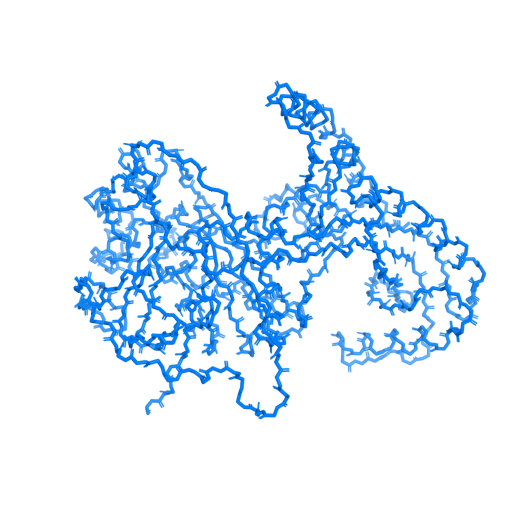 1.00 91.62 395 MET A C 1
ATOM 2838 O O . MET A 1 395 ? 29.278 15.630 -18.573 1.00 91.62 395 MET A O 1
ATOM 2842 N N . ALA A 1 396 ? 31.144 14.397 -18.758 1.00 93.06 396 ALA A N 1
ATOM 2843 C CA . ALA A 1 396 ? 30.572 13.475 -19.733 1.00 93.06 396 ALA A CA 1
ATOM 2844 C C . ALA A 1 396 ? 29.427 12.663 -19.108 1.00 93.06 396 ALA A C 1
ATOM 2846 O O . ALA A 1 396 ? 29.511 12.237 -17.955 1.00 93.06 396 ALA A O 1
ATOM 2847 N N . VAL A 1 397 ? 28.379 12.411 -19.889 1.00 95.25 397 VAL A N 1
ATOM 2848 C CA . VAL A 1 397 ? 27.227 11.597 -19.484 1.00 95.25 397 VAL A CA 1
ATOM 2849 C C . VAL A 1 397 ? 27.314 10.228 -20.148 1.00 95.25 397 VAL A C 1
ATOM 2851 O O . VAL A 1 397 ? 27.671 10.108 -21.323 1.00 95.25 397 VAL A O 1
ATOM 2854 N N . GLU A 1 398 ? 26.983 9.180 -19.402 1.00 94.75 398 GLU A N 1
ATOM 2855 C CA . GLU A 1 398 ? 26.934 7.808 -19.898 1.00 94.75 398 GLU A CA 1
ATOM 2856 C C . GLU A 1 398 ? 25.585 7.151 -19.611 1.00 94.75 398 GLU A C 1
ATOM 2858 O O . GLU A 1 398 ? 25.007 7.299 -18.534 1.00 94.75 398 GLU A O 1
ATOM 2863 N N . VAL A 1 399 ? 25.086 6.405 -20.596 1.00 94.00 399 VAL A N 1
ATOM 2864 C CA . VAL A 1 399 ? 23.958 5.488 -20.451 1.00 94.00 399 VAL A CA 1
ATOM 2865 C C . VAL A 1 399 ? 24.514 4.132 -20.052 1.00 94.00 399 VAL A C 1
ATOM 2867 O O . VAL A 1 399 ? 25.401 3.609 -20.719 1.00 94.00 399 VAL A O 1
ATOM 2870 N N . MET A 1 400 ? 23.974 3.530 -19.000 1.00 93.56 400 MET A N 1
ATOM 2871 C CA . MET A 1 400 ? 24.414 2.230 -18.490 1.00 93.56 400 MET A CA 1
ATOM 2872 C C . MET A 1 400 ? 23.472 1.098 -18.899 1.00 93.56 400 MET A C 1
ATOM 2874 O O . MET A 1 400 ? 23.887 -0.055 -19.052 1.00 93.56 400 MET A O 1
ATOM 2878 N N . SER A 1 401 ? 22.176 1.384 -19.019 1.00 92.75 401 SER A N 1
ATOM 2879 C CA . SER A 1 401 ? 21.138 0.401 -19.344 1.00 92.75 401 SER A CA 1
ATOM 2880 C C . SER A 1 401 ? 19.921 1.069 -19.973 1.00 92.75 401 SER A C 1
ATOM 2882 O O . SER A 1 401 ? 19.677 2.254 -19.772 1.00 92.75 401 SER A O 1
ATOM 2884 N N . TRP A 1 402 ? 19.144 0.272 -20.693 1.00 93.12 402 TRP A N 1
ATOM 2885 C CA . TRP A 1 402 ? 17.929 0.680 -21.387 1.00 93.12 402 TRP A CA 1
ATOM 2886 C C . TRP A 1 402 ? 16.772 -0.165 -20.896 1.00 93.12 402 TRP A C 1
ATOM 2888 O O . TRP A 1 402 ? 16.959 -1.348 -20.589 1.00 93.12 402 TRP A O 1
ATOM 2898 N N . SER A 1 403 ? 15.587 0.426 -20.823 1.00 93.12 403 SER A N 1
ATOM 2899 C CA . SER A 1 403 ? 14.369 -0.299 -20.500 1.00 93.12 403 SER A CA 1
ATOM 2900 C C . SER A 1 403 ? 13.231 0.020 -21.438 1.00 93.12 403 SER A C 1
ATOM 2902 O O . SER A 1 403 ? 13.057 1.173 -21.822 1.00 93.12 403 SER A O 1
ATOM 2904 N N . LEU A 1 404 ? 12.437 -1.009 -21.708 1.00 93.94 404 LEU A N 1
ATOM 2905 C CA . LEU A 1 404 ? 11.179 -0.933 -22.426 1.00 93.94 404 LEU A CA 1
ATOM 2906 C C . LEU A 1 404 ? 10.128 -1.641 -21.578 1.00 93.94 404 LEU A C 1
ATOM 2908 O O . LEU A 1 404 ? 10.319 -2.800 -21.192 1.00 93.94 404 LEU A O 1
ATOM 2912 N N . LYS A 1 405 ? 9.032 -0.943 -21.295 1.00 93.25 405 LYS A N 1
ATOM 2913 C CA . LYS A 1 405 ? 7.815 -1.518 -20.735 1.00 93.25 405 LYS A CA 1
ATOM 2914 C C . LYS A 1 405 ? 6.739 -1.478 -21.809 1.00 93.25 405 LYS A C 1
ATOM 2916 O O . LYS A 1 405 ? 6.448 -0.419 -22.353 1.00 93.25 405 LYS A O 1
ATOM 2921 N N . MET A 1 406 ? 6.155 -2.635 -22.084 1.00 94.31 406 MET A N 1
ATOM 2922 C CA . MET A 1 406 ? 4.971 -2.760 -22.925 1.00 94.31 406 MET A CA 1
ATOM 2923 C C . MET A 1 406 ? 3.768 -3.035 -22.034 1.00 94.31 406 MET A C 1
ATOM 2925 O O . MET A 1 406 ? 3.875 -3.861 -21.125 1.00 94.31 406 MET A O 1
ATOM 2929 N N . ALA A 1 407 ? 2.638 -2.386 -22.290 1.00 93.94 407 ALA A N 1
ATOM 2930 C CA . ALA A 1 407 ? 1.380 -2.662 -21.607 1.00 93.94 407 ALA A CA 1
ATOM 2931 C C . ALA A 1 407 ? 0.235 -2.794 -22.614 1.00 93.94 407 ALA A C 1
ATOM 2933 O O . ALA A 1 407 ? 0.193 -2.072 -23.606 1.00 93.94 407 ALA A O 1
ATOM 2934 N N . ALA A 1 408 ? -0.696 -3.710 -22.365 1.00 93.50 408 ALA A N 1
ATOM 2935 C CA . ALA A 1 408 ? -1.943 -3.779 -23.108 1.00 93.50 408 ALA A CA 1
ATOM 2936 C C . ALA A 1 408 ? -2.881 -2.657 -22.648 1.00 93.50 408 ALA A C 1
ATOM 2938 O O . ALA A 1 408 ? -3.095 -2.452 -21.454 1.00 93.50 408 ALA A O 1
ATOM 2939 N N . ASN A 1 409 ? -3.466 -1.955 -23.609 1.00 85.12 409 ASN A N 1
ATOM 2940 C CA . ASN A 1 409 ? -4.579 -1.048 -23.409 1.00 85.12 409 ASN A CA 1
ATOM 2941 C C . ASN A 1 409 ? -5.873 -1.859 -23.492 1.00 85.12 409 ASN A C 1
ATOM 2943 O O . ASN A 1 409 ? -6.515 -1.954 -24.539 1.00 85.12 409 ASN A O 1
ATOM 2947 N N . THR A 1 410 ? -6.201 -2.520 -22.390 1.00 71.19 410 THR A N 1
ATOM 2948 C CA . THR A 1 410 ? -7.487 -3.191 -22.220 1.00 71.19 410 THR A CA 1
ATOM 2949 C C . THR A 1 410 ? -8.543 -2.157 -21.848 1.00 71.19 410 THR A C 1
ATOM 2951 O O . THR A 1 410 ? -8.228 -1.158 -21.196 1.00 71.19 410 THR A O 1
ATOM 2954 N N . GLU A 1 411 ? -9.798 -2.377 -22.247 1.00 62.97 411 GLU A N 1
ATOM 2955 C CA . GLU A 1 411 ? -10.893 -1.540 -21.753 1.00 62.97 411 GLU A CA 1
ATOM 2956 C C . GLU A 1 411 ? -10.846 -1.516 -20.224 1.00 62.97 411 GLU A C 1
ATOM 2958 O O . GLU A 1 411 ? -10.802 -2.562 -19.572 1.00 62.97 411 GLU A O 1
ATOM 2963 N N . ARG A 1 412 ? -10.775 -0.311 -19.649 1.00 59.44 412 ARG A N 1
ATOM 2964 C CA . ARG A 1 412 ? -10.821 -0.159 -18.198 1.00 59.44 412 ARG A CA 1
ATOM 2965 C C . ARG A 1 412 ? -12.200 -0.611 -17.745 1.00 59.44 412 ARG A C 1
ATOM 2967 O O . ARG A 1 412 ? -13.197 -0.051 -18.198 1.00 59.44 412 ARG A O 1
ATOM 2974 N N . LEU A 1 413 ? -12.233 -1.608 -16.865 1.00 59.28 413 LEU A N 1
ATOM 2975 C CA . LEU A 1 413 ? -13.441 -1.968 -16.136 1.00 59.28 413 LEU A CA 1
ATOM 2976 C C . LEU A 1 413 ? -13.969 -0.707 -15.454 1.00 59.28 413 LEU A C 1
ATOM 2978 O O . LEU A 1 413 ? -13.255 -0.075 -14.673 1.00 59.28 413 LEU A O 1
ATOM 2982 N N . ASP A 1 414 ? -15.201 -0.334 -15.787 1.00 54.16 414 ASP A N 1
ATOM 2983 C CA . ASP A 1 414 ? -15.909 0.697 -15.048 1.00 54.16 414 ASP A CA 1
ATOM 2984 C C . ASP A 1 414 ? -16.345 0.072 -13.728 1.00 54.16 414 ASP A C 1
ATOM 2986 O O . ASP A 1 414 ? -17.345 -0.646 -13.642 1.00 54.16 414 ASP A O 1
ATOM 2990 N N . ILE A 1 415 ? -15.514 0.259 -12.707 1.00 53.47 415 ILE A N 1
ATOM 2991 C CA . ILE A 1 415 ? -15.831 -0.154 -11.346 1.00 53.47 415 ILE A CA 1
ATOM 2992 C C . ILE A 1 415 ? -16.726 0.941 -10.773 1.00 53.47 415 ILE A C 1
ATOM 2994 O O . ILE A 1 415 ? -16.312 1.728 -9.924 1.00 53.47 415 ILE A O 1
ATOM 2998 N N . GLY A 1 416 ? -17.942 1.044 -11.313 1.00 48.28 416 GLY A N 1
ATOM 2999 C CA . GLY A 1 416 ? -18.975 1.897 -10.746 1.00 48.28 416 GLY A CA 1
ATOM 3000 C C . GLY A 1 416 ? -19.225 1.517 -9.286 1.00 48.28 416 GLY A C 1
ATOM 3001 O O . GLY A 1 416 ? -18.866 0.422 -8.842 1.00 48.28 416 GLY A O 1
ATOM 3002 N N . ALA A 1 417 ? -19.868 2.409 -8.533 1.00 42.97 417 ALA A N 1
ATOM 3003 C CA . ALA A 1 417 ? -20.393 2.073 -7.216 1.00 42.97 417 ALA A CA 1
ATOM 3004 C C . ALA A 1 417 ? -21.445 0.960 -7.375 1.00 42.97 417 ALA A C 1
ATOM 3006 O O . ALA A 1 417 ? -22.623 1.226 -7.612 1.00 42.97 417 ALA A O 1
ATOM 3007 N N . GLY A 1 418 ? -21.014 -0.301 -7.311 1.00 39.25 418 GLY A N 1
ATOM 3008 C CA . GLY A 1 418 ? -21.924 -1.426 -7.159 1.00 39.25 418 GLY A CA 1
ATOM 3009 C C . GLY A 1 418 ? -22.744 -1.238 -5.879 1.00 39.25 418 GLY A C 1
ATOM 3010 O O . GLY A 1 418 ? -22.276 -0.560 -4.956 1.00 39.25 418 GLY A O 1
ATOM 3011 N N . PRO A 1 419 ? -23.965 -1.792 -5.802 1.00 32.47 419 PRO A N 1
ATOM 3012 C CA . PRO A 1 419 ? -24.753 -1.720 -4.580 1.00 32.47 419 PRO A CA 1
ATOM 3013 C C . PRO A 1 419 ? -23.906 -2.238 -3.413 1.00 32.47 419 PRO A C 1
ATOM 3015 O O . PRO A 1 419 ? -23.343 -3.330 -3.484 1.00 32.47 419 PRO A O 1
ATOM 3018 N N . ALA A 1 420 ? -23.777 -1.418 -2.369 1.00 39.50 420 ALA A N 1
ATOM 3019 C CA . ALA A 1 420 ? -23.112 -1.810 -1.138 1.00 39.50 420 ALA A CA 1
ATOM 3020 C C . ALA A 1 420 ? -23.750 -3.101 -0.601 1.00 39.50 420 ALA A C 1
ATOM 3022 O O . ALA A 1 420 ? -24.977 -3.187 -0.549 1.00 39.50 420 ALA A O 1
ATOM 3023 N N . ASP A 1 421 ? -22.900 -4.074 -0.256 1.00 38.25 421 ASP A N 1
ATOM 3024 C CA . ASP A 1 421 ? -23.184 -5.358 0.400 1.00 38.25 421 ASP A CA 1
ATOM 3025 C C . ASP A 1 421 ? -24.672 -5.647 0.676 1.00 38.25 421 ASP A C 1
ATOM 3027 O O . ASP A 1 421 ? -25.197 -5.372 1.756 1.00 38.25 421 ASP A O 1
ATOM 3031 N N . GLN A 1 422 ? -25.341 -6.319 -0.264 1.00 29.42 422 GLN A N 1
ATOM 3032 C CA . GLN A 1 422 ? -26.316 -7.319 0.157 1.00 29.42 422 GLN A CA 1
ATOM 3033 C C . GLN A 1 422 ? -25.506 -8.559 0.524 1.00 29.42 422 GLN A C 1
ATOM 3035 O O . GLN A 1 422 ? -24.925 -9.204 -0.348 1.00 29.42 422 GLN A O 1
ATOM 3040 N N . ALA A 1 423 ? -25.436 -8.881 1.819 1.00 28.52 423 ALA A N 1
ATOM 3041 C CA . ALA A 1 423 ? -24.988 -10.201 2.247 1.00 28.52 423 ALA A CA 1
ATOM 3042 C C . ALA A 1 423 ? -25.749 -11.253 1.418 1.00 28.52 423 ALA A C 1
ATOM 3044 O O . ALA A 1 423 ? -26.954 -11.069 1.221 1.00 28.52 423 ALA A O 1
ATOM 3045 N N . PRO A 1 424 ? -25.104 -12.323 0.917 1.00 28.62 424 PRO A N 1
ATOM 3046 C CA . PRO A 1 424 ? -25.819 -13.345 0.173 1.00 28.62 424 PRO A CA 1
ATOM 3047 C C . PRO A 1 424 ? -26.878 -13.944 1.097 1.00 28.62 424 PRO A C 1
ATOM 3049 O O . PRO A 1 424 ? -26.577 -14.703 2.020 1.00 28.62 424 PRO A O 1
ATOM 3052 N N . GLY A 1 425 ? -28.129 -13.547 0.868 1.00 27.50 425 GLY A N 1
ATOM 3053 C CA . GLY A 1 425 ? -29.279 -14.211 1.439 1.00 27.50 425 GLY A CA 1
ATOM 3054 C C . GLY A 1 425 ? -29.233 -15.662 0.991 1.00 27.50 425 GLY A C 1
ATOM 3055 O O . GLY A 1 425 ? -28.962 -15.963 -0.171 1.00 27.50 425 GLY A O 1
ATOM 3056 N N . ALA A 1 426 ? -29.466 -16.574 1.925 1.00 32.88 426 ALA A N 1
ATOM 3057 C CA . ALA A 1 426 ? -29.675 -17.974 1.617 1.00 32.88 426 ALA A CA 1
ATOM 3058 C C . ALA A 1 426 ? -30.959 -18.127 0.776 1.00 32.88 426 ALA A C 1
ATOM 3060 O O . ALA A 1 426 ? -32.042 -18.313 1.316 1.00 32.88 426 ALA A O 1
ATOM 3061 N N . SER A 1 427 ? -30.865 -17.955 -0.540 1.00 29.23 427 SER A N 1
ATOM 3062 C CA . SER A 1 427 ? -31.736 -18.517 -1.586 1.00 29.23 427 SER A CA 1
ATOM 3063 C C . SER A 1 427 ? -31.285 -17.961 -2.937 1.00 29.23 427 SER A C 1
ATOM 3065 O O . SER A 1 427 ? -31.005 -16.776 -3.076 1.00 29.23 427 SER A O 1
ATOM 3067 N N . GLY A 1 428 ? -31.108 -18.861 -3.903 1.00 36.38 428 GLY A N 1
ATOM 3068 C CA . GLY A 1 428 ? -30.428 -18.583 -5.161 1.00 36.38 428 GLY A CA 1
ATOM 3069 C C . GLY A 1 428 ? -31.184 -17.656 -6.106 1.00 36.38 428 GLY A C 1
ATOM 3070 O O . GLY A 1 428 ? -32.400 -17.713 -6.195 1.00 36.38 428 GLY A O 1
ATOM 3071 N N . GLU A 1 429 ? -30.414 -16.850 -6.835 1.00 26.83 429 GLU A N 1
ATOM 3072 C CA . GLU A 1 429 ? -30.374 -16.775 -8.301 1.00 26.83 429 GLU A CA 1
ATOM 3073 C C . GLU A 1 429 ? -29.271 -15.769 -8.685 1.00 26.83 429 GLU A C 1
ATOM 3075 O O . GLU A 1 429 ? -29.319 -14.594 -8.328 1.00 26.83 429 GLU A O 1
ATOM 3080 N N . ASN A 1 430 ? -28.224 -16.243 -9.371 1.00 29.72 430 ASN A N 1
ATOM 3081 C CA . ASN A 1 430 ? -27.131 -15.403 -9.872 1.00 29.72 430 ASN A CA 1
ATOM 3082 C C . ASN A 1 430 ? -27.645 -14.546 -11.038 1.00 29.72 430 ASN A C 1
ATOM 3084 O O . ASN A 1 430 ? -27.794 -15.054 -12.151 1.00 29.72 430 ASN A O 1
ATOM 3088 N N . THR A 1 431 ? -27.869 -13.252 -10.817 1.00 27.08 431 THR A N 1
ATOM 3089 C CA . THR A 1 431 ? -28.053 -12.296 -11.917 1.00 27.08 431 THR A CA 1
ATOM 3090 C C . THR A 1 431 ? -26.693 -11.768 -12.407 1.00 27.08 431 THR A C 1
ATOM 3092 O O . THR A 1 431 ? -25.814 -11.489 -11.588 1.00 27.08 431 THR A O 1
ATOM 3095 N N . PRO A 1 432 ? -26.461 -11.650 -13.732 1.00 25.67 432 PRO A N 1
ATOM 3096 C CA . PRO A 1 432 ? -25.197 -11.147 -14.265 1.00 25.67 432 PRO A CA 1
ATOM 3097 C C . PRO A 1 432 ? -24.995 -9.655 -13.968 1.00 25.67 432 PRO A C 1
ATOM 3099 O O . PRO A 1 432 ? -25.917 -8.850 -14.089 1.00 25.67 432 PRO A O 1
ATOM 3102 N N . PHE A 1 433 ? -23.753 -9.292 -13.649 1.00 26.80 433 PHE A N 1
ATOM 3103 C CA . PHE A 1 433 ? -23.265 -7.916 -13.547 1.00 26.80 433 PHE A CA 1
ATOM 3104 C C . PHE A 1 433 ? -23.523 -7.142 -14.855 1.00 26.80 433 PHE A C 1
ATOM 3106 O O . PHE A 1 433 ? -23.105 -7.586 -15.925 1.00 26.80 433 PHE A O 1
ATOM 3113 N N . SER A 1 434 ? -24.186 -5.984 -14.777 1.00 22.14 434 SER A N 1
ATOM 3114 C CA . SER A 1 434 ? -24.444 -5.105 -15.928 1.00 22.14 434 SER A CA 1
ATOM 3115 C C . SER A 1 434 ? -23.693 -3.774 -15.761 1.00 22.14 434 SER A C 1
ATOM 3117 O O . SER A 1 434 ? -23.959 -3.069 -14.787 1.00 22.14 434 SER A O 1
ATOM 3119 N N . PRO A 1 435 ? -22.786 -3.386 -16.679 1.00 25.23 435 PRO A N 1
ATOM 3120 C CA . PRO A 1 435 ? -22.094 -2.098 -16.611 1.00 25.23 435 PRO A CA 1
ATOM 3121 C C . PRO A 1 435 ? -22.999 -0.948 -17.091 1.00 25.23 435 PRO A C 1
ATOM 3123 O O . PRO A 1 435 ? -23.710 -1.082 -18.089 1.00 25.23 435 PRO A O 1
ATOM 3126 N N . VAL A 1 436 ? -22.967 0.197 -16.396 1.00 29.77 436 VAL A N 1
ATOM 3127 C CA . VAL A 1 436 ? -23.759 1.396 -16.732 1.00 29.77 436 VAL A CA 1
ATOM 3128 C C . VAL A 1 436 ? -22.865 2.514 -17.287 1.00 29.77 436 VAL A C 1
ATOM 3130 O O . VAL A 1 436 ? -21.967 2.993 -16.614 1.00 29.77 436 VAL A O 1
ATOM 3133 N N . GLY A 1 437 ? -23.179 2.912 -18.525 1.00 25.48 437 GLY A N 1
ATOM 3134 C CA . GLY A 1 437 ? -22.956 4.178 -19.251 1.00 25.48 437 GLY A CA 1
ATOM 3135 C C . GLY A 1 437 ? -21.901 5.224 -18.836 1.00 25.48 437 GLY A C 1
ATOM 3136 O O . GLY A 1 437 ? -22.015 5.886 -17.811 1.00 25.48 437 GLY A O 1
ATOM 3137 N N . ARG A 1 438 ? -21.015 5.540 -19.798 1.00 26.70 438 ARG A N 1
ATOM 3138 C CA . ARG A 1 438 ? -20.110 6.710 -19.840 1.00 26.70 438 ARG A CA 1
ATOM 3139 C C . ARG A 1 438 ? -20.840 8.058 -19.713 1.00 26.70 438 ARG A C 1
ATOM 3141 O O . ARG A 1 438 ? -21.740 8.337 -20.504 1.00 26.70 438 ARG A O 1
ATOM 3148 N N . ALA A 1 439 ? -20.302 8.975 -18.904 1.00 27.66 439 ALA A N 1
ATOM 3149 C CA . ALA A 1 439 ? -20.567 10.415 -19.015 1.00 27.66 439 ALA A CA 1
ATOM 3150 C C . ALA A 1 439 ? -19.284 11.184 -19.398 1.00 27.66 439 ALA A C 1
ATOM 3152 O O . ALA A 1 439 ? -18.212 10.945 -18.847 1.00 27.66 439 ALA A O 1
ATOM 3153 N N . ARG A 1 440 ? -19.381 12.087 -20.386 1.00 27.30 440 ARG A N 1
ATOM 3154 C CA . ARG A 1 440 ? -18.285 12.963 -20.847 1.00 27.30 440 ARG A CA 1
ATOM 3155 C C . ARG A 1 440 ? -18.170 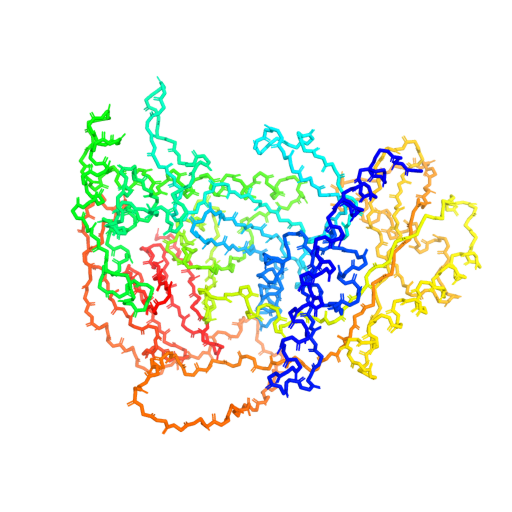14.191 -19.932 1.00 27.30 440 ARG A C 1
ATOM 3157 O O . ARG A 1 440 ? -19.184 14.825 -19.663 1.00 27.30 440 ARG A O 1
ATOM 3164 N N . ASN A 1 441 ? -16.951 14.571 -19.544 1.00 30.44 441 ASN A N 1
ATOM 3165 C CA . ASN A 1 441 ? -16.678 15.822 -18.823 1.00 30.44 441 ASN A CA 1
ATOM 3166 C C . ASN A 1 441 ? -16.561 17.014 -19.796 1.00 30.44 441 ASN A C 1
ATOM 3168 O O . ASN A 1 441 ? -15.798 16.950 -20.763 1.00 30.44 441 ASN A O 1
ATOM 3172 N N . SER A 1 442 ? -17.286 18.105 -19.530 1.00 26.75 442 SER A N 1
ATOM 3173 C CA . SER A 1 442 ? -17.068 19.435 -20.124 1.00 26.75 442 SER A CA 1
ATOM 3174 C C . SER A 1 442 ? -16.083 20.252 -19.273 1.00 26.75 442 SER A C 1
ATOM 3176 O O . SER A 1 442 ? -16.028 20.074 -18.061 1.00 26.75 442 SER A O 1
ATOM 3178 N N . ARG A 1 443 ? -15.293 21.117 -19.922 1.00 31.17 443 ARG A N 1
ATOM 3179 C CA . ARG A 1 443 ? -13.996 21.652 -19.455 1.00 31.17 443 ARG A CA 1
ATOM 3180 C C . ARG A 1 443 ? -14.001 22.973 -18.665 1.00 31.17 443 ARG A C 1
ATOM 3182 O O . ARG A 1 443 ? -12.916 23.465 -18.385 1.00 31.17 443 ARG A O 1
ATOM 3189 N N . ASP A 1 444 ? -15.141 23.525 -18.263 1.00 26.45 444 ASP A N 1
ATOM 3190 C CA . ASP A 1 444 ? -15.178 24.901 -17.740 1.00 26.45 444 ASP A CA 1
ATOM 3191 C C . ASP A 1 444 ? -15.727 24.998 -16.302 1.00 26.45 444 ASP A C 1
ATOM 3193 O O . ASP A 1 444 ? -16.884 25.358 -16.112 1.00 26.45 444 ASP A O 1
ATOM 3197 N N . ASP A 1 445 ? -14.895 24.678 -15.297 1.00 28.00 445 ASP A N 1
ATOM 3198 C CA . ASP A 1 445 ? -14.933 25.256 -13.931 1.00 28.00 445 ASP A CA 1
ATOM 3199 C C . ASP A 1 445 ? -13.620 24.917 -13.170 1.00 28.00 445 ASP A C 1
ATOM 3201 O O . ASP A 1 445 ? -13.293 23.735 -13.041 1.00 28.00 445 ASP A O 1
ATOM 3205 N N . PRO A 1 446 ? -12.838 25.887 -12.646 1.00 28.97 446 PRO A N 1
ATOM 3206 C CA . PRO A 1 446 ? -11.667 25.616 -11.801 1.00 28.97 446 PRO A CA 1
ATOM 3207 C C . PRO A 1 446 ? -12.010 25.081 -10.399 1.00 28.97 446 PRO A C 1
ATOM 3209 O O . PRO A 1 446 ? -11.105 24.824 -9.602 1.00 28.97 446 PRO A O 1
ATOM 3212 N N . GLN A 1 447 ? -13.289 24.911 -10.061 1.00 35.25 447 GLN A N 1
ATOM 3213 C CA . GLN A 1 447 ? -13.698 24.098 -8.921 1.00 35.25 447 GLN A CA 1
ATOM 3214 C C . GLN A 1 447 ? -13.731 22.631 -9.350 1.00 35.25 447 GLN A C 1
ATOM 3216 O O . GLN A 1 447 ? -14.652 22.204 -10.042 1.00 35.25 447 GLN A O 1
ATOM 3221 N N . ILE A 1 448 ? -12.717 21.866 -8.920 1.00 39.34 448 ILE A N 1
ATOM 3222 C CA . ILE A 1 448 ? -12.672 20.392 -8.964 1.00 39.34 448 ILE A CA 1
ATOM 3223 C C . ILE A 1 448 ? -14.100 19.877 -8.777 1.00 39.34 448 ILE A C 1
ATOM 3225 O O . ILE A 1 448 ? -14.729 20.251 -7.788 1.00 39.34 448 ILE A O 1
ATOM 3229 N N . GLY A 1 449 ? -14.631 19.129 -9.751 1.00 31.19 449 GLY A N 1
ATOM 3230 C CA . GLY A 1 449 ? -16.058 18.832 -9.931 1.00 31.19 449 GLY A CA 1
ATOM 3231 C C . GLY A 1 449 ? -16.720 18.095 -8.762 1.00 31.19 449 GLY A C 1
ATOM 3232 O O . GLY A 1 449 ? -17.129 16.945 -8.881 1.00 31.19 449 GLY A O 1
ATOM 3233 N N . PHE A 1 450 ? -16.876 18.782 -7.636 1.00 40.47 450 PHE A N 1
ATOM 3234 C CA . PHE A 1 450 ? -17.518 18.336 -6.414 1.00 40.47 450 PHE A CA 1
ATOM 3235 C C . PHE A 1 450 ? -18.942 18.894 -6.316 1.00 40.47 450 PHE A C 1
ATOM 3237 O O . PHE A 1 450 ? -19.645 18.569 -5.371 1.00 40.47 450 PHE A O 1
ATOM 3244 N N . ALA A 1 451 ? -19.442 19.685 -7.267 1.00 28.14 451 ALA A N 1
ATOM 3245 C CA . ALA A 1 451 ? -20.805 20.206 -7.203 1.00 28.14 451 ALA A CA 1
ATOM 3246 C C . ALA A 1 451 ? -21.843 19.134 -7.596 1.00 28.14 451 ALA A C 1
ATOM 3248 O O . ALA A 1 451 ? -22.226 18.961 -8.752 1.00 28.14 451 ALA A O 1
ATOM 3249 N N . VAL A 1 452 ? -22.316 18.405 -6.589 1.00 32.34 452 VAL A N 1
ATOM 3250 C CA . VAL A 1 452 ? -23.690 17.898 -6.534 1.00 32.34 452 VAL A CA 1
ATOM 3251 C C . VAL A 1 452 ? -24.210 18.385 -5.189 1.00 32.34 452 VAL A C 1
ATOM 3253 O O . VAL A 1 452 ? -23.859 17.816 -4.156 1.00 32.34 452 VAL A O 1
ATOM 3256 N N . ARG A 1 453 ? -24.978 19.479 -5.163 1.00 33.81 453 ARG A N 1
ATOM 3257 C CA . ARG A 1 453 ? -25.847 19.734 -4.009 1.00 33.81 453 ARG A CA 1
ATOM 3258 C C . ARG A 1 453 ? -26.893 18.622 -4.045 1.00 33.81 453 ARG A C 1
ATOM 3260 O O . ARG A 1 453 ? -27.823 18.699 -4.838 1.00 33.81 453 ARG A O 1
ATOM 3267 N N . GLY A 1 454 ? -26.633 17.540 -3.316 1.00 36.12 454 GLY A N 1
ATOM 3268 C CA . GLY A 1 454 ? -27.566 16.432 -3.173 1.00 36.12 454 GLY A CA 1
ATOM 3269 C C . GLY A 1 454 ? -28.712 16.848 -2.260 1.00 36.12 454 GLY A C 1
ATOM 3270 O O . GLY A 1 454 ? -28.498 17.550 -1.273 1.00 36.12 454 GLY A O 1
ATOM 3271 N N . GLU A 1 455 ? -29.921 16.449 -2.631 1.00 35.22 455 GLU A N 1
ATOM 3272 C CA . GLU A 1 455 ? -31.138 16.614 -1.845 1.00 35.22 455 GLU A CA 1
ATOM 3273 C C . GLU A 1 455 ? -31.061 15.779 -0.554 1.00 35.22 455 GLU A C 1
ATOM 3275 O O . GLU A 1 455 ? -30.916 14.563 -0.617 1.00 35.22 455 GLU A O 1
ATOM 3280 N N . GLY A 1 456 ? -31.189 16.448 0.600 1.00 46.81 456 GLY A N 1
ATOM 3281 C CA . GLY A 1 456 ? -31.513 15.866 1.909 1.00 46.81 456 GLY A CA 1
ATOM 3282 C C . GLY A 1 456 ? -30.406 15.067 2.606 1.00 46.81 456 GLY A C 1
ATOM 3283 O O . GLY A 1 456 ? -30.096 13.943 2.215 1.00 46.81 456 GLY A O 1
ATOM 3284 N N . ASP A 1 457 ? -29.888 15.601 3.718 1.00 58.03 457 ASP A N 1
ATOM 3285 C CA . ASP A 1 457 ? -29.084 14.835 4.677 1.00 58.03 457 ASP A CA 1
ATOM 3286 C C . ASP A 1 457 ? -29.849 13.584 5.114 1.00 58.03 457 ASP A C 1
ATOM 3288 O O . ASP A 1 457 ? -30.959 13.660 5.653 1.00 58.03 457 ASP A O 1
ATOM 3292 N N . LYS A 1 458 ? -29.260 12.406 4.893 1.00 64.31 458 LYS A N 1
ATOM 3293 C CA . LYS A 1 458 ? -29.806 11.180 5.469 1.00 64.31 458 LYS A CA 1
ATOM 3294 C C . LYS A 1 458 ? -29.518 11.218 6.972 1.00 64.31 458 LYS A C 1
ATOM 3296 O O . LYS A 1 458 ? -28.359 11.402 7.337 1.00 64.31 458 LYS A O 1
ATOM 3301 N N . PRO A 1 459 ? -30.521 11.055 7.850 1.00 70.12 459 PRO A N 1
ATOM 3302 C CA . PRO A 1 459 ? -30.284 11.104 9.285 1.00 70.12 459 PRO A CA 1
ATOM 3303 C C . PRO A 1 459 ? -29.347 9.971 9.710 1.00 70.12 459 PRO A C 1
ATOM 3305 O O . PRO A 1 459 ? -29.377 8.877 9.137 1.00 70.12 459 PRO A O 1
ATOM 3308 N N . ALA A 1 460 ? -28.527 10.236 10.727 1.00 80.50 460 ALA A N 1
ATOM 3309 C CA . ALA A 1 460 ? -27.676 9.219 11.327 1.00 80.50 460 ALA A CA 1
ATOM 3310 C C . ALA A 1 460 ? -28.524 8.015 11.774 1.00 80.50 460 ALA A C 1
ATOM 3312 O O . ALA A 1 460 ? -29.611 8.174 12.330 1.00 80.50 460 ALA A O 1
ATOM 3313 N N . ALA A 1 461 ? -28.006 6.805 11.566 1.00 85.88 461 ALA A N 1
ATOM 3314 C CA . ALA A 1 461 ? -28.635 5.566 12.021 1.00 85.88 461 ALA A CA 1
ATOM 3315 C C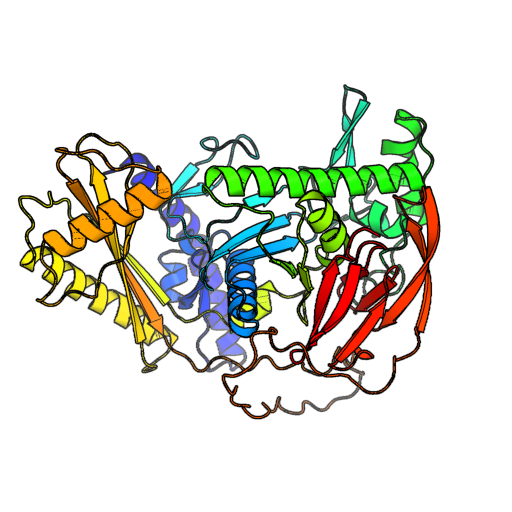 . ALA A 1 461 ? -28.648 5.446 13.558 1.00 85.88 461 ALA A C 1
ATOM 3317 O O . ALA A 1 461 ? -29.359 4.613 14.116 1.00 85.88 461 ALA A O 1
ATOM 3318 N N . GLY A 1 462 ? -27.847 6.266 14.239 1.00 92.56 462 GLY A N 1
ATOM 3319 C CA . GLY A 1 462 ? -27.760 6.361 15.688 1.00 92.56 462 GLY A CA 1
ATOM 3320 C C . GLY A 1 462 ? -26.487 7.090 16.100 1.00 92.56 462 GLY A C 1
ATOM 3321 O O . GLY A 1 462 ? -25.891 7.825 15.310 1.00 92.56 462 GLY A O 1
ATOM 3322 N N . THR A 1 463 ? -26.044 6.844 17.326 1.00 94.62 463 THR A N 1
ATOM 3323 C CA . THR A 1 463 ? -24.751 7.309 17.830 1.00 94.62 463 THR A CA 1
ATOM 3324 C C . THR A 1 463 ? -23.958 6.153 18.429 1.00 94.62 463 THR A C 1
ATOM 3326 O O . THR A 1 463 ? -24.515 5.116 18.799 1.00 94.62 463 THR A O 1
ATOM 3329 N N . ARG A 1 464 ? -22.637 6.318 18.518 1.00 94.62 464 ARG A N 1
ATOM 3330 C CA . ARG A 1 464 ? -21.749 5.407 19.244 1.00 94.62 464 ARG A CA 1
ATOM 3331 C C . ARG A 1 464 ? -20.792 6.204 20.118 1.00 94.62 464 ARG A C 1
ATOM 3333 O O . ARG A 1 464 ? -20.168 7.150 19.646 1.00 94.62 464 ARG A O 1
ATOM 3340 N N . ALA A 1 465 ? -20.635 5.773 21.366 1.00 96.25 465 ALA A N 1
ATOM 3341 C CA . ALA A 1 465 ? -19.671 6.356 22.287 1.00 96.25 465 ALA A CA 1
ATOM 3342 C C . ALA A 1 465 ? -18.233 6.008 21.860 1.00 96.25 465 ALA A C 1
ATOM 3344 O O . ALA A 1 465 ? -17.775 4.875 22.033 1.00 96.25 465 ALA A O 1
ATOM 3345 N N . VAL A 1 466 ? -17.512 6.998 21.339 1.00 96.50 466 VAL A N 1
ATOM 3346 C CA . VAL A 1 466 ? -16.110 6.903 20.915 1.00 96.50 466 VAL A CA 1
ATOM 3347 C C . VAL A 1 466 ? -15.254 7.727 21.863 1.00 96.50 466 VAL A C 1
ATOM 3349 O O . VAL A 1 466 ? -15.638 8.834 22.237 1.00 96.50 466 VAL A O 1
ATOM 3352 N N . TYR A 1 467 ? -14.097 7.211 22.279 1.00 95.12 467 TYR A N 1
ATOM 3353 C CA . TYR A 1 467 ? -13.162 8.027 23.052 1.00 95.12 467 TYR A CA 1
ATOM 3354 C C . TYR A 1 467 ? -12.434 9.008 22.129 1.00 95.12 467 TYR A C 1
ATOM 3356 O O . TYR A 1 467 ? -11.651 8.606 21.267 1.00 95.12 467 TYR A O 1
ATOM 3364 N N . ASP A 1 468 ? -12.685 10.300 22.324 1.00 92.81 468 ASP A N 1
ATOM 3365 C CA . ASP A 1 468 ? -12.058 11.372 21.563 1.00 92.81 468 ASP A CA 1
ATOM 3366 C C . ASP A 1 468 ? -10.771 11.821 22.265 1.00 92.81 468 ASP A C 1
ATOM 3368 O O . ASP A 1 468 ? -10.796 12.311 23.398 1.00 92.81 468 ASP A O 1
ATOM 3372 N N . ALA A 1 469 ? -9.629 11.645 21.597 1.00 87.81 469 ALA A N 1
ATOM 3373 C CA . ALA A 1 469 ? -8.325 11.978 22.165 1.00 87.81 469 ALA A CA 1
ATOM 3374 C C . ALA A 1 469 ? -8.135 13.491 22.382 1.00 87.81 469 ALA A C 1
ATOM 3376 O O . ALA A 1 469 ? -7.453 13.887 23.327 1.00 87.81 469 ALA A O 1
ATOM 3377 N N . GLY A 1 470 ? -8.747 14.338 21.545 1.00 86.25 470 GLY A N 1
ATOM 3378 C CA . GLY A 1 470 ? -8.674 15.794 21.670 1.00 86.25 470 GLY A CA 1
ATOM 3379 C C . GLY A 1 470 ? -9.504 16.310 22.844 1.00 86.25 470 GLY A C 1
ATOM 3380 O O . GLY A 1 470 ? -9.029 17.131 23.627 1.00 86.25 470 GLY A O 1
ATOM 3381 N N . ALA A 1 471 ? -10.718 15.783 23.014 1.00 89.25 471 ALA A N 1
ATOM 3382 C CA . ALA A 1 471 ? -11.600 16.124 24.130 1.00 89.25 471 ALA A CA 1
ATOM 3383 C C . ALA A 1 471 ? -11.282 15.359 25.429 1.00 89.25 471 ALA A C 1
ATOM 3385 O O . ALA A 1 471 ? -11.811 15.709 26.485 1.00 89.25 471 ALA A O 1
ATOM 3386 N N . ARG A 1 472 ? -10.440 14.316 25.358 1.00 91.00 472 ARG A N 1
ATOM 3387 C CA . ARG A 1 472 ? -10.043 13.430 26.470 1.00 91.00 472 ARG A CA 1
ATOM 3388 C C . ARG A 1 472 ? -11.229 12.815 27.219 1.00 91.00 472 ARG A C 1
ATOM 3390 O O . ARG A 1 472 ? -11.208 12.673 28.442 1.00 91.00 472 ARG A O 1
ATOM 3397 N N . ARG A 1 473 ? -12.286 12.467 26.486 1.00 94.38 473 ARG A N 1
ATOM 3398 C CA . ARG A 1 473 ? -13.508 11.856 27.025 1.00 94.38 473 ARG A CA 1
ATOM 3399 C C . ARG A 1 473 ? -14.241 11.078 25.943 1.00 94.38 473 ARG A C 1
ATOM 3401 O O . ARG A 1 473 ? -14.028 11.312 24.754 1.00 94.38 473 ARG A O 1
ATOM 3408 N N . ARG A 1 474 ? -15.163 10.205 26.352 1.00 95.19 474 ARG A N 1
ATOM 3409 C CA . ARG A 1 474 ? -16.109 9.605 25.408 1.00 95.19 474 ARG A CA 1
ATOM 3410 C C . ARG A 1 474 ? -17.114 10.640 24.919 1.00 95.19 474 ARG A C 1
ATOM 3412 O O . ARG A 1 474 ? -17.637 11.428 25.707 1.00 95.19 474 ARG A O 1
ATOM 3419 N N . MET A 1 475 ? -17.344 10.632 23.616 1.00 95.56 475 MET A N 1
ATOM 3420 C CA . MET A 1 475 ? -18.301 11.475 22.916 1.00 95.56 475 MET A CA 1
ATOM 3421 C C . MET A 1 475 ? -19.176 10.601 22.026 1.00 95.56 475 MET A C 1
ATOM 3423 O O . MET A 1 475 ? -18.715 9.600 21.478 1.00 95.56 475 MET A O 1
ATOM 3427 N N . ASP A 1 476 ? -20.431 10.998 21.870 1.00 95.75 476 ASP A N 1
ATOM 3428 C CA . ASP A 1 476 ? -21.365 10.317 20.983 1.00 95.75 476 ASP A CA 1
ATOM 3429 C C . ASP A 1 476 ? -21.105 10.755 19.544 1.00 95.75 476 ASP A C 1
ATOM 3431 O O . ASP A 1 476 ? -21.469 11.854 19.132 1.00 95.75 476 ASP A O 1
ATOM 3435 N N . TYR A 1 477 ? -20.430 9.893 18.786 1.00 96.81 477 TYR A N 1
ATOM 3436 C CA . TYR A 1 477 ? -20.188 10.099 17.364 1.00 96.81 477 TYR A CA 1
ATOM 3437 C C . TYR A 1 477 ? -21.426 9.661 16.583 1.00 96.81 477 TYR A C 1
ATOM 3439 O O . TYR A 1 477 ? -21.984 8.593 16.855 1.00 96.81 477 TYR A O 1
ATOM 3447 N N . ALA A 1 478 ? -21.840 10.457 15.597 1.00 96.00 478 ALA A N 1
ATOM 3448 C CA . ALA A 1 478 ? -22.936 10.087 14.707 1.00 96.00 478 ALA A CA 1
ATOM 3449 C C . ALA A 1 478 ? -22.562 8.841 13.890 1.00 96.00 478 ALA A C 1
ATOM 3451 O O . ALA A 1 478 ? -21.444 8.731 13.392 1.00 96.00 478 ALA A O 1
ATOM 3452 N N . LEU A 1 479 ? -23.485 7.889 13.762 1.00 95.69 479 LEU A N 1
ATOM 3453 C CA . LEU A 1 479 ? -23.251 6.617 13.083 1.00 95.69 479 LEU A CA 1
ATOM 3454 C C . LEU A 1 479 ? -24.013 6.569 11.759 1.00 95.69 479 LEU A C 1
ATOM 3456 O O . LEU A 1 479 ? -25.236 6.699 11.739 1.00 95.69 479 LEU A O 1
ATOM 3460 N N . PHE A 1 480 ? -23.306 6.307 10.666 1.00 95.19 480 PHE A N 1
ATOM 3461 C CA . PHE A 1 480 ? -23.877 6.165 9.329 1.00 95.19 480 PHE A CA 1
ATOM 3462 C C . PHE A 1 480 ? -23.504 4.808 8.739 1.00 95.19 480 PHE A C 1
ATOM 3464 O O . PHE A 1 480 ? -22.345 4.404 8.794 1.00 95.19 480 PHE A O 1
ATOM 3471 N N . ASP A 1 481 ? -24.470 4.111 8.143 1.00 92.69 481 ASP A N 1
ATOM 3472 C CA . ASP A 1 481 ? -24.172 2.953 7.300 1.00 92.69 481 ASP A CA 1
ATOM 3473 C C . ASP A 1 481 ? -23.739 3.450 5.916 1.00 92.69 481 ASP A C 1
ATOM 3475 O O . ASP A 1 481 ? -24.463 4.223 5.281 1.00 92.69 481 ASP A O 1
ATOM 3479 N N . ARG A 1 482 ? -22.564 3.020 5.442 1.00 92.25 482 ARG A N 1
ATOM 3480 C CA . ARG A 1 482 ? -22.033 3.428 4.138 1.00 92.25 482 ARG A CA 1
ATOM 3481 C C . ARG A 1 482 ? -23.019 3.146 3.010 1.00 92.25 482 ARG A C 1
ATOM 3483 O O . ARG A 1 482 ? -23.191 3.997 2.144 1.00 92.25 482 ARG A O 1
ATOM 3490 N N . GLY A 1 483 ? -23.684 1.988 3.029 1.00 88.94 483 GLY A N 1
ATOM 3491 C CA . GLY A 1 483 ? -24.626 1.595 1.979 1.00 88.94 483 GLY A CA 1
ATOM 3492 C C . GLY A 1 483 ? -25.880 2.465 1.929 1.00 88.94 483 GLY A C 1
ATOM 3493 O O . GLY A 1 483 ? -26.587 2.490 0.924 1.00 88.94 483 GLY A O 1
ATOM 3494 N N . ALA A 1 484 ? -26.149 3.221 2.995 1.00 89.94 484 ALA A N 1
ATOM 3495 C CA . ALA A 1 484 ? -27.243 4.172 3.031 1.00 89.94 484 ALA A CA 1
ATOM 3496 C C . ALA A 1 484 ? -26.872 5.534 2.415 1.00 89.94 484 ALA A C 1
ATOM 3498 O O . ALA A 1 484 ? -27.788 6.275 2.056 1.00 89.94 484 ALA A O 1
ATOM 3499 N N . LEU A 1 485 ? -25.591 5.884 2.285 1.00 91.50 485 LEU A N 1
ATOM 3500 C CA . LEU A 1 485 ? -25.162 7.202 1.814 1.00 91.50 485 LEU A CA 1
ATOM 3501 C C . LEU A 1 485 ? -25.096 7.245 0.279 1.00 91.50 485 LEU A C 1
ATOM 3503 O O . LEU A 1 485 ? -24.272 6.578 -0.343 1.00 91.50 485 LEU A O 1
ATOM 3507 N N . ALA A 1 486 ? -25.962 8.051 -0.336 1.00 90.94 486 ALA A N 1
ATOM 3508 C CA . ALA A 1 486 ? -25.968 8.258 -1.783 1.00 90.94 486 ALA A CA 1
ATOM 3509 C C . ALA A 1 486 ? -24.883 9.265 -2.219 1.00 90.94 486 ALA A C 1
ATOM 3511 O O . ALA A 1 486 ? -24.478 10.114 -1.416 1.00 90.94 486 ALA A O 1
ATOM 3512 N N . PRO A 1 487 ? -24.441 9.239 -3.492 1.00 92.50 487 PRO A N 1
ATOM 3513 C CA . PRO A 1 487 ? -23.594 10.287 -4.051 1.00 92.50 487 PRO A CA 1
ATOM 3514 C C . PRO A 1 487 ? -24.126 11.695 -3.762 1.00 92.50 487 PRO A C 1
ATOM 3516 O O . PRO A 1 487 ? -25.292 12.001 -4.004 1.00 92.50 487 PRO A O 1
ATOM 3519 N N . GLY A 1 488 ? -23.255 12.564 -3.256 1.00 90.06 488 GLY A N 1
ATOM 3520 C CA . GLY A 1 488 ? -23.578 13.924 -2.833 1.00 90.06 488 GLY A CA 1
ATOM 3521 C C . GLY A 1 488 ? -23.877 14.083 -1.340 1.00 90.06 488 GLY A C 1
ATOM 3522 O O . GLY A 1 488 ? -23.783 15.217 -0.870 1.00 90.06 488 GLY A O 1
ATOM 3523 N N . ALA A 1 489 ? -24.167 12.998 -0.608 1.00 92.69 489 ALA A N 1
ATOM 3524 C CA . ALA A 1 489 ? -24.446 13.038 0.830 1.00 92.69 489 ALA A CA 1
ATOM 3525 C C . ALA A 1 489 ? -23.263 13.610 1.623 1.00 92.69 489 ALA A C 1
ATOM 3527 O O . ALA A 1 489 ? -22.112 13.242 1.367 1.00 92.69 489 ALA A O 1
ATOM 3528 N N . ALA A 1 490 ? -23.557 14.484 2.585 1.00 94.25 490 ALA A N 1
ATOM 3529 C CA . ALA A 1 490 ? -22.586 15.084 3.491 1.00 94.25 490 ALA A CA 1
ATOM 3530 C C . ALA A 1 490 ? -22.703 14.468 4.893 1.00 94.25 490 ALA A C 1
ATOM 3532 O O . ALA A 1 490 ? -23.774 14.042 5.315 1.00 94.25 490 ALA A O 1
ATOM 3533 N N . VAL A 1 491 ? -21.578 14.397 5.599 1.00 94.94 491 VAL A N 1
ATOM 3534 C CA . VAL A 1 491 ? -21.479 13.906 6.973 1.00 94.94 491 VAL A CA 1
ATOM 3535 C C . VAL A 1 491 ? -20.539 14.834 7.728 1.00 94.94 491 VAL A C 1
ATOM 3537 O O . VAL A 1 491 ? -19.342 14.881 7.438 1.00 94.94 491 VAL A O 1
ATOM 3540 N N . GLU A 1 492 ? -21.071 15.566 8.700 1.00 95.25 492 GLU A N 1
ATOM 3541 C CA . GLU A 1 492 ? -20.255 16.419 9.561 1.00 95.25 492 GLU A CA 1
ATOM 3542 C C . GLU A 1 492 ? -19.525 15.583 10.620 1.00 95.25 492 GLU A C 1
ATOM 3544 O O . GLU A 1 492 ? -20.118 14.722 11.275 1.00 95.25 492 GLU A O 1
ATOM 3549 N N . GLY A 1 493 ? -18.226 15.830 10.799 1.00 92.94 493 GLY A N 1
ATOM 3550 C CA . GLY A 1 493 ? -17.463 15.213 11.887 1.00 92.94 493 GLY A CA 1
ATOM 3551 C C . GLY A 1 493 ? -17.765 15.881 13.238 1.00 92.94 493 GLY A C 1
ATOM 3552 O O . GLY A 1 493 ? -17.923 17.107 13.276 1.00 92.94 493 GLY A O 1
ATOM 3553 N N . PRO A 1 494 ? -17.762 15.146 14.369 1.00 95.88 494 PRO A N 1
ATOM 3554 C CA . PRO A 1 494 ? -17.288 13.769 14.514 1.00 95.88 494 PRO A CA 1
ATOM 3555 C C . PRO A 1 494 ? -18.339 12.687 14.198 1.00 95.88 494 PRO A C 1
ATOM 3557 O O . PRO A 1 494 ? -19.455 12.702 14.722 1.00 95.88 494 PRO A O 1
ATOM 3560 N N . ALA A 1 495 ? -17.952 11.694 13.392 1.00 97.25 495 ALA A N 1
ATOM 3561 C CA . ALA A 1 495 ? -18.837 10.621 12.944 1.00 97.25 495 ALA A CA 1
ATOM 3562 C C . ALA A 1 495 ? -18.090 9.311 12.632 1.00 97.25 495 ALA A C 1
ATOM 3564 O O . ALA A 1 495 ? -16.870 9.279 12.457 1.00 97.25 495 ALA A O 1
ATOM 3565 N N . LEU A 1 496 ? -18.846 8.219 12.529 1.00 97.44 496 LEU A N 1
ATOM 3566 C CA . LEU A 1 496 ? -18.406 6.919 12.034 1.00 97.44 496 LEU A CA 1
ATOM 3567 C C . LEU A 1 496 ? -19.232 6.541 10.803 1.00 97.44 496 LEU A C 1
ATOM 3569 O O . LEU A 1 496 ? -20.460 6.492 10.873 1.00 97.44 496 LEU A O 1
ATOM 3573 N N . ILE A 1 497 ? -18.560 6.209 9.702 1.00 96.38 497 ILE A N 1
ATOM 3574 C CA . ILE A 1 497 ? -19.193 5.615 8.520 1.00 96.38 497 ILE A CA 1
ATOM 3575 C C . ILE A 1 497 ? -18.793 4.139 8.484 1.00 96.38 497 ILE A C 1
ATOM 3577 O O . ILE A 1 497 ? -17.627 3.815 8.255 1.00 96.38 497 ILE A O 1
ATOM 3581 N N . VAL A 1 498 ? -19.740 3.246 8.767 1.00 93.44 498 VAL A N 1
ATOM 3582 C CA . VAL A 1 498 ? -19.496 1.803 8.913 1.00 93.44 498 VAL A CA 1
ATOM 3583 C C . VAL A 1 498 ? -19.861 1.026 7.653 1.00 93.44 498 VAL A C 1
ATOM 3585 O O . VAL A 1 498 ? -20.864 1.309 7.001 1.00 93.44 498 VAL A O 1
ATOM 3588 N N . GLU A 1 499 ? -19.071 0.002 7.347 1.00 89.75 499 GLU A N 1
ATOM 3589 C CA . GLU A 1 499 ? -19.342 -1.012 6.325 1.00 89.75 499 GLU A CA 1
ATOM 3590 C C . GLU A 1 499 ? -18.908 -2.396 6.845 1.00 89.75 499 GLU A C 1
ATOM 3592 O O . GLU A 1 499 ? -18.342 -2.512 7.933 1.00 89.75 499 GLU A O 1
ATOM 3597 N N . ALA A 1 500 ? -19.194 -3.480 6.119 1.00 83.81 500 ALA A N 1
ATOM 3598 C CA . ALA A 1 500 ? -18.964 -4.836 6.638 1.00 83.81 500 ALA A CA 1
ATOM 3599 C C . ALA A 1 500 ? -17.482 -5.150 6.925 1.00 83.81 500 ALA A C 1
ATOM 3601 O O . ALA A 1 500 ? -17.170 -5.965 7.798 1.00 83.81 500 ALA A O 1
ATOM 3602 N N . GLN A 1 501 ? -16.573 -4.521 6.178 1.00 85.25 501 GLN A N 1
ATOM 3603 C CA . GLN A 1 501 ? -15.143 -4.835 6.188 1.00 85.25 501 GLN A CA 1
ATOM 3604 C C . GLN A 1 501 ? -14.296 -3.819 6.965 1.00 85.25 501 GLN A C 1
ATOM 3606 O O . GLN A 1 501 ? -13.146 -4.116 7.285 1.00 85.25 501 GLN A O 1
ATOM 3611 N N . THR A 1 502 ? -14.822 -2.622 7.248 1.00 91.50 502 THR A N 1
ATOM 3612 C CA . THR A 1 502 ? -14.075 -1.541 7.907 1.00 91.50 502 THR A CA 1
ATOM 3613 C C . THR A 1 502 ? -15.007 -0.462 8.479 1.00 91.50 502 THR A C 1
ATOM 3615 O O . THR A 1 502 ? -16.208 -0.444 8.210 1.00 91.50 502 THR A O 1
ATOM 3618 N N . THR A 1 503 ? -14.444 0.457 9.260 1.00 94.94 503 THR A N 1
ATOM 3619 C CA . THR A 1 503 ? -15.108 1.687 9.702 1.00 94.94 503 THR A CA 1
ATOM 3620 C C . THR A 1 503 ? -14.239 2.870 9.306 1.00 94.94 503 THR A C 1
ATOM 3622 O O . THR A 1 503 ? -13.062 2.915 9.657 1.00 94.94 503 THR A O 1
ATOM 3625 N N . THR A 1 504 ? -14.828 3.858 8.638 1.00 97.44 504 THR A N 1
ATOM 3626 C CA . THR A 1 504 ? -14.183 5.155 8.418 1.00 97.44 504 THR A CA 1
ATOM 3627 C C . THR A 1 504 ? -14.460 6.064 9.608 1.00 97.44 504 THR A C 1
ATOM 3629 O O . THR A 1 504 ? -15.621 6.362 9.904 1.00 97.44 504 THR A O 1
ATOM 3632 N N . VAL A 1 505 ? -13.405 6.514 10.287 1.00 97.62 505 VAL A N 1
ATOM 3633 C CA . VAL A 1 505 ? -13.511 7.492 11.380 1.00 97.62 505 VAL A CA 1
ATOM 3634 C C . VAL A 1 505 ? -13.397 8.901 10.803 1.00 97.62 505 VAL A C 1
ATOM 3636 O O . VAL A 1 505 ? -12.360 9.273 10.257 1.00 97.62 505 VAL A O 1
ATOM 3639 N N . VAL A 1 506 ? -14.453 9.701 10.947 1.00 97.44 506 VAL A N 1
ATOM 3640 C CA . VAL A 1 506 ? -14.455 11.129 10.610 1.00 97.44 506 VAL A CA 1
ATOM 3641 C C . VAL A 1 506 ? -14.214 11.894 11.909 1.00 97.44 506 VAL A C 1
ATOM 3643 O O . VAL A 1 506 ? -15.114 12.010 12.739 1.00 97.44 506 VAL A O 1
ATOM 3646 N N . THR A 1 507 ? -12.982 12.357 12.139 1.00 95.50 507 THR A N 1
ATOM 3647 C CA . THR A 1 507 ? -12.637 13.101 13.364 1.00 95.50 507 THR A CA 1
ATOM 3648 C C . THR A 1 507 ? -13.275 14.490 13.356 1.00 95.50 507 THR A C 1
ATOM 3650 O O . THR A 1 507 ? -13.729 14.980 12.322 1.00 95.50 507 THR A O 1
ATOM 3653 N N . ALA A 1 508 ? -13.265 15.182 14.498 1.00 93.50 508 ALA A N 1
ATOM 3654 C CA . ALA A 1 508 ? -13.767 16.556 14.587 1.00 93.50 508 ALA A CA 1
ATOM 3655 C C . ALA A 1 508 ? -13.059 17.539 13.628 1.00 93.50 508 ALA A C 1
ATOM 3657 O O . ALA A 1 508 ? -13.616 18.593 13.324 1.00 93.50 508 ALA A O 1
ATOM 3658 N N . ALA A 1 509 ? -11.857 17.200 13.145 1.00 94.25 509 ALA A N 1
ATOM 3659 C CA . ALA A 1 509 ? -11.074 18.006 12.213 1.00 94.25 509 ALA A CA 1
ATOM 3660 C C . ALA A 1 509 ? -11.511 17.874 10.743 1.00 94.25 509 ALA A C 1
ATOM 3662 O O . ALA A 1 509 ? -11.006 18.627 9.909 1.00 94.25 509 ALA A O 1
ATOM 3663 N N . PHE A 1 510 ? -12.414 16.949 10.408 1.00 96.75 510 PHE A N 1
ATOM 3664 C CA . PHE A 1 510 ? -12.852 16.687 9.036 1.00 96.75 510 PHE A CA 1
ATOM 3665 C C . PHE A 1 510 ? -14.372 16.691 8.914 1.00 96.75 510 PHE A C 1
ATOM 3667 O O . PHE A 1 510 ? -15.082 16.379 9.865 1.00 96.75 510 PHE A O 1
ATOM 3674 N N . ASP A 1 511 ? -14.840 16.992 7.709 1.00 97.06 511 ASP A N 1
ATOM 3675 C CA . ASP A 1 511 ? -16.167 16.608 7.231 1.00 97.06 511 ASP A CA 1
ATOM 3676 C C . ASP A 1 511 ? -16.006 15.621 6.082 1.00 97.06 511 ASP A C 1
ATOM 3678 O O . ASP A 1 511 ? -14.985 15.627 5.389 1.00 97.06 511 ASP A O 1
ATOM 3682 N N . ALA A 1 512 ? -17.002 14.770 5.875 1.00 97.31 512 ALA A N 1
ATOM 3683 C CA . ALA A 1 512 ? -17.007 13.774 4.821 1.00 97.31 512 ALA A CA 1
ATOM 3684 C C . ALA A 1 512 ? -18.117 14.042 3.803 1.00 97.31 512 ALA A C 1
ATOM 3686 O O . ALA A 1 512 ? -19.193 14.544 4.128 1.00 97.31 512 ALA A O 1
ATOM 3687 N N . ARG A 1 513 ? -17.861 13.671 2.550 1.00 96.50 513 ARG A N 1
ATOM 3688 C CA . ARG A 1 513 ? -18.858 13.697 1.482 1.00 96.50 513 ARG A CA 1
ATOM 3689 C C . ARG A 1 513 ? -18.701 12.504 0.555 1.00 96.50 513 ARG A C 1
ATOM 3691 O O . ARG A 1 513 ? -17.577 12.109 0.257 1.00 96.50 513 ARG A O 1
ATOM 3698 N N . ILE A 1 514 ? -19.815 11.959 0.075 1.00 95.38 514 ILE A N 1
ATOM 3699 C CA . ILE A 1 514 ? -19.796 10.896 -0.932 1.00 95.38 514 ILE A CA 1
ATOM 3700 C C . ILE A 1 514 ? -19.687 11.522 -2.320 1.00 95.38 514 ILE A C 1
ATOM 3702 O O . ILE A 1 514 ? -20.530 12.336 -2.706 1.00 95.38 514 ILE A O 1
ATOM 3706 N N . ASP A 1 515 ? -18.645 11.181 -3.073 1.00 92.75 515 ASP A N 1
ATOM 3707 C CA . ASP A 1 515 ? -18.498 11.651 -4.452 1.00 92.75 515 ASP A CA 1
ATOM 3708 C C . ASP A 1 515 ? -19.372 10.851 -5.440 1.00 92.75 515 ASP A C 1
ATOM 3710 O O . ASP A 1 515 ? -20.121 9.946 -5.068 1.00 92.75 515 ASP A O 1
ATOM 3714 N N . ARG A 1 516 ? -19.298 11.191 -6.733 1.00 89.94 516 ARG A N 1
ATOM 3715 C CA . ARG A 1 516 ? -20.082 10.513 -7.783 1.00 89.94 516 ARG A CA 1
ATOM 3716 C C . ARG A 1 516 ? -19.700 9.046 -7.987 1.00 89.94 516 ARG A C 1
ATOM 3718 O O . ARG A 1 516 ? -20.530 8.284 -8.469 1.00 89.94 516 ARG A O 1
ATOM 3725 N N . ALA A 1 517 ? -18.475 8.665 -7.637 1.00 86.69 517 ALA A N 1
ATOM 3726 C CA . ALA A 1 517 ? -17.978 7.299 -7.738 1.00 86.69 517 ALA A CA 1
ATOM 3727 C C . ALA A 1 517 ? -18.226 6.488 -6.450 1.00 86.69 517 ALA A C 1
ATOM 3729 O O . ALA A 1 517 ? -17.859 5.318 -6.384 1.00 86.69 517 ALA A O 1
ATOM 3730 N N . GLY A 1 518 ? -18.858 7.081 -5.428 1.00 91.00 518 GLY A N 1
ATOM 3731 C CA . GLY A 1 518 ? -19.135 6.423 -4.151 1.00 91.00 518 GLY A CA 1
ATOM 3732 C C . GLY A 1 518 ? -17.952 6.416 -3.177 1.00 91.00 518 GLY A C 1
ATOM 3733 O O . GLY A 1 518 ? -17.985 5.687 -2.179 1.00 91.00 518 GLY A O 1
ATOM 3734 N N . ASN A 1 519 ? -16.904 7.206 -3.430 1.00 95.81 519 ASN A N 1
ATOM 3735 C CA . ASN A 1 519 ? -15.801 7.375 -2.487 1.00 95.81 519 ASN A CA 1
ATOM 3736 C C . ASN A 1 519 ? -16.231 8.279 -1.326 1.00 95.81 519 ASN A C 1
ATOM 3738 O O . ASN A 1 519 ? -16.938 9.265 -1.531 1.00 95.81 519 ASN A O 1
ATOM 3742 N N . ILE A 1 520 ? -15.750 7.984 -0.117 1.00 97.81 520 ILE A N 1
ATOM 3743 C CA . ILE A 1 520 ? -15.852 8.903 1.020 1.00 97.81 520 ILE A CA 1
ATOM 3744 C C . ILE A 1 520 ? -14.680 9.876 0.917 1.00 97.81 520 ILE A C 1
ATOM 3746 O O . ILE A 1 520 ? -13.524 9.470 1.036 1.00 97.81 520 ILE A O 1
ATOM 3750 N N . VAL A 1 521 ? -14.969 11.154 0.706 1.00 98.12 521 VAL A N 1
ATOM 3751 C CA . VAL A 1 521 ? -13.973 12.224 0.640 1.00 98.12 521 VAL A CA 1
ATOM 3752 C C . VAL A 1 521 ? -14.021 13.006 1.943 1.00 98.12 521 VAL A C 1
ATOM 3754 O O . VAL A 1 521 ? -14.958 13.768 2.175 1.00 98.12 521 VAL A O 1
ATOM 3757 N N . LEU A 1 522 ? -13.016 12.819 2.795 1.00 98.38 522 LEU A N 1
ATOM 3758 C CA . LEU A 1 522 ? -12.818 13.626 3.988 1.00 98.38 522 LEU A CA 1
ATOM 3759 C C . LEU A 1 522 ? -12.044 14.890 3.616 1.00 98.38 522 LEU A C 1
ATOM 3761 O O . LEU A 1 522 ? -10.951 14.812 3.053 1.00 98.38 522 LEU A O 1
ATOM 3765 N N . THR A 1 523 ? -12.590 16.050 3.966 1.00 97.62 523 THR A N 1
ATOM 3766 C CA . THR A 1 523 ? -11.950 17.356 3.782 1.00 97.62 523 THR A CA 1
ATOM 3767 C C . THR A 1 523 ? -11.716 18.000 5.137 1.00 97.62 523 THR A C 1
ATOM 3769 O O . THR A 1 523 ? -12.620 18.064 5.970 1.00 97.62 523 THR A O 1
ATOM 3772 N N . ARG A 1 524 ? -10.488 18.460 5.377 1.00 95.19 524 ARG A N 1
ATOM 3773 C CA . ARG A 1 524 ? -10.112 19.084 6.645 1.00 95.19 524 ARG A CA 1
ATOM 3774 C C . ARG A 1 524 ? -10.855 20.408 6.812 1.00 95.19 524 ARG A C 1
ATOM 3776 O O . ARG A 1 524 ? -10.822 21.258 5.919 1.00 95.19 524 ARG A O 1
ATOM 3783 N N . LYS A 1 525 ? -11.477 20.607 7.973 1.00 93.44 525 LYS A N 1
ATOM 3784 C CA . LYS A 1 525 ? -12.083 21.884 8.358 1.00 93.44 525 LYS A CA 1
ATOM 3785 C C . LYS A 1 525 ? -10.999 22.953 8.407 1.00 93.44 525 LYS A C 1
ATOM 3787 O O . LYS A 1 525 ? -9.872 22.700 8.844 1.00 93.44 525 LYS A O 1
ATOM 3792 N N . ARG A 1 526 ? -11.330 24.165 7.960 1.00 80.06 526 ARG A N 1
ATOM 3793 C CA . ARG A 1 526 ? -10.437 25.307 8.178 1.00 80.06 526 ARG A CA 1
ATOM 3794 C C . ARG A 1 526 ? -10.310 25.524 9.692 1.00 80.06 526 ARG A C 1
ATOM 3796 O O . ARG A 1 526 ? -11.317 25.368 10.384 1.00 80.06 526 ARG A O 1
ATOM 3803 N N . PRO A 1 527 ? -9.116 25.859 10.210 1.00 60.25 527 PRO A N 1
ATOM 3804 C CA . PRO A 1 527 ? -9.006 26.322 11.586 1.00 60.25 527 PRO A CA 1
ATOM 3805 C C . PRO A 1 527 ? -9.965 27.504 11.771 1.00 60.25 527 PRO A C 1
ATOM 3807 O O . PRO A 1 527 ? -10.017 28.372 10.895 1.00 60.25 527 PRO A O 1
ATOM 3810 N N . ALA A 1 528 ? -10.754 27.468 12.845 1.00 41.69 528 ALA A N 1
ATOM 3811 C CA . ALA A 1 528 ? -11.664 28.549 13.213 1.00 41.69 528 ALA A CA 1
ATOM 3812 C C . ALA A 1 528 ? -10.906 29.834 13.563 1.00 41.69 528 ALA A C 1
ATOM 3814 O O . ALA A 1 528 ? -9.782 29.718 14.111 1.00 41.69 528 ALA A O 1
#

Secondary structure (DSSP, 8-state):
--HHHHHHHHHHHHHHHHHHHHHHHHHHHHHHHTT--S--EEE-TTS-EEEHHHHHH-GGGGTTHHHHHHHHHHHHHHHHTT-SEEEEEEE-SS-EEEEEEETTEE-EES-EEES-SSTT-TTSSEEE---EE--EEES--TTEEEEE-TTS-EEEEEEE-TTTT-SGGG-SS--S-BHHHHHHHTT-S-TTTGGGGTS---HHHHHHHHIIIIIHHHT--HHHHHHHHHHHHHHHHHHHHHHHHHHTT--STTPEEEEESSSHHHHHHHHHHHHT-SEEEE-TTGGGHHHHHHHHPPBEEEEEE---EEGGG--HHHHHHHHHHHHHHHHHHHHHHHTT--EEEEEEEEEEETT-S--EEEEE---SSS--HHHHHHHHHHHHHHHHSS--TT--EEEEEEEEEEEE-PPPP----PPP-----SS---PPP------PPP---SS-S-----S-PPPPSEEEEEEETTTTEEEEEEEEEGGG--TT-EEESSEEEE-SS-EEEE-TTEEEEE-TTS-EEEEEPPP-

Radius of gyration: 24.88 Å; Cα contacts (8 Å, |Δi|>4): 1091; chains: 1; bounding box: 64×57×72 Å

Foldseek 3Di:
DCVQQVVLQVCVQVVCLVVLLVVLVVVVVVCVVVPDPAFDWAFFQQLAIFHSVVCSNRVVRRVVRLVSLQLLLVLVVCQVLVNQWAWEWAAAQFKIKIWIAGRSRTAKDQWDFDPAPDPPDPPRGRIHGHIHRDMDIFLAHQQFFWAQDPVRAIDTDNDGCPVVVGAQQQVSPHQTHGLVLLCVLLQQDDQCLALHRPGRTDNVSSQNNLCVGRCVSNVHDSNRSSVSNLLNSLLSVLVSVVVVCVVQVHQQLSHAYEAAALCRLSNVVVNCVSSNHFKYKDAVNRNSSSVVSSLQHFNKDKDKDWDKDWLVGDDLVVVLVVLVVQCVVGVVRNCVNPPPFDKDKWKWFFKDFPPDPGTDTFTDDNDDDDDGSVNSVVSRQVRVCVRPVGDDPPTIMMTGMMMMMMTGPDPGPPLAPDQADPDPDPDDDDDDDDDDDDDDDDDDDPPSPLDDCDPDADAFPFWTFGQAPVVRGTDTAGEAALSPADAFHKAAPQHWHDGSSHIRGQHNQWIWGQHRRSMTMTGGDDDD

Sequence (528 aa):
IREYERQTTTVANAYVRPLMERYLRALEAAFRAQGFGCPFLLVTSGGGLCTVETAARFPVRLVESGPAGGAVLAASIATALDLETVLSFDMGGTTAKMCLIDKGVPARARLFEVDRSYRFRKGSGTPIRIPVIELVEIGAGGGSLAHVDKMKRIAVGPESAGSDPGPACYGRGGAAPAVTDADLLLGRIEPARFAGGVIRLDAGAAAGALAKAIGAPLGLGGDEAAVAVSEVVDENMAAAARAHAVEQGKDIARRAMIAFGGAAPLHAARVAEKLGLSMVIVPAGAGVGSAIGFLLAPPSYEIVRSLPMRLDRFAAPRAAALFKEMRAEAAAVVRAAAGDAPQTEECAAYMRYQGQGHEIAVPCSPFPAAEGEGSLLGAFEAAYAAIYGRTIPGMAVEVMSWSLKMAANTERLDIGAGPADQAPGASGENTPFSPVGRARNSRDDPQIGFAVRGEGDKPAAGTRAVYDAGARRRMDYALFDRGALAPGAAVEGPALIVEAQTTTVVTAAFDARIDRAGNIVLTRKRPA

Mean predicted aligned error: 8.53 Å

Solvent-accessible surface area (backbone atoms only — not comparable to full-atom values): 28012 Å² total; per-residue (Å²): 129,66,61,66,40,52,49,44,31,49,50,54,28,61,69,48,21,71,60,48,33,53,51,53,53,52,52,53,51,53,43,44,75,74,66,55,85,68,88,67,68,43,57,20,12,56,36,22,23,36,35,56,69,55,42,30,76,43,43,60,44,42,57,69,14,60,64,18,13,32,44,42,34,41,23,51,51,26,54,76,68,72,39,54,41,34,34,31,36,38,14,33,49,47,39,22,39,35,30,55,27,48,73,42,40,62,39,72,38,50,73,45,68,46,80,51,78,40,86,98,42,88,87,40,29,52,46,29,66,45,62,25,49,42,66,48,79,39,54,42,20,32,10,9,31,46,40,55,47,98,85,76,42,82,42,61,30,74,53,53,34,47,84,73,48,12,26,13,18,59,70,57,77,28,70,58,21,13,40,48,20,21,41,39,74,36,40,65,47,57,45,69,44,33,71,65,41,79,46,61,46,33,65,67,46,17,49,53,20,36,30,62,47,41,5,66,81,70,75,40,54,64,68,57,31,25,48,51,51,50,52,51,46,38,47,54,52,32,50,52,53,52,53,51,26,54,77,70,74,42,76,60,47,81,21,34,36,36,27,18,25,39,39,16,32,61,46,43,50,62,27,29,59,74,47,56,31,52,37,41,34,34,50,70,61,20,49,49,30,33,63,56,4,54,72,70,30,39,32,30,35,76,50,76,48,78,61,72,40,41,48,97,67,58,57,62,72,59,55,39,52,52,50,52,53,52,47,54,56,27,49,54,57,28,33,75,55,55,51,89,48,54,73,48,78,48,33,33,40,27,31,30,50,70,91,59,94,64,69,46,81,25,75,44,76,81,76,77,95,80,78,56,58,68,53,57,50,51,43,41,46,52,50,43,23,72,72,68,77,47,76,68,88,94,58,57,43,30,34,51,30,39,36,43,34,33,32,38,58,64,84,75,73,78,79,62,65,64,82,58,82,74,73,85,63,97,69,92,76,92,77,81,91,79,86,81,82,91,80,86,86,81,92,84,65,97,61,76,91,69,88,48,91,49,85,71,76,76,76,59,80,46,66,42,67,25,58,36,80,89,78,71,41,73,42,74,23,39,27,36,54,49,72,74,59,52,61,33,35,65,44,71,36,45,24,36,40,38,54,54,55,36,30,36,44,35,46,72,60,24,34,36,33,25,37,92,62,48,27,40,37,33,39,48,58,75,85,130

Nearest PDB structures (foldseek):
  5svb-assembly1_B  TM=8.465E-01  e=1.421E-35  Xanthobacter autotrophicus Py2
  5svc-assembly1_E  TM=7.751E-01  e=2.167E-37  Xanthobacter autotrophicus Py2
  6yra-assembly1_A  TM=8.412E-01  e=1.172E-33  Pseudomonas jessenii
  5m45-assembly2_K  TM=7.743E-01  e=8.396E-35  Xanthobacter autotrophicus Py2
  5l9w-assembly2_b  TM=8.281E-01  e=2.976E-29  Aromatoleum aromaticum EbN1